Protein AF-B0BZ11-F1 (afdb_monomer_lite)

Radius of gyration: 37.61 Å; chains: 1; bounding box: 83×85×127 Å

pLDDT: mean 85.32, std 13.18, range [34.53, 97.88]

Structure (mmCIF, N/CA/C/O backbone):
data_AF-B0BZ11-F1
#
_entry.id   AF-B0BZ11-F1
#
loop_
_atom_site.group_PDB
_atom_site.id
_atom_site.type_symbol
_atom_site.label_atom_id
_atom_site.label_alt_id
_atom_site.label_comp_id
_atom_site.label_asym_id
_atom_site.label_entity_id
_atom_site.label_seq_id
_atom_site.pdbx_PDB_ins_code
_atom_site.Cartn_x
_atom_site.Cartn_y
_atom_site.Cartn_z
_atom_site.occupancy
_atom_site.B_iso_or_equiv
_atom_site.auth_seq_id
_atom_site.auth_comp_id
_atom_site.auth_asym_id
_atom_site.auth_atom_id
_atom_site.pdbx_PDB_model_num
ATOM 1 N N . MET A 1 1 ? -50.550 -70.419 84.911 1.00 39.34 1 MET A N 1
ATOM 2 C CA . MET A 1 1 ? -49.756 -69.781 83.832 1.00 39.34 1 MET A CA 1
ATOM 3 C C . MET A 1 1 ? -50.374 -68.417 83.554 1.00 39.34 1 MET A C 1
ATOM 5 O O . MET A 1 1 ? -51.580 -68.367 83.401 1.00 39.34 1 MET A O 1
ATOM 9 N N . LYS A 1 2 ? -49.653 -67.317 83.835 1.00 44.84 2 LYS A N 1
ATOM 10 C CA . LYS A 1 2 ? -49.141 -66.348 82.830 1.00 44.84 2 LYS A CA 1
ATOM 11 C C . LYS A 1 2 ? -50.263 -65.875 81.879 1.00 44.84 2 LYS A C 1
ATOM 13 O O . LYS A 1 2 ? -50.787 -66.690 81.147 1.00 44.84 2 LYS A O 1
ATOM 18 N N . THR A 1 3 ? -50.667 -64.606 81.853 1.00 41.59 3 THR A N 1
ATOM 19 C CA . THR A 1 3 ? -49.805 -63.453 81.543 1.00 41.59 3 THR A CA 1
ATOM 20 C C . THR A 1 3 ? -50.423 -62.118 81.978 1.00 41.59 3 THR A C 1
ATOM 22 O O . THR A 1 3 ? -51.575 -61.823 81.675 1.00 41.59 3 THR A O 1
ATOM 25 N N . LYS A 1 4 ? -49.595 -61.286 82.624 1.00 51.47 4 LYS A N 1
ATOM 26 C CA . LYS A 1 4 ? -49.761 -59.833 82.750 1.00 51.47 4 LYS A CA 1
ATOM 27 C C . LYS A 1 4 ? -49.714 -59.193 81.357 1.00 51.47 4 LYS A C 1
ATOM 29 O O . LYS A 1 4 ? -48.757 -59.448 80.631 1.00 51.47 4 LYS A O 1
ATOM 34 N N . PHE A 1 5 ? -50.653 -58.306 81.042 1.00 47.50 5 PHE A N 1
ATOM 35 C CA . PHE A 1 5 ? -50.475 -57.293 79.999 1.00 47.50 5 PHE A CA 1
ATOM 36 C C . PHE A 1 5 ? -50.541 -55.902 80.642 1.00 47.50 5 PHE A C 1
ATOM 38 O O . PHE A 1 5 ? -51.525 -55.598 81.316 1.00 47.50 5 PHE A O 1
ATOM 45 N N . PRO A 1 6 ? -49.497 -55.067 80.496 1.00 54.97 6 PRO A N 1
ATOM 46 C CA . PRO A 1 6 ? -49.501 -53.709 81.011 1.00 54.97 6 PRO A CA 1
ATOM 47 C C . PRO A 1 6 ? -50.268 -52.791 80.055 1.00 54.97 6 PRO A C 1
ATOM 49 O O . PRO A 1 6 ? -49.980 -52.728 78.859 1.00 54.97 6 PRO A O 1
ATOM 52 N N . ILE A 1 7 ? -51.222 -52.042 80.602 1.00 54.25 7 ILE A N 1
ATOM 53 C CA . ILE A 1 7 ? -51.851 -50.905 79.932 1.00 54.25 7 ILE A CA 1
ATOM 54 C C . ILE A 1 7 ? -50.771 -49.825 79.802 1.00 54.25 7 ILE A C 1
ATOM 56 O O . ILE A 1 7 ? -50.377 -49.208 80.791 1.00 54.25 7 ILE A O 1
ATOM 60 N N . LYS A 1 8 ? -50.253 -49.613 78.587 1.00 49.84 8 LYS A N 1
ATOM 61 C CA . LYS A 1 8 ? -49.446 -48.428 78.275 1.00 49.84 8 LYS A CA 1
ATOM 62 C C . LYS A 1 8 ? -50.356 -47.207 78.400 1.00 49.84 8 LYS A C 1
ATOM 64 O O . LYS A 1 8 ? -51.199 -46.973 77.539 1.00 49.84 8 LYS A O 1
ATOM 69 N N . GLN A 1 9 ? -50.189 -46.440 79.472 1.00 50.34 9 GLN A N 1
ATOM 70 C CA . GLN A 1 9 ? -50.707 -45.080 79.546 1.00 50.34 9 GLN A CA 1
ATOM 71 C C . GLN A 1 9 ? -50.026 -44.266 78.443 1.00 50.34 9 GLN A C 1
ATOM 73 O O . GLN A 1 9 ? -48.823 -44.011 78.491 1.00 50.34 9 GLN A O 1
ATOM 78 N N . ALA A 1 10 ? -50.791 -43.896 77.419 1.00 52.78 10 ALA A N 1
ATOM 79 C CA . ALA A 1 10 ? -50.387 -42.864 76.486 1.00 52.78 10 ALA A CA 1
ATOM 80 C C . ALA A 1 10 ? -50.311 -41.548 77.270 1.00 52.78 10 ALA A C 1
ATOM 82 O O . ALA A 1 10 ? -51.334 -40.975 77.643 1.00 52.78 10 ALA A O 1
ATOM 83 N N . ILE A 1 11 ? -49.092 -41.095 77.564 1.00 53.44 11 ILE A N 1
ATOM 84 C CA . ILE A 1 11 ? -48.845 -39.747 78.068 1.00 53.44 11 ILE A CA 1
ATOM 85 C C . ILE A 1 11 ? -49.206 -38.800 76.925 1.00 53.44 11 ILE A C 1
ATOM 87 O O . ILE A 1 11 ? -48.414 -38.557 76.016 1.00 53.44 11 ILE A O 1
ATOM 91 N N . TYR A 1 12 ? -50.436 -38.295 76.951 1.00 48.66 12 TYR A N 1
ATOM 92 C CA . TYR A 1 12 ? -50.857 -37.179 76.121 1.00 48.66 12 TYR A CA 1
ATOM 93 C C . TYR A 1 12 ? -50.131 -35.943 76.661 1.00 48.66 12 TYR A C 1
ATOM 95 O O . TYR A 1 12 ? -50.591 -35.289 77.597 1.00 48.66 12 TYR A O 1
ATOM 103 N N . GLN A 1 13 ? -48.939 -35.660 76.127 1.00 56.56 13 GLN A N 1
ATOM 104 C CA . GLN A 1 13 ? -48.276 -34.382 76.354 1.00 56.56 13 GLN A CA 1
ATOM 105 C C . GLN A 1 13 ? -49.201 -33.295 75.813 1.00 56.56 13 GLN A C 1
ATOM 107 O O . GLN A 1 13 ? -49.304 -33.076 74.605 1.00 56.56 13 GLN A O 1
ATOM 112 N N . LYS A 1 14 ? -49.910 -32.627 76.722 1.00 48.56 14 LYS A N 1
ATOM 113 C CA . LYS A 1 14 ? -50.668 -31.420 76.427 1.00 48.56 14 LYS A CA 1
ATOM 114 C C . LYS A 1 14 ? -49.639 -30.375 75.995 1.00 48.56 14 LYS A C 1
ATOM 116 O O . LYS A 1 14 ? -49.006 -29.747 76.837 1.00 48.56 14 LYS A O 1
ATOM 121 N N . ARG A 1 15 ? -49.416 -30.234 74.684 1.00 55.12 15 ARG A N 1
ATOM 122 C CA . ARG A 1 15 ? -48.699 -29.083 74.132 1.00 55.12 15 ARG A CA 1
ATOM 123 C C . ARG A 1 15 ? -49.507 -27.859 74.536 1.00 55.12 15 ARG A C 1
ATOM 125 O O . ARG A 1 15 ? -50.566 -27.596 73.975 1.00 55.12 15 ARG A O 1
ATOM 132 N N . THR A 1 16 ? -49.047 -27.154 75.557 1.00 56.94 16 THR A N 1
ATOM 133 C CA . THR A 1 16 ? -49.504 -25.803 75.843 1.00 56.94 16 THR A CA 1
ATOM 134 C C . THR A 1 16 ? -49.054 -24.948 74.672 1.00 56.94 16 THR A C 1
ATOM 136 O O . THR A 1 16 ? -47.894 -24.553 74.592 1.00 56.94 16 THR A O 1
ATOM 139 N N . SER A 1 17 ? -49.957 -24.718 73.724 1.00 59.03 17 SER A N 1
ATOM 140 C CA . SER A 1 17 ? -49.827 -23.644 72.751 1.00 59.03 17 SER A CA 1
ATOM 141 C C . SER A 1 17 ? -49.899 -22.331 73.528 1.00 59.03 17 SER A C 1
ATOM 143 O O . SER A 1 17 ? -50.984 -21.800 73.765 1.00 59.03 17 SER A O 1
ATOM 145 N N . GLN A 1 18 ? -48.752 -21.859 74.012 1.00 64.75 18 GLN A N 1
ATOM 146 C CA . GLN A 1 18 ? -48.618 -20.475 74.438 1.00 64.75 18 GLN A CA 1
ATOM 147 C C . GLN A 1 18 ? -48.784 -19.629 73.175 1.00 64.75 18 GLN A C 1
ATOM 149 O O . GLN A 1 18 ? -47.996 -19.741 72.240 1.00 64.75 18 GLN A O 1
ATOM 154 N N . GLY A 1 19 ? -49.889 -18.886 73.096 1.00 71.44 19 GLY A N 1
ATOM 155 C CA . GLY A 1 19 ? -50.072 -17.892 72.045 1.00 71.44 19 GLY A CA 1
ATOM 156 C C . GLY A 1 19 ? -49.005 -16.809 72.181 1.00 71.44 19 GLY A C 1
ATOM 157 O O . GLY A 1 19 ? -48.618 -16.470 73.298 1.00 71.44 19 GLY A O 1
ATOM 158 N N . PHE A 1 20 ? -48.528 -16.291 71.050 1.00 79.81 20 PHE A N 1
ATOM 159 C CA . PHE A 1 20 ? -47.558 -15.200 71.031 1.00 79.81 20 PHE A CA 1
ATOM 160 C C . PHE A 1 20 ? -48.136 -13.951 71.691 1.00 79.81 20 PHE A C 1
ATOM 162 O O . PHE A 1 20 ? -49.291 -13.582 71.460 1.00 79.81 20 PHE A O 1
ATOM 169 N N . THR A 1 21 ? -47.320 -13.283 72.495 1.00 85.75 21 THR A N 1
ATOM 170 C CA . THR A 1 21 ? -47.665 -11.980 73.053 1.00 85.75 21 THR A CA 1
ATOM 171 C C . THR A 1 21 ? -47.520 -10.898 71.977 1.00 85.75 21 THR A C 1
ATOM 173 O O . THR A 1 21 ? -46.720 -11.007 71.046 1.00 85.75 21 THR A O 1
ATOM 176 N N . LEU A 1 22 ? -48.312 -9.828 72.078 1.00 84.00 22 LEU A N 1
ATOM 177 C CA . LEU A 1 22 ? -48.309 -8.728 71.104 1.00 84.00 22 LEU A CA 1
ATOM 178 C C . LEU A 1 22 ? -46.909 -8.100 70.873 1.00 84.00 22 LEU A C 1
ATOM 180 O O . LEU A 1 22 ? -46.588 -7.809 69.720 1.00 84.00 22 LEU A O 1
ATOM 184 N N . PRO A 1 23 ? -46.034 -7.958 71.895 1.00 88.75 23 PRO A N 1
ATOM 185 C CA . PRO A 1 23 ? -44.653 -7.517 71.691 1.00 88.75 23 PRO A CA 1
ATOM 186 C C . PRO A 1 23 ? -43.795 -8.482 70.856 1.00 88.75 23 PRO A C 1
ATOM 188 O O . PRO A 1 23 ? -42.992 -8.025 70.048 1.00 88.75 23 PRO A O 1
ATOM 191 N N . GLU A 1 24 ? -43.969 -9.801 70.995 1.00 84.56 24 GLU A N 1
ATOM 192 C CA . GLU A 1 24 ? -43.206 -10.800 70.224 1.00 84.56 24 GLU A CA 1
ATOM 193 C C . GLU A 1 24 ? -43.570 -10.767 68.737 1.00 84.56 24 GLU A C 1
ATOM 195 O O . GLU A 1 24 ? -42.686 -10.848 67.885 1.00 84.56 24 GLU A O 1
ATOM 200 N N . LEU A 1 25 ? -44.855 -10.576 68.415 1.00 91.62 25 LEU A N 1
ATOM 201 C CA . LEU A 1 25 ? -45.311 -10.390 67.033 1.00 91.62 25 LEU A CA 1
ATOM 202 C C . LEU A 1 25 ? -44.749 -9.106 66.410 1.00 91.62 25 LEU A C 1
ATOM 204 O O . LEU A 1 25 ? -44.351 -9.116 65.246 1.00 91.62 25 LEU A O 1
ATOM 208 N N . LEU A 1 26 ? -44.666 -8.021 67.183 1.00 91.75 26 LEU A N 1
ATOM 209 C CA . LEU A 1 26 ? -44.064 -6.761 66.738 1.00 91.75 26 LEU A CA 1
ATOM 210 C C . LEU A 1 26 ? -42.569 -6.918 66.445 1.00 91.75 26 LEU A C 1
ATOM 212 O O . LEU A 1 26 ? -42.103 -6.496 65.388 1.00 91.75 26 LEU A O 1
ATOM 216 N N . VAL A 1 27 ? -41.824 -7.570 67.340 1.00 91.88 27 VAL A N 1
ATOM 217 C CA . VAL A 1 27 ? -40.390 -7.831 67.143 1.00 91.88 27 VAL A CA 1
ATOM 218 C C . VAL A 1 27 ? -40.164 -8.753 65.943 1.00 91.88 27 VAL A C 1
ATOM 220 O O . VAL A 1 27 ? -39.322 -8.456 65.096 1.00 91.88 27 VAL A O 1
ATOM 223 N N . ALA A 1 28 ? -40.946 -9.828 65.811 1.00 91.00 28 ALA A N 1
ATOM 224 C CA . ALA A 1 28 ? -40.856 -10.741 64.674 1.00 91.00 28 ALA A CA 1
ATOM 225 C C . ALA A 1 28 ? -41.154 -10.038 63.338 1.00 91.00 28 ALA A C 1
ATOM 227 O O . ALA A 1 28 ? -40.452 -10.274 62.351 1.00 91.00 28 ALA A O 1
ATOM 228 N N . ALA A 1 29 ? -42.147 -9.142 63.305 1.00 91.56 29 ALA A N 1
ATOM 229 C CA . ALA A 1 29 ? -42.465 -8.347 62.123 1.00 91.56 29 ALA A CA 1
ATOM 230 C C . ALA A 1 29 ? -41.313 -7.403 61.747 1.00 91.56 29 ALA A C 1
ATOM 232 O O . ALA A 1 29 ? -40.904 -7.384 60.588 1.00 91.56 29 ALA A O 1
ATOM 233 N N . VAL A 1 30 ? -40.743 -6.678 62.717 1.00 94.31 30 VAL A N 1
ATOM 234 C CA . VAL A 1 30 ? -39.615 -5.757 62.486 1.00 94.31 30 VAL A CA 1
ATOM 235 C C . VAL A 1 30 ? -38.377 -6.501 61.982 1.00 94.31 30 VAL A C 1
ATOM 237 O O . VAL A 1 30 ? -37.758 -6.061 61.014 1.00 94.31 30 VAL A O 1
ATOM 240 N N . ILE A 1 31 ? -38.038 -7.649 62.578 1.00 93.56 31 ILE A N 1
ATOM 241 C CA . ILE A 1 31 ? -36.902 -8.469 62.131 1.00 93.56 31 ILE A CA 1
ATOM 242 C C . ILE A 1 31 ? -37.145 -8.995 60.712 1.00 93.56 31 ILE A C 1
ATOM 244 O O . ILE A 1 31 ? -36.255 -8.907 59.870 1.00 93.56 31 ILE A O 1
ATOM 248 N N . SER A 1 32 ? -38.352 -9.489 60.417 1.00 92.81 32 SER A N 1
ATOM 249 C CA . SER A 1 32 ? -38.695 -10.004 59.084 1.00 92.81 32 SER A CA 1
ATOM 250 C C . SER A 1 32 ? -38.620 -8.911 58.015 1.00 92.81 32 SER A C 1
ATOM 252 O O . SER A 1 32 ? -38.029 -9.126 56.960 1.00 92.81 32 SER A O 1
ATOM 254 N N . LEU A 1 33 ? -39.147 -7.716 58.305 1.00 93.06 33 LEU A N 1
ATOM 255 C CA . LEU A 1 33 ? -39.019 -6.539 57.441 1.00 93.06 33 LEU A CA 1
ATOM 256 C C . LEU A 1 33 ? -37.554 -6.147 57.228 1.00 93.06 33 LEU A C 1
ATOM 258 O O . LEU A 1 33 ? -37.161 -5.875 56.097 1.00 93.06 33 LEU A O 1
ATOM 262 N N . GLY A 1 34 ? -36.737 -6.172 58.284 1.00 91.56 34 GLY A N 1
ATOM 263 C CA . GLY A 1 34 ? -35.302 -5.907 58.193 1.00 91.56 34 GLY A CA 1
ATOM 264 C C . GLY A 1 34 ? -34.577 -6.898 57.280 1.00 91.56 34 GLY A C 1
ATOM 265 O O . GLY A 1 34 ? -33.830 -6.485 56.396 1.00 91.56 34 GLY A O 1
ATOM 266 N N . VAL A 1 35 ? -34.840 -8.199 57.433 1.00 92.44 35 VAL A N 1
ATOM 267 C CA . VAL A 1 35 ? -34.234 -9.249 56.594 1.00 92.44 35 VAL A CA 1
ATOM 268 C C . VAL A 1 35 ? -34.667 -9.114 55.135 1.00 92.44 35 VAL A C 1
ATOM 270 O O . VAL A 1 35 ? -33.822 -9.196 54.245 1.00 92.44 35 VAL A O 1
ATOM 273 N N . VAL A 1 36 ? -35.953 -8.861 54.872 1.00 92.25 36 VAL A N 1
ATOM 274 C CA . VAL A 1 36 ? -36.459 -8.653 53.505 1.00 92.25 36 VAL A CA 1
ATOM 275 C C . VAL A 1 36 ? -35.854 -7.395 52.879 1.00 92.25 36 VAL A C 1
ATOM 277 O O . VAL A 1 36 ? -35.469 -7.431 51.714 1.00 92.25 36 VAL A O 1
ATOM 280 N N . ALA A 1 37 ? -35.706 -6.305 53.638 1.00 91.12 37 ALA A N 1
ATOM 281 C CA . ALA A 1 37 ? -35.085 -5.077 53.147 1.00 91.12 37 ALA A CA 1
ATOM 282 C C . ALA A 1 37 ? -33.599 -5.279 52.802 1.00 91.12 37 ALA A C 1
ATOM 284 O O . ALA A 1 37 ? -33.163 -4.898 51.714 1.00 91.12 37 ALA A O 1
ATOM 285 N N . ILE A 1 38 ? -32.833 -5.928 53.687 1.00 90.50 38 ILE A N 1
ATOM 286 C CA . ILE A 1 38 ? -31.410 -6.230 53.459 1.00 90.50 38 ILE A CA 1
ATOM 287 C C . ILE A 1 38 ? -31.248 -7.190 52.273 1.00 90.50 38 ILE A C 1
ATOM 289 O O . ILE A 1 38 ? -30.428 -6.945 51.388 1.00 90.50 38 ILE A O 1
ATOM 293 N N . GLY A 1 39 ? -32.056 -8.253 52.213 1.00 88.62 39 GLY A N 1
ATOM 294 C CA . GLY A 1 39 ? -32.036 -9.217 51.112 1.00 88.62 39 GLY A CA 1
ATOM 295 C C . GLY A 1 39 ? -32.426 -8.592 49.771 1.00 88.62 39 GLY A C 1
ATOM 296 O O . GLY A 1 39 ? -31.759 -8.828 48.765 1.00 88.62 39 GLY A O 1
ATOM 297 N N . GLY A 1 40 ? -33.455 -7.739 49.761 1.00 89.12 40 GLY A N 1
ATOM 298 C CA . GLY A 1 40 ? -33.889 -7.000 48.576 1.00 89.12 40 GLY A CA 1
ATOM 299 C C . GLY A 1 40 ? -32.809 -6.054 48.050 1.00 89.12 40 GLY A C 1
ATOM 300 O O . GLY A 1 40 ? -32.526 -6.052 46.853 1.00 89.12 40 GLY A O 1
ATOM 301 N N . PHE A 1 41 ? -32.145 -5.305 48.937 1.00 88.12 41 PHE A N 1
ATOM 302 C CA . PHE A 1 41 ? -31.024 -4.442 48.558 1.00 88.12 41 PHE A CA 1
ATOM 303 C C . PHE A 1 41 ? -29.837 -5.246 48.007 1.00 88.12 41 PHE A C 1
ATOM 305 O O . PHE A 1 41 ? -29.275 -4.881 46.973 1.00 88.12 41 PHE A O 1
ATOM 312 N N . GLY A 1 42 ? -29.490 -6.366 48.653 1.00 89.44 42 GLY A N 1
ATOM 313 C CA . GLY A 1 42 ? -28.410 -7.250 48.207 1.00 89.44 42 GLY A CA 1
ATOM 314 C C . GLY A 1 42 ? -28.644 -7.806 46.800 1.00 89.44 42 GLY A C 1
ATOM 315 O O . GLY A 1 42 ? -27.760 -7.727 45.950 1.00 89.44 42 GLY A O 1
ATOM 316 N N . LEU A 1 43 ? -29.855 -8.291 46.516 1.00 89.00 43 LEU A N 1
ATOM 317 C CA . LEU A 1 43 ? -30.227 -8.819 45.200 1.00 89.00 43 LEU A CA 1
ATOM 318 C C . LEU A 1 43 ? -30.150 -7.744 44.102 1.00 89.00 43 LEU A C 1
ATOM 320 O O . LEU A 1 43 ? -29.588 -7.981 43.034 1.00 89.00 43 LEU A O 1
ATOM 324 N N . VAL A 1 44 ? -30.662 -6.539 44.377 1.00 85.94 44 VAL A N 1
ATOM 325 C CA . VAL A 1 44 ? -30.593 -5.408 43.439 1.00 85.94 44 VAL A CA 1
ATOM 326 C C . VAL A 1 44 ? -29.144 -4.995 43.174 1.00 85.94 44 VAL A C 1
ATOM 328 O O . VAL A 1 44 ? -28.790 -4.707 42.032 1.00 85.94 44 VAL A O 1
ATOM 331 N N . SER A 1 45 ? -28.290 -4.993 44.199 1.00 85.75 45 SER A N 1
ATOM 332 C CA . SER A 1 45 ? -26.861 -4.703 44.043 1.00 85.75 45 SER A CA 1
ATOM 333 C C . SER A 1 45 ? -26.163 -5.734 43.149 1.00 85.75 45 SER A C 1
ATOM 335 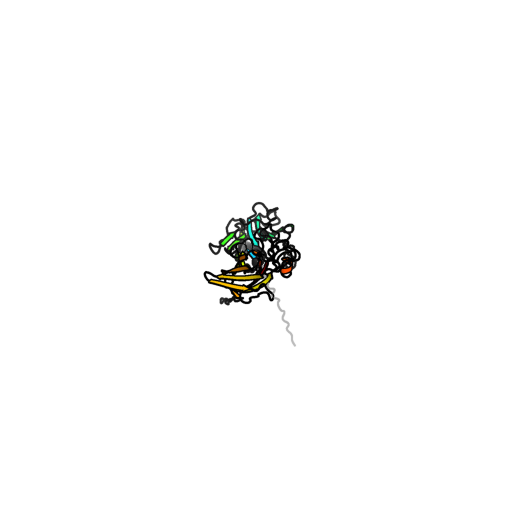O O . SER A 1 45 ? -25.426 -5.343 42.243 1.00 85.75 45 SER A O 1
ATOM 337 N N . ILE A 1 46 ? -26.457 -7.026 43.334 1.00 87.56 46 ILE A N 1
ATOM 338 C CA . ILE A 1 46 ? -25.909 -8.111 42.506 1.00 87.56 46 ILE A CA 1
ATOM 339 C C . ILE A 1 46 ? -26.370 -7.978 41.052 1.00 87.56 46 ILE A C 1
ATOM 341 O O . ILE A 1 46 ? -25.545 -8.063 40.145 1.00 87.56 46 ILE A O 1
ATOM 345 N N . PHE A 1 47 ? -27.657 -7.714 40.804 1.00 86.88 47 PHE A N 1
ATOM 346 C CA . PHE A 1 47 ? -28.152 -7.545 39.435 1.00 86.88 47 PHE A CA 1
ATOM 347 C C . PHE A 1 47 ? -27.542 -6.339 38.727 1.00 86.88 47 PHE A C 1
ATOM 349 O O . PHE A 1 47 ? -27.173 -6.450 37.562 1.00 86.88 47 PHE A O 1
ATOM 356 N N . ARG A 1 48 ? -27.370 -5.214 39.427 1.00 84.12 48 ARG A N 1
ATOM 357 C CA . ARG A 1 48 ? -26.695 -4.037 38.863 1.00 84.12 48 ARG A CA 1
ATOM 358 C C . ARG A 1 48 ? -25.244 -4.342 38.517 1.00 84.12 48 ARG A C 1
ATOM 360 O O . ARG A 1 48 ? -24.815 -4.053 37.408 1.00 84.12 48 ARG A O 1
ATOM 367 N N . SER A 1 49 ? -24.513 -4.969 39.437 1.00 86.94 49 SER A N 1
ATOM 368 C CA . SER A 1 49 ? -23.123 -5.364 39.197 1.00 86.94 49 SER A CA 1
ATOM 369 C C . SER A 1 49 ? -23.008 -6.334 38.019 1.00 86.94 49 SER A C 1
ATOM 371 O O . SER A 1 49 ? -22.133 -6.156 37.177 1.00 86.94 49 SER A O 1
ATOM 373 N N . SER A 1 50 ? -23.923 -7.301 37.910 1.00 88.25 50 SER A N 1
ATOM 374 C CA . SER A 1 50 ? -23.961 -8.231 36.781 1.00 88.25 50 SER A CA 1
ATOM 375 C C . SER A 1 50 ? -24.277 -7.533 35.458 1.00 88.25 50 SER A C 1
ATOM 377 O O . SER A 1 50 ? -23.677 -7.886 34.451 1.00 88.25 50 SER A O 1
ATOM 37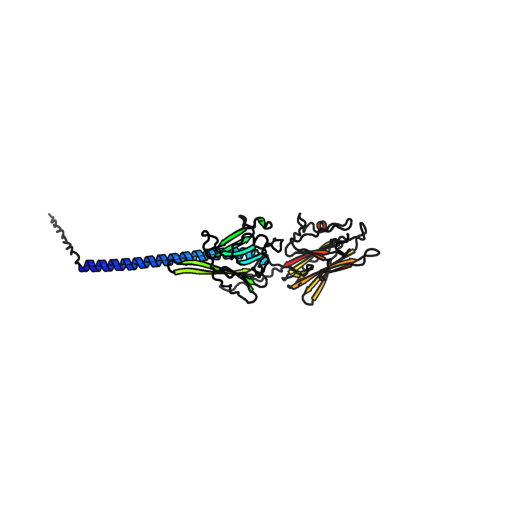9 N N . GLN A 1 51 ? -25.190 -6.557 35.436 1.00 88.56 51 GLN A N 1
ATOM 380 C CA . GLN A 1 51 ? -25.510 -5.801 34.221 1.00 88.56 51 GLN A CA 1
ATOM 381 C C . GLN A 1 51 ? -24.320 -4.965 33.742 1.00 88.56 51 GLN A C 1
ATOM 383 O O . GLN A 1 51 ? -23.982 -5.035 32.566 1.00 88.56 51 GLN A O 1
ATOM 388 N N . VAL A 1 52 ? -23.646 -4.249 34.650 1.00 89.19 52 VAL A N 1
ATOM 389 C CA . VAL A 1 52 ? -22.434 -3.475 34.322 1.00 89.19 52 VAL A CA 1
ATOM 390 C C . VAL A 1 52 ? -21.329 -4.391 33.800 1.00 89.19 52 VAL A C 1
ATOM 392 O O . VAL A 1 52 ? -20.755 -4.121 32.751 1.00 89.19 52 VAL A O 1
ATOM 395 N N . ALA A 1 53 ? -21.063 -5.502 34.493 1.00 88.62 53 ALA A N 1
ATOM 396 C CA . ALA A 1 53 ? -20.033 -6.450 34.079 1.00 88.62 53 ALA A CA 1
ATOM 397 C C . ALA A 1 53 ? -20.333 -7.073 32.705 1.00 88.62 53 ALA A C 1
ATOM 399 O O . ALA A 1 53 ? -19.422 -7.237 31.896 1.00 88.62 53 ALA A O 1
ATOM 400 N N . ASN A 1 54 ? -21.602 -7.386 32.422 1.00 90.88 54 ASN A N 1
ATOM 401 C CA . ASN A 1 54 ? -22.016 -7.915 31.124 1.00 90.88 54 ASN A CA 1
ATOM 402 C C . ASN A 1 54 ? -21.843 -6.876 30.009 1.00 90.88 54 ASN A C 1
ATOM 404 O O . ASN A 1 54 ? -21.225 -7.198 28.998 1.00 90.88 54 ASN A O 1
ATOM 408 N N . ALA A 1 55 ? -22.312 -5.639 30.213 1.00 90.19 55 ALA A N 1
ATOM 409 C CA . ALA A 1 55 ? -22.183 -4.557 29.234 1.00 90.19 55 ALA A CA 1
ATOM 410 C C . ALA A 1 55 ? -20.710 -4.222 28.940 1.00 90.19 55 ALA A C 1
ATOM 412 O O . ALA A 1 55 ? -20.313 -4.091 27.783 1.00 90.19 55 ALA A O 1
ATOM 413 N N . GLN A 1 56 ? -19.869 -4.169 29.976 1.00 92.94 56 GLN A N 1
ATOM 414 C CA . GLN A 1 56 ? -18.430 -3.964 29.821 1.00 92.94 56 GLN A CA 1
ATOM 415 C C . GLN A 1 56 ? -17.769 -5.121 29.057 1.00 92.94 56 GLN A C 1
ATOM 417 O O . GLN A 1 56 ? -16.910 -4.896 28.202 1.00 92.94 56 GLN A O 1
ATOM 422 N N . ASN A 1 57 ? -18.146 -6.368 29.357 1.00 93.88 57 ASN A N 1
ATOM 423 C CA . ASN A 1 57 ? -17.585 -7.539 28.689 1.00 93.88 57 ASN A CA 1
ATOM 424 C C . ASN A 1 57 ? -17.989 -7.606 27.210 1.00 93.88 57 ASN A C 1
ATOM 426 O O . ASN A 1 57 ? -17.139 -7.873 26.366 1.00 93.88 57 ASN A O 1
ATOM 430 N N . GLU A 1 58 ? -19.250 -7.319 26.890 1.00 93.25 58 GLU A N 1
ATOM 431 C CA . GLU A 1 58 ? -19.732 -7.204 25.510 1.00 93.25 58 GLU A CA 1
ATOM 432 C C . GLU A 1 58 ? -18.957 -6.116 24.756 1.00 93.25 58 GLU A C 1
ATOM 434 O O . GLU A 1 58 ? -18.349 -6.395 23.722 1.00 93.25 58 GLU A O 1
ATOM 439 N N . ARG A 1 59 ? -18.833 -4.917 25.344 1.00 94.00 59 ARG A N 1
ATOM 440 C CA . ARG A 1 59 ? -18.074 -3.806 24.751 1.00 94.00 59 ARG A CA 1
ATOM 441 C C . ARG A 1 59 ? -16.614 -4.167 24.495 1.00 94.00 59 ARG A C 1
ATOM 443 O O . ARG A 1 59 ? -16.065 -3.825 23.447 1.00 94.00 59 ARG A O 1
ATOM 450 N N . ARG A 1 60 ? -15.985 -4.883 25.430 1.00 94.94 60 ARG A N 1
ATOM 451 C CA . ARG A 1 60 ? -14.620 -5.395 25.284 1.00 94.94 60 ARG A CA 1
ATOM 452 C C . ARG A 1 60 ? -14.503 -6.377 24.121 1.00 94.94 60 ARG A C 1
ATOM 454 O O . ARG A 1 60 ? -13.538 -6.281 23.365 1.00 94.94 60 ARG A O 1
ATOM 461 N N . VAL A 1 61 ? -15.417 -7.336 23.998 1.00 96.38 61 VAL A N 1
ATOM 462 C CA . VAL A 1 61 ? -15.372 -8.347 22.929 1.00 96.38 61 VAL A CA 1
ATOM 463 C C . VAL A 1 61 ? -15.536 -7.686 21.562 1.00 96.38 61 VAL A C 1
ATOM 465 O O . VAL A 1 61 ? -14.704 -7.919 20.686 1.00 96.38 61 VAL A O 1
ATOM 468 N N . GLU A 1 62 ? -16.523 -6.803 21.408 1.00 95.38 62 GLU A N 1
ATOM 469 C CA . GLU A 1 62 ? -16.788 -6.123 20.136 1.00 95.38 62 GLU A CA 1
ATOM 470 C C . GLU A 1 62 ? -15.623 -5.218 19.707 1.00 95.38 62 GLU A C 1
ATOM 472 O O . GLU A 1 62 ? -15.156 -5.301 18.571 1.00 95.38 62 GLU A O 1
ATOM 477 N N . LEU A 1 63 ? -15.058 -4.415 20.623 1.00 95.62 63 LEU A N 1
ATOM 478 C CA . LEU A 1 63 ? -13.909 -3.555 20.296 1.00 95.62 63 LEU A CA 1
ATOM 479 C C . LEU A 1 63 ? -12.676 -4.365 19.889 1.00 95.62 63 LEU A C 1
ATOM 481 O O . LEU A 1 63 ? -11.997 -4.002 18.931 1.00 95.62 63 LEU A O 1
ATOM 485 N N . ASN A 1 64 ? -12.386 -5.471 20.581 1.00 95.69 64 ASN A N 1
ATOM 486 C CA . ASN A 1 64 ? -11.254 -6.322 20.213 1.00 95.69 64 ASN A CA 1
ATOM 487 C C . ASN A 1 64 ? -11.476 -7.023 18.868 1.00 95.69 64 ASN A C 1
ATOM 489 O O . ASN A 1 64 ? -10.530 -7.154 18.098 1.00 95.69 64 ASN A O 1
ATOM 493 N N . ARG A 1 65 ? -12.712 -7.432 18.556 1.00 96.25 65 ARG A N 1
ATOM 494 C CA . ARG A 1 65 ? -13.053 -8.025 17.258 1.00 96.25 65 ARG A CA 1
ATOM 495 C C . ARG A 1 65 ? -12.878 -7.026 16.113 1.00 96.25 65 ARG A C 1
ATOM 497 O O . ARG A 1 65 ? -12.300 -7.381 15.090 1.00 96.25 65 ARG A O 1
ATOM 504 N N . SER A 1 66 ? -13.322 -5.784 16.306 1.00 96.44 66 SER A N 1
ATOM 505 C CA . SER A 1 66 ? -13.097 -4.684 15.359 1.00 96.44 66 SER A CA 1
ATOM 506 C C . SER A 1 66 ? -11.601 -4.422 15.138 1.00 96.44 66 SER A C 1
ATOM 508 O O . SER A 1 66 ? -11.135 -4.362 14.000 1.00 96.44 66 SER A O 1
ATOM 510 N N . LEU A 1 67 ? -10.816 -4.353 16.222 1.00 96.62 67 LEU A N 1
ATOM 511 C CA . LEU A 1 67 ? -9.362 -4.184 16.140 1.00 96.62 67 LEU A CA 1
ATOM 512 C C . LEU A 1 67 ? -8.663 -5.345 15.430 1.00 96.62 67 LEU A C 1
ATOM 514 O O . LEU A 1 67 ? -7.724 -5.099 14.680 1.00 96.62 67 LEU A O 1
ATOM 518 N N . ASP A 1 68 ? -9.081 -6.591 15.652 1.00 96.19 68 ASP A N 1
ATOM 519 C CA . ASP A 1 68 ? -8.470 -7.750 14.993 1.00 96.19 68 ASP A CA 1
ATOM 520 C C . ASP A 1 68 ? -8.783 -7.796 13.492 1.00 96.19 68 ASP A C 1
ATOM 522 O O . ASP A 1 68 ? -7.906 -8.099 12.678 1.00 96.19 68 ASP A O 1
ATOM 526 N N . PHE A 1 69 ? -10.005 -7.412 13.117 1.00 95.25 69 PHE A N 1
ATOM 527 C CA . PHE A 1 69 ? -10.394 -7.248 11.721 1.00 95.25 69 PHE A CA 1
ATOM 528 C C . PHE A 1 69 ? -9.526 -6.188 11.023 1.00 95.25 69 PHE A C 1
ATOM 530 O O . PHE A 1 69 ? -8.850 -6.498 10.041 1.00 95.25 69 PHE A O 1
ATOM 537 N N . MET A 1 70 ? -9.432 -4.980 11.591 1.00 96.12 70 MET A N 1
ATOM 538 C CA . MET A 1 70 ? -8.571 -3.917 11.055 1.00 96.12 70 MET A CA 1
ATOM 539 C C . MET A 1 70 ? -7.095 -4.313 11.033 1.00 96.12 70 MET A C 1
ATOM 541 O O . MET A 1 70 ? -6.398 -4.080 10.050 1.00 96.12 70 MET A O 1
ATOM 545 N N . ALA A 1 71 ? -6.596 -4.949 12.096 1.00 95.69 71 ALA A N 1
ATOM 546 C CA . ALA A 1 71 ? -5.217 -5.417 12.149 1.00 95.69 71 ALA A CA 1
ATOM 547 C C . ALA A 1 71 ? -4.932 -6.467 11.067 1.00 95.69 71 ALA A C 1
ATOM 549 O O . ALA A 1 71 ? -3.819 -6.537 10.550 1.00 95.69 71 ALA A O 1
ATOM 550 N N . THR A 1 72 ? -5.914 -7.289 10.708 1.00 92.38 72 THR A N 1
ATOM 551 C CA . THR A 1 72 ? -5.778 -8.240 9.606 1.00 92.38 72 THR A CA 1
ATOM 552 C C . THR A 1 72 ? -5.663 -7.515 8.269 1.00 92.38 72 THR A C 1
ATOM 554 O O . THR A 1 72 ? -4.712 -7.785 7.539 1.00 92.38 72 THR A O 1
ATOM 557 N N . GLU A 1 73 ? -6.507 -6.522 7.984 1.00 92.88 73 GLU A N 1
ATOM 558 C CA . GLU A 1 73 ? -6.362 -5.709 6.766 1.00 92.88 73 GLU A CA 1
ATOM 559 C C . GLU A 1 73 ? -5.039 -4.932 6.730 1.00 92.88 73 GLU A C 1
ATOM 561 O O . GLU A 1 73 ? -4.361 -4.947 5.705 1.00 92.88 73 GLU A O 1
ATOM 566 N N . VAL A 1 74 ? -4.586 -4.357 7.853 1.00 94.88 74 VAL A N 1
ATOM 567 C CA . VAL A 1 74 ? -3.263 -3.710 7.938 1.00 94.88 74 VAL A CA 1
ATOM 568 C C . VAL A 1 74 ? -2.144 -4.696 7.607 1.00 94.88 74 VAL A C 1
ATOM 570 O O . VAL A 1 74 ? -1.225 -4.357 6.868 1.00 94.88 74 VAL A O 1
ATOM 573 N N . ARG A 1 75 ? -2.206 -5.934 8.114 1.00 90.69 75 ARG A N 1
ATOM 574 C CA . ARG A 1 75 ? -1.208 -6.968 7.788 1.00 90.69 75 ARG A CA 1
ATOM 575 C C . ARG A 1 75 ? -1.201 -7.299 6.297 1.00 90.69 75 ARG A C 1
ATOM 577 O O . ARG A 1 75 ? -0.136 -7.627 5.785 1.00 90.69 75 ARG A O 1
ATOM 584 N N . HIS A 1 76 ? -2.349 -7.225 5.630 1.00 86.62 76 HIS A N 1
ATOM 585 C CA . HIS A 1 76 ? -2.476 -7.463 4.193 1.00 86.62 76 HIS A CA 1
ATOM 586 C C . HIS A 1 76 ? -2.167 -6.236 3.330 1.00 86.62 76 HIS A C 1
ATOM 588 O O . HIS A 1 76 ? -2.007 -6.394 2.125 1.00 86.62 76 HIS A O 1
ATOM 594 N N . ALA A 1 77 ? -2.073 -5.042 3.912 1.00 88.62 77 ALA A N 1
ATOM 595 C CA . ALA A 1 77 ? -1.772 -3.819 3.186 1.00 88.62 77 ALA A CA 1
ATOM 596 C C . ALA A 1 77 ? -0.304 -3.757 2.726 1.00 88.62 77 ALA A C 1
ATOM 598 O O . ALA A 1 77 ? 0.609 -4.239 3.403 1.00 88.62 77 ALA A O 1
ATOM 599 N N . ASP A 1 78 ? -0.081 -3.080 1.600 1.00 81.06 78 ASP A N 1
ATOM 600 C CA . ASP A 1 78 ? 1.239 -2.700 1.091 1.00 81.06 78 ASP A CA 1
ATOM 601 C C . ASP A 1 78 ? 1.877 -1.640 1.973 1.00 81.06 78 ASP A C 1
ATOM 603 O O . ASP A 1 78 ? 3.066 -1.696 2.290 1.00 81.06 78 ASP A O 1
ATOM 607 N N . ARG A 1 79 ? 1.083 -0.635 2.341 1.00 85.94 79 ARG A N 1
ATOM 608 C CA . ARG A 1 79 ? 1.480 0.451 3.231 1.00 85.94 79 ARG A CA 1
ATOM 609 C C . ARG A 1 79 ? 0.259 1.095 3.867 1.00 85.94 79 ARG A C 1
ATOM 611 O O . ARG A 1 79 ? -0.839 1.083 3.308 1.00 85.94 79 ARG A O 1
ATOM 618 N N . ILE A 1 80 ? 0.507 1.724 4.997 1.00 92.31 80 ILE A N 1
ATOM 619 C CA . ILE A 1 80 ? -0.413 2.604 5.701 1.00 92.31 80 ILE A CA 1
ATOM 620 C C . ILE A 1 80 ? -0.065 4.032 5.276 1.00 92.31 80 ILE A C 1
ATOM 622 O O . ILE A 1 80 ? 1.113 4.396 5.280 1.00 92.31 80 ILE A O 1
ATOM 626 N N . LEU A 1 81 ? -1.052 4.825 4.860 1.00 90.25 81 LEU A N 1
ATOM 627 C CA . LEU A 1 81 ? -0.810 6.241 4.581 1.00 90.25 81 LEU A CA 1
ATOM 628 C C . LEU A 1 81 ? -0.673 7.001 5.905 1.00 90.25 81 LEU A C 1
ATOM 630 O O . LEU A 1 81 ? -1.342 6.672 6.885 1.00 90.25 81 LEU A O 1
ATOM 634 N N . LEU A 1 82 ? 0.242 7.968 5.945 1.00 88.38 82 LEU A N 1
ATOM 635 C CA . LEU A 1 82 ? 0.702 8.560 7.203 1.00 88.38 82 LEU A CA 1
ATOM 636 C C . LEU A 1 82 ? -0.343 9.482 7.832 1.00 88.38 82 LEU A C 1
ATOM 638 O O . LEU A 1 82 ? -0.558 9.419 9.041 1.00 88.38 82 LEU A O 1
ATOM 642 N N . ASP A 1 83 ? -0.960 10.331 7.015 1.00 88.31 83 ASP A N 1
ATOM 643 C CA . ASP A 1 83 ? -1.877 11.384 7.442 1.00 88.31 83 ASP A CA 1
ATOM 644 C C . ASP A 1 83 ? -3.207 11.234 6.699 1.00 88.31 83 ASP A C 1
ATOM 646 O O . ASP A 1 83 ? -3.353 11.660 5.556 1.00 88.31 83 ASP A O 1
ATOM 650 N N . ALA A 1 84 ? -4.166 10.569 7.334 1.00 86.88 84 ALA A N 1
ATOM 651 C CA . ALA A 1 84 ? -5.424 10.193 6.699 1.00 86.88 84 ALA A CA 1
ATOM 652 C C . ALA A 1 84 ? -6.300 11.404 6.317 1.00 86.88 84 ALA A C 1
ATOM 654 O O . ALA A 1 84 ? -7.159 11.272 5.446 1.00 86.88 84 ALA A O 1
ATOM 655 N N . ASP A 1 85 ? -6.084 12.566 6.940 1.00 82.56 85 ASP A N 1
ATOM 656 C CA . ASP A 1 85 ? -6.837 13.791 6.658 1.00 82.56 85 ASP A CA 1
ATOM 657 C C . ASP A 1 85 ? -6.222 14.609 5.513 1.00 82.56 85 ASP A C 1
ATOM 659 O O . ASP A 1 85 ? -6.943 15.294 4.782 1.00 82.56 85 ASP A O 1
ATOM 663 N N . ASN A 1 86 ? -4.898 14.545 5.340 1.00 84.69 86 ASN A N 1
ATOM 664 C CA . ASN A 1 86 ? -4.187 15.276 4.286 1.00 84.69 86 ASN A CA 1
ATOM 665 C C . ASN A 1 86 ? -3.959 14.460 3.005 1.00 84.69 86 ASN A C 1
ATOM 667 O O . ASN A 1 86 ? -3.611 15.027 1.964 1.00 84.69 86 ASN A O 1
ATOM 671 N N . GLU A 1 87 ? -4.144 13.144 3.055 1.00 83.69 87 GLU A N 1
ATOM 672 C CA . GLU A 1 87 ? -4.040 12.288 1.876 1.00 83.69 87 GLU A CA 1
ATOM 673 C C . GLU A 1 87 ? -5.235 12.493 0.928 1.00 83.69 87 GLU A C 1
ATOM 675 O O . GLU A 1 87 ? -6.373 12.688 1.369 1.00 83.69 87 GLU A O 1
ATOM 680 N N . PRO A 1 88 ? -5.024 12.450 -0.402 1.00 82.06 88 PRO A N 1
ATOM 681 C CA . PRO A 1 88 ? -6.115 12.566 -1.355 1.00 82.06 88 PRO A CA 1
ATOM 682 C C . PRO A 1 88 ? -7.168 11.478 -1.131 1.00 82.06 88 PRO A C 1
ATOM 684 O O . PRO A 1 88 ? -6.887 10.283 -1.227 1.00 82.06 88 PRO A O 1
ATOM 687 N N . ALA A 1 89 ? -8.403 11.910 -0.882 1.00 82.62 89 ALA A N 1
ATOM 688 C CA . ALA A 1 89 ? -9.541 11.014 -0.775 1.00 82.62 89 ALA A CA 1
ATOM 689 C C . ALA A 1 89 ? -9.696 10.167 -2.056 1.00 82.62 89 ALA A C 1
ATOM 691 O O . ALA A 1 89 ? -9.705 10.727 -3.160 1.00 82.62 89 ALA A O 1
ATOM 692 N N . PRO A 1 90 ? -9.885 8.846 -1.926 1.00 84.62 90 PRO A N 1
ATOM 693 C CA . PRO A 1 90 ? -10.181 7.984 -3.059 1.00 84.62 90 PRO A CA 1
ATOM 694 C C . PRO A 1 90 ? -11.430 8.411 -3.852 1.00 84.62 90 PRO A C 1
ATOM 696 O O . PRO A 1 90 ? -12.385 8.942 -3.265 1.00 84.62 90 PRO A O 1
ATOM 699 N N . PRO A 1 91 ? -11.501 8.146 -5.172 1.00 83.31 91 PRO A N 1
ATOM 700 C CA . PRO A 1 91 ? -12.683 8.457 -5.963 1.00 83.31 91 PRO A CA 1
ATOM 701 C C . PRO A 1 91 ? -13.906 7.714 -5.418 1.00 83.31 91 PRO A C 1
ATOM 703 O O . PRO A 1 91 ? -13.864 6.511 -5.182 1.00 83.31 91 PRO A O 1
ATOM 706 N N . GLY A 1 92 ? -15.004 8.438 -5.202 1.00 84.50 92 GLY A N 1
ATOM 707 C CA . GLY A 1 92 ? -16.234 7.880 -4.632 1.00 84.50 92 GLY A CA 1
ATOM 708 C C . GLY A 1 92 ? -16.266 7.810 -3.099 1.00 84.50 92 GLY A C 1
ATOM 709 O O . GLY A 1 92 ? -17.356 7.727 -2.538 1.00 84.50 92 GLY A O 1
ATOM 710 N N . PHE A 1 93 ? -15.140 7.962 -2.392 1.00 88.88 93 PHE A N 1
ATOM 711 C CA . PHE A 1 93 ? -15.160 8.040 -0.923 1.00 88.88 93 PHE A CA 1
ATOM 712 C C . PHE A 1 93 ? -16.021 9.215 -0.450 1.00 88.88 93 PHE A C 1
ATOM 714 O O . PHE A 1 93 ? -16.960 9.046 0.322 1.00 88.88 93 PHE A O 1
ATOM 721 N N . ASN A 1 94 ? -15.788 10.398 -1.022 1.00 87.38 94 ASN A N 1
ATOM 722 C CA . ASN A 1 94 ? -16.515 11.611 -0.648 1.00 87.38 94 ASN A CA 1
ATOM 723 C C . ASN A 1 94 ? -17.982 11.636 -1.102 1.00 87.38 94 ASN A C 1
ATOM 725 O O . ASN A 1 94 ? -18.733 12.534 -0.712 1.00 87.38 94 ASN A O 1
ATOM 729 N N . THR A 1 95 ? -18.424 10.671 -1.916 1.00 82.81 95 THR A N 1
ATOM 730 C CA . THR A 1 95 ? -19.842 10.577 -2.266 1.00 82.81 95 THR A CA 1
ATOM 731 C C . THR A 1 95 ? -20.624 9.994 -1.091 1.00 82.81 95 THR A C 1
ATOM 733 O O . THR A 1 95 ? -20.397 8.861 -0.680 1.00 82.81 95 THR A O 1
ATOM 736 N N . ALA A 1 96 ? -21.551 10.793 -0.556 1.00 78.06 96 ALA A N 1
ATOM 737 C CA . ALA A 1 96 ? -22.437 10.441 0.557 1.00 78.06 96 ALA A CA 1
ATOM 738 C C . ALA A 1 96 ? -21.775 10.262 1.943 1.00 78.06 96 ALA A C 1
ATOM 740 O O . ALA A 1 96 ? -22.358 9.608 2.808 1.00 78.06 96 ALA A O 1
ATOM 741 N N . LEU A 1 97 ? -20.618 10.889 2.197 1.00 86.56 97 LEU A N 1
ATOM 742 C CA . LEU A 1 97 ? -20.071 10.971 3.557 1.00 86.56 97 LEU A CA 1
ATOM 743 C C . LEU A 1 97 ? -21.009 11.765 4.487 1.00 86.56 97 LEU A C 1
ATOM 745 O O . LEU A 1 97 ? -21.437 12.868 4.126 1.00 86.56 97 LEU A O 1
ATOM 749 N N . PRO A 1 98 ? -21.322 11.251 5.692 1.00 83.75 98 PRO A N 1
ATOM 750 C CA . PRO A 1 98 ? -22.046 12.016 6.698 1.00 83.75 98 PRO A CA 1
ATOM 751 C C . PRO A 1 98 ? -21.277 13.275 7.121 1.00 83.75 98 PRO A C 1
ATOM 753 O O . PRO A 1 98 ? -20.047 13.299 7.154 1.00 83.75 98 PRO A O 1
ATOM 756 N N . SER A 1 99 ? -22.008 14.328 7.495 1.00 86.50 99 SER A N 1
ATOM 757 C CA . SER A 1 99 ? -21.388 15.518 8.086 1.00 86.50 99 SER A CA 1
ATOM 758 C C . SER A 1 99 ? -20.713 15.155 9.411 1.00 86.50 99 SER A C 1
ATOM 760 O O . SER A 1 99 ? -21.317 14.481 10.245 1.00 86.50 99 SER A O 1
ATOM 762 N N . GLY A 1 100 ? -19.472 15.611 9.597 1.00 87.81 100 GLY A N 1
ATOM 763 C CA . GLY A 1 100 ? -18.664 15.282 10.773 1.00 87.81 100 GLY A CA 1
ATOM 764 C C . GLY A 1 100 ? -17.889 13.970 10.656 1.00 87.81 100 GLY A C 1
ATOM 765 O O . GLY A 1 100 ? -17.433 13.473 11.680 1.00 87.81 100 GLY A O 1
ATOM 766 N N . ALA A 1 101 ? -17.759 13.407 9.450 1.00 91.69 101 ALA A N 1
ATOM 767 C CA . ALA A 1 101 ? -16.870 12.278 9.219 1.00 91.69 101 ALA A CA 1
ATOM 768 C C . ALA A 1 101 ? -15.385 12.687 9.314 1.00 91.69 101 ALA A C 1
ATOM 770 O O . ALA A 1 101 ? -15.009 13.727 8.772 1.00 91.69 101 ALA A O 1
ATOM 771 N N . GLU A 1 102 ? -14.561 11.868 9.970 1.00 92.44 102 GLU A N 1
ATOM 772 C CA . GLU A 1 102 ? -13.110 12.065 10.142 1.00 92.44 102 GLU A CA 1
ATOM 773 C C . GLU A 1 102 ? -12.369 10.800 9.688 1.00 92.44 102 GLU A C 1
ATOM 775 O O . GLU A 1 102 ? -12.654 9.700 10.173 1.00 92.44 102 GLU A O 1
ATOM 780 N N . SER A 1 103 ? -11.430 10.941 8.749 1.00 94.25 103 SER A N 1
ATOM 781 C CA . SER A 1 103 ? -10.605 9.831 8.266 1.00 94.25 103 SER A CA 1
ATOM 782 C C . SER A 1 103 ? -9.549 9.485 9.312 1.00 94.25 103 SER A C 1
ATOM 784 O O . SER A 1 103 ? -8.854 10.352 9.824 1.00 94.25 103 SER A O 1
ATOM 786 N N . VAL A 1 104 ? -9.398 8.202 9.639 1.00 95.56 104 VAL A N 1
ATOM 787 C CA . VAL A 1 104 ? -8.496 7.776 10.726 1.00 95.56 104 VAL A CA 1
ATOM 788 C C . VAL A 1 104 ? -7.398 6.842 10.234 1.00 95.56 104 VAL A C 1
ATOM 790 O O . VAL A 1 104 ? -6.264 6.921 10.697 1.00 95.56 104 VAL A O 1
ATOM 793 N N . LEU A 1 105 ? -7.709 5.936 9.308 1.00 96.00 105 LEU A N 1
ATOM 794 C CA . LEU A 1 105 ? -6.746 4.962 8.801 1.00 96.00 105 LEU A CA 1
ATOM 795 C C . LEU A 1 105 ? -6.967 4.747 7.309 1.00 96.00 105 LEU A C 1
ATOM 797 O O . LEU A 1 105 ? -8.063 4.382 6.897 1.00 96.00 105 LEU A O 1
ATOM 801 N N . MET A 1 106 ? -5.917 4.915 6.508 1.00 94.75 106 MET A N 1
ATOM 802 C CA . MET A 1 106 ? -5.957 4.652 5.070 1.00 94.75 106 MET A CA 1
ATOM 803 C C . MET A 1 106 ? -4.928 3.590 4.698 1.00 94.75 106 MET A C 1
ATOM 805 O O . MET A 1 106 ? -3.744 3.711 5.024 1.00 94.75 106 MET A O 1
ATOM 809 N N . LEU A 1 107 ? -5.381 2.543 4.014 1.00 92.44 107 LEU A N 1
ATOM 810 C CA . LEU A 1 107 ? -4.571 1.390 3.640 1.00 92.44 107 LEU A CA 1
ATOM 811 C C . LEU A 1 107 ? -4.479 1.275 2.126 1.00 92.44 107 LEU A C 1
ATOM 813 O O . LEU A 1 107 ? -5.494 1.158 1.436 1.00 92.44 107 LEU A O 1
ATOM 817 N N . LYS A 1 108 ? -3.252 1.226 1.612 1.00 87.25 108 LYS A N 1
ATOM 818 C CA . LYS A 1 108 ? -3.010 0.819 0.231 1.00 87.25 108 LYS A CA 1
ATOM 819 C C . LYS A 1 108 ? -2.868 -0.698 0.196 1.00 87.25 108 LYS A C 1
ATOM 821 O O . LYS A 1 108 ? -1.966 -1.230 0.837 1.00 87.25 108 LYS A O 1
ATOM 826 N N . MET A 1 109 ? -3.749 -1.380 -0.529 1.00 85.12 109 MET A N 1
ATOM 827 C CA . MET A 1 109 ? -3.744 -2.842 -0.641 1.00 85.12 109 MET A CA 1
ATOM 828 C C . MET A 1 109 ? -2.957 -3.306 -1.879 1.00 85.12 109 MET A C 1
ATOM 830 O O . MET A 1 109 ? -2.917 -2.573 -2.872 1.00 85.12 109 MET A O 1
ATOM 834 N N . PRO A 1 110 ? -2.388 -4.524 -1.856 1.00 73.12 110 PRO A N 1
ATOM 835 C CA . PRO A 1 110 ? -1.714 -5.108 -3.010 1.00 73.12 110 PRO A CA 1
ATOM 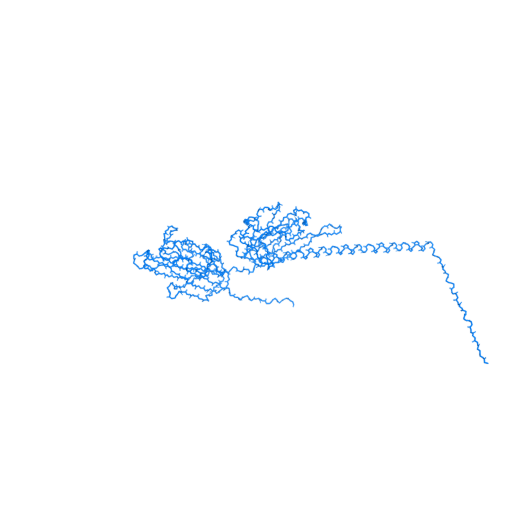836 C C . PRO A 1 110 ? -2.674 -5.265 -4.190 1.00 73.12 110 PRO A C 1
ATOM 838 O O . PRO A 1 110 ? -3.830 -5.659 -4.024 1.00 73.12 110 PRO A O 1
ATOM 841 N N . GLY A 1 111 ? -2.184 -4.971 -5.396 1.00 66.06 111 GLY A N 1
ATOM 842 C CA . GLY A 1 111 ? -2.962 -5.062 -6.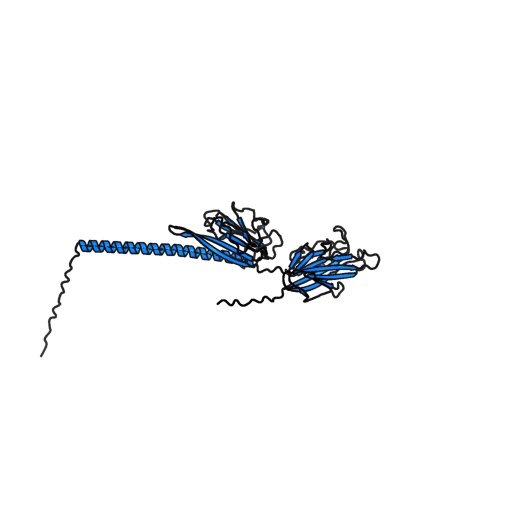636 1.00 66.06 111 GLY A CA 1
ATOM 843 C C . GLY A 1 111 ? -3.883 -3.868 -6.913 1.00 66.06 111 GLY A C 1
ATOM 844 O O . GLY A 1 111 ? -4.575 -3.864 -7.929 1.00 66.06 111 GLY A O 1
ATOM 845 N N . PHE A 1 112 ? -3.891 -2.843 -6.054 1.00 71.19 112 PHE A N 1
ATOM 846 C CA . PHE A 1 112 ? -4.600 -1.589 -6.316 1.00 71.19 112 PHE A CA 1
ATOM 847 C C . PHE A 1 112 ? -3.718 -0.716 -7.220 1.00 71.19 112 PHE A C 1
ATOM 849 O O . PHE A 1 112 ? -2.719 -0.139 -6.782 1.00 71.19 112 PHE A O 1
ATOM 856 N N . THR A 1 113 ? -4.047 -0.694 -8.514 1.00 56.53 113 THR A N 1
ATOM 857 C CA . THR A 1 113 ? -3.207 -0.101 -9.569 1.00 56.53 113 THR A CA 1
ATOM 858 C C . THR A 1 113 ? -3.293 1.421 -9.637 1.00 56.53 113 THR A C 1
ATOM 860 O O . THR A 1 113 ? -2.411 2.049 -10.214 1.00 56.53 113 THR A O 1
ATOM 863 N N . ASP A 1 114 ? -4.342 2.025 -9.074 1.00 60.66 114 ASP A N 1
ATOM 864 C CA . ASP A 1 114 ? -4.462 3.482 -8.994 1.00 60.66 114 ASP A CA 1
ATOM 865 C C . ASP A 1 114 ? -3.863 3.994 -7.673 1.00 60.66 114 ASP A C 1
ATOM 867 O O . ASP A 1 114 ? -4.099 3.440 -6.596 1.00 60.66 114 ASP A O 1
ATOM 871 N N . VAL A 1 115 ? -3.099 5.086 -7.738 1.00 52.62 115 VAL A N 1
ATOM 872 C CA . VAL A 1 115 ? -2.583 5.801 -6.560 1.00 52.62 115 VAL A CA 1
ATOM 873 C C . VAL A 1 115 ? -3.694 6.304 -5.638 1.00 52.62 115 VAL A C 1
ATOM 875 O O . VAL A 1 115 ? -3.413 6.550 -4.468 1.00 52.62 115 VAL A O 1
ATOM 878 N N . GLN A 1 116 ? -4.931 6.407 -6.130 1.00 62.16 116 GLN A N 1
ATOM 879 C CA . GLN A 1 116 ? -6.087 6.843 -5.349 1.00 62.16 116 GLN A CA 1
ATOM 880 C C . GLN A 1 116 ? -6.994 5.697 -4.866 1.00 62.16 116 GLN A C 1
ATOM 882 O O . GLN A 1 116 ? -8.035 5.955 -4.274 1.00 62.16 116 GLN A O 1
ATOM 887 N N . GLN A 1 117 ? -6.636 4.429 -5.085 1.00 76.56 117 GLN A N 1
ATOM 888 C CA . GLN A 1 117 ? -7.358 3.292 -4.504 1.00 76.56 117 GLN A CA 1
ATOM 889 C C . GLN A 1 117 ? -6.785 2.987 -3.115 1.00 76.56 117 GLN A C 1
ATOM 891 O O . GLN A 1 117 ? -5.645 2.545 -2.975 1.00 76.56 117 GLN A O 1
ATOM 896 N N . SER A 1 118 ? -7.552 3.249 -2.057 1.00 88.38 118 SER A N 1
ATOM 897 C CA . SER A 1 118 ? -7.153 2.943 -0.675 1.00 88.38 118 SER A CA 1
ATOM 898 C C . SER A 1 118 ? -8.371 2.609 0.173 1.00 88.38 118 SER A C 1
ATOM 900 O O . SER A 1 118 ? -9.378 3.299 0.088 1.00 88.38 118 SER A O 1
ATOM 902 N N . VAL A 1 119 ? -8.290 1.565 0.996 1.00 93.00 119 VAL A N 1
ATOM 903 C CA . VAL A 1 119 ? -9.335 1.269 1.987 1.00 93.00 119 VAL A CA 1
ATOM 904 C C . VAL A 1 119 ? -9.265 2.338 3.072 1.00 93.00 119 VAL A C 1
ATOM 906 O O . VAL A 1 119 ? -8.181 2.604 3.591 1.00 93.00 119 VAL A O 1
ATOM 909 N N . VAL A 1 120 ? -10.397 2.952 3.410 1.00 95.06 120 VAL A N 1
ATOM 910 C CA . VAL A 1 120 ? -10.463 4.044 4.391 1.00 95.06 120 VAL A CA 1
ATOM 911 C C . VAL A 1 120 ? -11.309 3.613 5.576 1.00 95.06 120 VAL A C 1
ATOM 913 O O . VAL A 1 120 ? -12.467 3.241 5.407 1.00 95.06 120 VAL A O 1
ATOM 916 N N . TYR A 1 121 ? -10.762 3.710 6.782 1.00 96.88 121 TYR A N 1
ATOM 917 C CA . TYR A 1 121 ? -11.546 3.678 8.008 1.00 96.88 121 TYR A CA 1
ATOM 918 C C . TYR A 1 121 ? -11.704 5.085 8.543 1.00 96.88 121 TYR A C 1
ATOM 920 O O . TYR A 1 121 ? -10.733 5.838 8.658 1.00 96.88 121 TYR A O 1
ATOM 928 N N . TYR A 1 122 ? -12.935 5.416 8.891 1.00 95.81 122 TYR A N 1
ATOM 929 C CA . TYR A 1 122 ? -13.309 6.749 9.323 1.00 95.81 122 TYR A CA 1
ATOM 930 C C . TYR A 1 122 ? -14.376 6.662 10.414 1.00 95.81 122 TYR A C 1
ATOM 932 O O . TYR A 1 122 ? -15.110 5.674 10.513 1.00 95.81 122 TYR A O 1
ATOM 940 N N . THR A 1 123 ? -14.457 7.682 11.256 1.00 95.31 123 THR A N 1
ATOM 941 C CA . THR A 1 123 ? -15.562 7.856 12.204 1.00 95.31 123 THR A CA 1
ATOM 942 C C . THR A 1 123 ? -16.621 8.740 11.578 1.00 95.31 123 THR A C 1
ATOM 944 O O . THR A 1 123 ? -16.304 9.627 10.792 1.00 95.31 123 THR A O 1
ATOM 947 N N . ALA A 1 124 ? -17.886 8.516 11.913 1.00 94.44 124 ALA A N 1
ATOM 948 C CA . ALA A 1 124 ? -18.944 9.478 11.642 1.00 94.44 124 ALA A CA 1
ATOM 949 C C . ALA A 1 124 ? -20.040 9.400 12.715 1.00 94.44 124 ALA A C 1
ATOM 951 O O . ALA A 1 124 ? -20.262 8.320 13.285 1.00 94.44 124 ALA A O 1
ATOM 952 N N . PRO A 1 125 ? -20.764 10.510 12.969 1.00 93.38 125 PRO A N 1
ATOM 953 C CA . PRO A 1 125 ? -21.860 10.517 13.927 1.00 93.38 125 PRO A CA 1
ATOM 954 C C . PRO A 1 125 ? -22.897 9.448 13.586 1.00 93.38 125 PRO A C 1
ATOM 956 O O . PRO A 1 125 ? -23.176 9.204 12.407 1.00 93.38 125 PRO A O 1
ATOM 959 N N . SER A 1 126 ? -23.494 8.828 14.608 1.00 88.38 126 SER A N 1
ATOM 960 C CA . SER A 1 126 ? -24.542 7.831 14.373 1.00 88.38 126 SER A CA 1
ATOM 961 C C . SER A 1 126 ? -25.687 8.441 13.538 1.00 88.38 126 SER A C 1
ATOM 963 O O . SER A 1 126 ? -26.291 9.434 13.957 1.00 88.38 126 SER A O 1
ATOM 965 N N . PRO A 1 127 ? -25.993 7.893 12.344 1.00 78.81 127 PRO A N 1
ATOM 966 C CA . PRO A 1 127 ? -26.894 8.535 11.387 1.00 78.81 127 PRO A CA 1
ATOM 967 C C . PRO A 1 127 ? -28.374 8.401 11.773 1.00 78.81 127 PRO A C 1
ATOM 969 O O . PRO A 1 127 ? -29.223 9.108 11.230 1.00 78.81 127 PRO A O 1
ATOM 972 N N . ASN A 1 128 ? -28.710 7.461 12.659 1.00 77.88 128 ASN A N 1
ATOM 973 C CA . ASN A 1 128 ? -30.071 7.157 13.092 1.00 77.88 128 ASN A CA 1
ATOM 974 C C . ASN A 1 128 ? -30.050 6.349 14.406 1.00 77.88 128 ASN A C 1
ATOM 976 O O . ASN A 1 128 ? -29.011 6.123 15.008 1.00 77.88 128 ASN A O 1
ATOM 980 N N . ASN A 1 129 ? -31.215 5.887 14.849 1.00 76.56 129 ASN A N 1
ATOM 981 C CA . ASN A 1 129 ? -31.380 5.045 16.035 1.00 76.56 129 ASN A CA 1
ATOM 982 C C . ASN A 1 129 ? -31.077 3.548 15.807 1.00 76.56 129 ASN A C 1
ATOM 984 O O . ASN A 1 129 ? -31.317 2.757 16.717 1.00 76.56 129 ASN A O 1
ATOM 988 N N . LEU A 1 130 ? -30.614 3.147 14.615 1.00 85.75 130 LEU A N 1
ATOM 989 C CA . LEU A 1 130 ? -30.200 1.766 14.342 1.00 85.75 130 LEU A CA 1
ATOM 990 C C . LEU A 1 130 ? -28.826 1.472 14.952 1.00 85.75 130 LEU A C 1
ATOM 992 O O . LEU A 1 130 ? -28.619 0.377 15.462 1.00 85.75 130 LEU A O 1
ATOM 996 N N . TRP A 1 131 ? -27.918 2.450 14.899 1.00 87.88 131 TRP A N 1
ATOM 997 C CA . TRP A 1 131 ? -26.561 2.346 15.428 1.00 87.88 131 TRP A CA 1
ATOM 998 C C . TRP A 1 131 ? -26.456 3.062 16.767 1.00 87.88 131 TRP A C 1
ATOM 1000 O O . TRP A 1 131 ? -26.927 4.196 16.916 1.00 87.88 131 TRP A O 1
ATOM 1010 N N . LEU A 1 132 ? -25.821 2.421 17.745 1.00 86.81 132 LEU A N 1
ATOM 1011 C CA . LEU A 1 132 ? -25.615 3.025 19.054 1.00 86.81 132 LEU A CA 1
ATOM 1012 C C . LEU A 1 132 ? -24.660 4.220 18.916 1.00 86.81 132 LEU A C 1
ATOM 1014 O O . LEU A 1 132 ? -23.559 4.104 18.382 1.00 86.81 132 LEU A O 1
ATOM 1018 N N . GLY A 1 133 ? -25.112 5.396 19.350 1.00 85.94 133 GLY A N 1
ATOM 1019 C CA . GLY A 1 133 ? -24.291 6.605 19.369 1.00 85.94 133 GLY A CA 1
ATOM 1020 C C . GLY A 1 133 ? -23.277 6.609 20.522 1.00 85.94 133 GLY A C 1
ATOM 1021 O O . GLY A 1 133 ? -23.360 5.764 21.413 1.00 85.94 133 GLY A O 1
ATOM 1022 N N . PRO A 1 134 ? -22.352 7.583 20.552 1.00 90.50 134 PRO A N 1
ATOM 1023 C CA . PRO A 1 134 ? -22.379 8.798 19.730 1.00 90.50 134 PRO A CA 1
ATOM 1024 C C . PRO A 1 134 ? -21.719 8.680 18.340 1.00 90.50 134 PRO A C 1
ATOM 1026 O O . PRO A 1 134 ? -22.238 9.269 17.390 1.00 90.50 134 PRO A O 1
ATOM 1029 N N . GLN A 1 135 ? -20.652 7.893 18.181 1.00 94.44 135 GLN A N 1
ATOM 1030 C CA . GLN A 1 135 ? -19.943 7.699 16.905 1.00 94.44 135 GLN A CA 1
ATOM 1031 C C . GLN A 1 135 ? -20.022 6.248 16.420 1.00 94.44 135 GLN A C 1
ATOM 1033 O O . GLN A 1 135 ? -20.184 5.310 17.206 1.00 94.44 135 GLN A O 1
ATOM 1038 N N . VAL A 1 136 ? -19.856 6.069 15.110 1.00 95.50 136 VAL A N 1
ATOM 1039 C CA . VAL A 1 136 ? -19.740 4.769 14.440 1.00 95.50 136 VAL A CA 1
ATOM 1040 C C . VAL A 1 136 ? -18.459 4.776 13.613 1.00 95.50 136 VAL A C 1
ATOM 1042 O O . VAL A 1 136 ? -18.167 5.759 12.931 1.00 95.50 136 VAL A O 1
ATOM 1045 N N . VAL A 1 137 ? -17.691 3.689 13.672 1.00 96.12 137 VAL A N 1
ATOM 1046 C CA . VAL A 1 137 ? -16.565 3.470 12.759 1.00 96.12 137 VAL A CA 1
ATOM 1047 C C . VAL A 1 137 ? -17.071 2.764 11.521 1.00 96.12 137 VAL A C 1
ATOM 1049 O O . VAL A 1 137 ? -17.727 1.723 11.599 1.00 96.12 137 VAL A O 1
ATOM 1052 N N . TYR A 1 138 ? -16.725 3.334 10.380 1.00 95.75 138 TYR A N 1
ATOM 1053 C CA . TYR A 1 138 ? -17.036 2.819 9.065 1.00 95.75 138 TYR A CA 1
ATOM 1054 C C . TYR A 1 138 ? -15.763 2.394 8.353 1.00 95.75 138 TYR A C 1
ATOM 1056 O O . TYR A 1 138 ? -14.675 2.915 8.604 1.00 95.75 138 TYR A O 1
ATOM 1064 N N . ARG A 1 139 ? -15.938 1.470 7.419 1.00 95.12 139 ARG A N 1
ATOM 1065 C CA . ARG A 1 139 ? -14.953 1.076 6.427 1.00 95.12 139 ARG A CA 1
ATOM 1066 C C . ARG A 1 139 ? -15.497 1.417 5.047 1.00 95.12 139 ARG A C 1
ATOM 1068 O O . ARG A 1 139 ? -16.582 0.971 4.688 1.00 95.12 139 ARG A O 1
ATOM 1075 N N . TRP A 1 140 ? -14.732 2.156 4.260 1.00 93.88 140 TRP A N 1
ATOM 1076 C CA . TRP A 1 140 ? -14.946 2.328 2.831 1.00 93.88 140 TRP A CA 1
ATOM 1077 C C . TRP A 1 140 ? -13.943 1.467 2.068 1.00 93.88 140 TRP A C 1
ATOM 1079 O O . TRP A 1 140 ? -12.731 1.591 2.254 1.00 93.88 140 TRP A O 1
ATOM 1089 N N . GLY A 1 141 ? -14.445 0.559 1.240 1.00 92.69 141 GLY A N 1
ATOM 1090 C CA . GLY A 1 141 ? -13.620 -0.425 0.552 1.00 92.69 141 GLY A CA 1
ATOM 1091 C C . GLY A 1 141 ? -14.443 -1.380 -0.311 1.00 92.69 141 GLY A C 1
ATOM 1092 O O . GLY A 1 141 ? -15.678 -1.310 -0.304 1.00 92.69 141 GLY A O 1
ATOM 1093 N N . PRO A 1 142 ? -13.778 -2.310 -1.014 1.00 89.88 142 PRO A N 1
ATOM 1094 C CA . PRO A 1 142 ? -14.459 -3.402 -1.692 1.00 89.88 142 PRO A CA 1
ATOM 1095 C C . PRO A 1 142 ? -15.086 -4.348 -0.667 1.00 89.88 142 PRO A C 1
ATOM 1097 O O . PRO A 1 142 ? -14.606 -4.481 0.468 1.00 89.88 142 PRO A O 1
ATOM 1100 N N . LYS A 1 143 ? -16.154 -5.030 -1.079 1.00 89.12 143 LYS A N 1
ATOM 1101 C CA . LYS A 1 143 ? -16.815 -6.046 -0.256 1.00 89.12 143 LYS A CA 1
ATOM 1102 C C . LYS A 1 143 ? -15.940 -7.281 -0.116 1.00 89.12 143 LYS A C 1
ATOM 1104 O O . LYS A 1 143 ? -15.069 -7.534 -0.943 1.00 89.12 143 LYS A O 1
ATOM 1109 N N . HIS A 1 144 ? -16.216 -8.078 0.907 1.00 86.62 144 HIS A N 1
ATOM 1110 C CA . HIS A 1 144 ? -15.582 -9.379 1.076 1.00 86.62 144 HIS A CA 1
ATOM 1111 C C . HIS A 1 144 ? -16.472 -10.486 0.504 1.00 86.62 144 HIS A C 1
ATOM 1113 O O . HIS A 1 144 ? -17.677 -10.529 0.760 1.00 86.62 144 HIS A O 1
ATOM 1119 N N . ASN A 1 145 ? -15.869 -11.401 -0.246 1.00 83.19 145 ASN A N 1
ATOM 1120 C CA . ASN A 1 145 ? -16.469 -12.668 -0.635 1.00 83.19 145 ASN A CA 1
ATOM 1121 C C . ASN A 1 145 ? -16.579 -13.604 0.582 1.00 83.19 145 ASN A C 1
ATOM 1123 O O . ASN A 1 145 ? -15.945 -13.397 1.617 1.00 83.19 145 ASN A O 1
ATOM 1127 N N . GLY A 1 146 ? -17.356 -14.684 0.455 1.00 77.88 146 GLY A N 1
ATOM 1128 C CA . GLY A 1 146 ? -17.514 -15.683 1.525 1.00 77.88 146 GLY A CA 1
ATOM 1129 C C . GLY A 1 146 ? -16.222 -16.423 1.908 1.00 77.88 146 GLY A C 1
ATOM 1130 O O . GLY A 1 146 ? -16.183 -17.078 2.946 1.00 77.88 146 GLY A O 1
ATOM 1131 N N . ASP A 1 147 ? -15.176 -16.312 1.090 1.00 77.81 147 ASP A N 1
ATOM 1132 C CA . ASP A 1 147 ? -13.829 -16.829 1.345 1.00 77.81 147 ASP A CA 1
ATOM 1133 C C . ASP A 1 147 ? -12.873 -15.781 1.952 1.00 77.81 147 ASP A C 1
ATOM 1135 O O . ASP A 1 147 ? -11.714 -16.092 2.220 1.00 77.81 147 ASP A O 1
ATOM 1139 N N . GLY A 1 148 ? -13.348 -14.552 2.191 1.00 73.00 148 GLY A N 1
ATOM 1140 C CA . GLY A 1 148 ? -12.565 -13.452 2.755 1.00 73.00 148 GLY A CA 1
ATOM 1141 C C . GLY A 1 148 ? -11.735 -12.659 1.741 1.00 73.00 148 GLY A C 1
ATOM 1142 O O . GLY A 1 148 ? -11.027 -11.740 2.144 1.00 73.00 148 GLY A O 1
ATOM 1143 N N . THR A 1 149 ? -11.814 -12.968 0.443 1.00 79.25 149 THR A N 1
ATOM 1144 C CA . THR A 1 149 ? -11.164 -12.171 -0.614 1.00 79.25 149 THR A CA 1
ATOM 1145 C C . THR A 1 149 ? -11.971 -10.919 -0.957 1.00 79.25 149 THR A C 1
ATOM 1147 O O . THR A 1 149 ? -13.170 -10.859 -0.687 1.00 79.25 149 THR A O 1
ATOM 1150 N N . TYR A 1 150 ? -11.345 -9.910 -1.571 1.00 84.75 150 TYR A N 1
ATOM 1151 C CA . TYR A 1 150 ? -12.082 -8.748 -2.070 1.00 84.75 150 TYR A CA 1
ATOM 1152 C C . TYR A 1 150 ? -12.884 -9.088 -3.327 1.00 84.75 150 TYR A C 1
ATOM 1154 O O . TYR A 1 150 ? -12.355 -9.646 -4.288 1.00 84.75 150 TYR A O 1
ATOM 1162 N N . ALA A 1 151 ? -14.154 -8.702 -3.325 1.00 82.31 151 ALA A N 1
ATOM 1163 C CA . ALA A 1 151 ? -15.013 -8.708 -4.495 1.00 82.31 151 ALA A CA 1
ATOM 1164 C C . ALA A 1 151 ? -14.723 -7.459 -5.337 1.00 82.31 151 ALA A C 1
ATOM 1166 O O . ALA A 1 151 ? -14.837 -6.342 -4.832 1.00 82.31 151 ALA A O 1
ATOM 1167 N N . ASP A 1 152 ? -14.339 -7.662 -6.598 1.00 75.25 152 ASP A N 1
ATOM 1168 C CA . ASP A 1 152 ? -14.136 -6.615 -7.609 1.00 75.25 152 ASP A CA 1
ATOM 1169 C C . ASP A 1 152 ? -13.321 -5.394 -7.120 1.00 75.25 152 ASP A C 1
ATOM 1171 O O . ASP A 1 152 ? -13.775 -4.253 -7.224 1.00 75.25 152 ASP A O 1
ATOM 1175 N N . PRO A 1 153 ? -12.095 -5.591 -6.587 1.00 75.88 153 PRO A N 1
ATOM 1176 C CA . PRO A 1 153 ? -11.310 -4.511 -5.984 1.00 75.88 153 PRO A CA 1
ATOM 1177 C C . PRO A 1 153 ? -10.957 -3.374 -6.954 1.00 75.88 153 PRO A C 1
ATOM 1179 O O . PRO A 1 153 ? -10.702 -2.259 -6.512 1.00 75.88 153 PRO A O 1
ATOM 1182 N N . SER A 1 154 ? -10.953 -3.625 -8.264 1.00 74.62 154 SER A N 1
ATOM 1183 C CA . SER A 1 154 ? -10.671 -2.619 -9.291 1.00 74.62 154 SER A CA 1
ATOM 1184 C C . SER A 1 154 ? -11.878 -1.749 -9.667 1.00 74.62 154 SER A C 1
ATOM 1186 O O . SER A 1 154 ? -11.681 -0.694 -10.271 1.00 74.62 154 SER A O 1
ATOM 1188 N N . ASP A 1 155 ? -13.105 -2.148 -9.313 1.00 80.19 155 ASP A N 1
ATOM 1189 C CA . ASP A 1 155 ? -14.329 -1.406 -9.631 1.00 80.19 155 ASP A CA 1
ATOM 1190 C C . ASP A 1 155 ? -14.802 -0.576 -8.430 1.00 80.19 155 ASP A C 1
ATOM 1192 O O . ASP A 1 155 ? -15.561 -1.035 -7.571 1.00 80.19 155 ASP A O 1
ATOM 1196 N N . LEU A 1 156 ? -14.368 0.686 -8.393 1.00 79.62 156 LEU A N 1
ATOM 1197 C CA . LEU A 1 156 ? -14.728 1.650 -7.348 1.00 79.62 156 LEU A CA 1
ATOM 1198 C C . LEU A 1 156 ? -16.243 1.896 -7.239 1.00 79.62 156 LEU A C 1
ATOM 1200 O O . LEU A 1 156 ? -16.704 2.336 -6.187 1.00 79.62 156 LEU A O 1
ATOM 1204 N N . ALA A 1 157 ? -17.034 1.608 -8.280 1.00 81.75 157 ALA A N 1
ATOM 1205 C CA . ALA A 1 157 ? -18.487 1.778 -8.225 1.00 81.75 157 ALA A CA 1
ATOM 1206 C C . ALA A 1 157 ? -19.169 0.773 -7.279 1.00 81.75 157 ALA A C 1
ATOM 1208 O O . ALA A 1 157 ? -20.269 1.041 -6.794 1.00 81.75 157 ALA A O 1
ATOM 1209 N N . ASN A 1 158 ? -18.516 -0.359 -6.991 1.00 83.56 158 ASN A N 1
ATOM 1210 C CA . ASN A 1 158 ? -19.029 -1.390 -6.084 1.00 83.56 158 ASN A CA 1
ATOM 1211 C C . ASN A 1 158 ? -18.565 -1.207 -4.634 1.00 83.56 158 ASN A C 1
ATOM 1213 O O . ASN A 1 158 ? -18.986 -1.966 -3.754 1.00 83.56 158 ASN A O 1
ATOM 1217 N N . TRP A 1 159 ? -17.705 -0.221 -4.375 1.00 89.81 159 TRP A N 1
ATOM 1218 C CA . TRP A 1 159 ? -17.227 0.077 -3.033 1.00 89.81 159 TRP A CA 1
ATOM 1219 C C . TRP A 1 159 ? -18.325 0.771 -2.234 1.00 89.81 159 TRP A C 1
ATOM 1221 O O . TRP A 1 159 ? -19.119 1.554 -2.760 1.00 89.81 159 TRP A O 1
ATOM 1231 N N . SER A 1 160 ? -18.385 0.477 -0.941 1.00 91.38 160 SER A N 1
ATOM 1232 C CA . SER A 1 160 ? -19.440 0.997 -0.076 1.00 91.38 160 SER A CA 1
ATOM 1233 C C . SER A 1 160 ? -18.926 1.377 1.299 1.00 91.38 160 SER A C 1
ATOM 1235 O O . SER A 1 160 ? -17.949 0.821 1.790 1.00 91.38 160 SER A O 1
ATOM 1237 N N . HIS A 1 161 ? -19.635 2.320 1.917 1.00 92.19 161 HIS A N 1
ATOM 1238 C CA . HIS A 1 161 ? -19.484 2.686 3.320 1.00 92.19 161 HIS A CA 1
ATOM 1239 C C . HIS A 1 161 ? -20.169 1.632 4.195 1.00 92.19 161 HIS A C 1
ATOM 1241 O O . HIS A 1 161 ? -21.399 1.565 4.243 1.00 92.19 161 HIS A O 1
ATOM 1247 N N . GLU A 1 162 ? -19.387 0.793 4.865 1.00 92.12 162 GLU A N 1
ATOM 1248 C CA . GLU A 1 162 ? -19.878 -0.287 5.721 1.00 92.12 162 GLU A CA 1
ATOM 1249 C C . GLU A 1 162 ? -19.626 0.040 7.200 1.00 92.12 162 GLU A C 1
ATOM 1251 O O . GLU A 1 162 ? -18.479 0.277 7.584 1.00 92.12 162 GLU A O 1
ATOM 1256 N N . PRO A 1 163 ? -20.664 0.073 8.053 1.00 93.44 163 PRO A N 1
ATOM 1257 C CA . PRO A 1 163 ? -20.480 0.243 9.489 1.00 93.44 163 PRO A CA 1
ATOM 1258 C C . PRO A 1 163 ? -19.792 -0.998 10.064 1.00 93.44 163 PRO A C 1
ATOM 1260 O O . PRO A 1 163 ? -20.276 -2.118 9.901 1.00 93.44 163 PRO A O 1
ATOM 1263 N N . LEU A 1 164 ? -18.662 -0.792 10.737 1.00 94.56 164 LEU A N 1
ATOM 1264 C CA . LEU A 1 164 ? -17.866 -1.852 11.350 1.00 94.56 164 LEU A CA 1
ATOM 1265 C C . LEU A 1 164 ? -18.239 -2.045 12.820 1.00 94.56 164 LEU A C 1
ATOM 1267 O O . LEU A 1 164 ? -18.405 -3.173 13.279 1.00 94.56 164 LEU A O 1
ATOM 1271 N N . ILE A 1 165 ? -18.343 -0.941 13.562 1.00 95.38 165 ILE A N 1
ATOM 1272 C CA . ILE A 1 165 ? -18.622 -0.962 14.996 1.00 95.38 165 ILE A CA 1
ATOM 1273 C C . ILE A 1 165 ? -19.229 0.362 15.461 1.00 95.38 165 ILE A C 1
ATOM 1275 O O . ILE A 1 165 ? -18.850 1.433 14.989 1.00 95.38 165 ILE A O 1
ATOM 1279 N N . ASP A 1 166 ? -20.156 0.290 16.410 1.00 95.00 166 ASP A N 1
ATOM 1280 C CA . ASP A 1 166 ? -20.886 1.430 16.961 1.00 95.00 166 ASP A CA 1
ATOM 1281 C C . ASP A 1 166 ? -20.554 1.675 18.445 1.00 95.00 166 ASP A C 1
ATOM 1283 O O . ASP A 1 166 ? -19.648 1.048 19.018 1.00 95.00 166 ASP A O 1
ATOM 1287 N N . SER A 1 167 ? -21.290 2.604 19.063 1.00 94.25 167 SER A N 1
ATOM 1288 C CA . SER A 1 167 ? -21.117 3.070 20.442 1.00 94.25 167 SER A CA 1
ATOM 1289 C C . SER A 1 167 ? -19.689 3.538 20.708 1.00 94.25 167 SER A C 1
ATOM 1291 O O . SER A 1 167 ? -19.080 3.196 21.721 1.00 94.25 167 SER A O 1
ATOM 1293 N N . ILE A 1 168 ? -19.106 4.269 19.760 1.00 95.19 168 ILE A N 1
ATOM 1294 C CA . ILE A 1 168 ? -17.761 4.836 19.875 1.00 95.19 168 ILE A CA 1
ATOM 1295 C C . ILE A 1 168 ? -17.868 6.217 20.512 1.00 95.19 168 ILE A C 1
ATOM 1297 O O . ILE A 1 168 ? -18.789 6.968 20.204 1.00 95.19 168 ILE A O 1
ATOM 1301 N N . GLN A 1 169 ? -16.961 6.536 21.433 1.00 94.12 169 GLN A N 1
ATOM 1302 C CA . GLN A 1 169 ? -16.962 7.817 22.147 1.00 94.12 169 GLN A CA 1
ATOM 1303 C C . GLN A 1 169 ? -16.719 9.012 21.193 1.00 94.12 169 GLN A C 1
ATOM 1305 O O . GLN A 1 169 ? -16.036 8.867 20.187 1.00 94.12 169 GLN A O 1
ATOM 1310 N N . ASP A 1 170 ? -17.245 10.197 21.511 1.00 91.25 170 ASP A N 1
ATOM 1311 C CA . ASP A 1 170 ? -17.152 11.428 20.695 1.00 91.25 170 ASP A CA 1
ATOM 1312 C C . ASP A 1 170 ? -16.293 12.538 21.328 1.00 91.25 170 ASP A C 1
ATOM 1314 O O . ASP A 1 170 ? -16.201 13.657 20.825 1.00 91.25 170 ASP A O 1
ATOM 1318 N N . ASN A 1 171 ? -15.645 12.243 22.447 1.00 86.25 171 ASN A N 1
ATOM 1319 C CA . ASN A 1 171 ? -14.656 13.104 23.077 1.00 86.25 171 ASN A CA 1
ATOM 1320 C C . ASN A 1 171 ? -13.392 13.189 22.209 1.00 86.25 171 ASN A C 1
ATOM 1322 O O . ASN A 1 171 ? -12.617 12.240 22.141 1.00 86.25 171 ASN A O 1
ATOM 1326 N N . SER A 1 172 ? -13.158 14.377 21.646 1.00 79.12 172 SER A N 1
ATOM 1327 C CA . SER A 1 172 ? -11.973 14.760 20.866 1.00 79.12 172 SER A CA 1
ATOM 1328 C C . SER A 1 172 ? -10.669 14.625 21.670 1.00 79.12 172 SER A C 1
ATOM 1330 O O . SER A 1 172 ? -10.128 15.604 22.192 1.00 79.12 172 SER A O 1
ATOM 1332 N N . THR A 1 173 ? -10.149 13.404 21.770 1.00 82.62 173 THR A N 1
ATOM 1333 C CA . THR A 1 173 ? -8.876 13.068 22.412 1.00 82.62 173 THR A CA 1
ATOM 1334 C C . THR A 1 173 ? -7.991 12.385 21.383 1.00 82.62 173 THR A C 1
ATOM 1336 O O . THR A 1 173 ? -8.192 11.217 21.057 1.00 82.62 173 THR A O 1
ATOM 1339 N N . SER A 1 174 ? -7.002 13.120 20.878 1.00 84.25 174 SER A N 1
ATOM 1340 C CA . SER A 1 174 ? -6.020 12.574 19.939 1.00 84.25 174 SER A CA 1
ATOM 1341 C C . SER A 1 174 ? -5.245 11.408 20.580 1.00 84.25 174 SER A C 1
ATOM 1343 O O . SER A 1 174 ? -4.928 11.473 21.779 1.00 84.25 174 SER A O 1
ATOM 1345 N N . PRO A 1 175 ? -4.949 10.326 19.834 1.00 89.69 175 PRO A N 1
ATOM 1346 C CA . PRO A 1 175 ? -4.219 9.188 20.365 1.00 89.69 175 PRO A CA 1
ATOM 1347 C C . PRO A 1 175 ? -2.801 9.587 20.785 1.00 89.69 175 PRO A C 1
ATOM 1349 O O . PRO A 1 175 ? -2.096 10.321 20.098 1.00 89.69 175 PRO A O 1
ATOM 1352 N N . SER A 1 176 ? -2.358 9.060 21.927 1.00 92.12 176 SER A N 1
ATOM 1353 C CA . SER A 1 176 ? -0.982 9.241 22.392 1.00 92.12 176 SER A CA 1
ATOM 1354 C C . SER A 1 176 ? -0.060 8.248 21.687 1.00 92.12 176 SER A C 1
ATOM 1356 O O . SER A 1 176 ? -0.118 7.036 21.942 1.00 92.12 176 SER A O 1
ATOM 1358 N N . CYS A 1 177 ? 0.769 8.759 20.777 1.00 93.56 177 CYS A N 1
ATOM 1359 C CA . CYS A 1 177 ? 1.655 7.930 19.972 1.00 93.56 177 CYS A CA 1
ATOM 1360 C C . CYS A 1 177 ? 2.908 7.473 20.736 1.00 93.56 177 CYS A C 1
ATOM 1362 O O . CYS A 1 177 ? 3.373 8.176 21.633 1.00 93.56 177 CYS A O 1
ATOM 1364 N N . PRO A 1 178 ? 3.463 6.288 20.404 1.00 89.31 178 PRO A N 1
ATOM 1365 C CA . PRO A 1 178 ? 4.631 5.746 21.103 1.00 89.31 178 PRO A CA 1
ATOM 1366 C C . PRO A 1 178 ? 5.902 6.599 20.987 1.00 89.31 178 PRO A C 1
ATOM 1368 O O . PRO A 1 178 ? 6.732 6.563 21.891 1.00 89.31 178 PRO A O 1
ATOM 1371 N N . ASP A 1 179 ? 6.064 7.326 19.880 1.00 89.00 179 ASP A N 1
ATOM 1372 C CA . ASP A 1 179 ? 7.255 8.112 19.549 1.00 89.00 179 ASP A CA 1
ATOM 1373 C C . ASP A 1 179 ? 6.847 9.381 18.773 1.00 89.00 179 ASP A C 1
ATOM 1375 O O . ASP A 1 179 ? 5.781 9.428 18.158 1.00 89.00 179 ASP A O 1
ATOM 1379 N N . THR A 1 180 ? 7.697 10.409 18.780 1.00 85.69 180 THR A N 1
ATOM 1380 C CA . THR A 1 180 ? 7.494 11.688 18.081 1.00 85.69 180 THR A CA 1
ATOM 1381 C C . THR A 1 180 ? 7.531 11.563 16.561 1.00 85.69 180 THR A C 1
ATOM 1383 O O . THR A 1 180 ? 7.060 12.455 15.868 1.00 85.69 180 THR A O 1
ATOM 1386 N N . ASN A 1 181 ? 8.095 10.471 16.039 1.00 85.31 181 ASN A N 1
ATOM 1387 C CA . ASN A 1 181 ? 8.153 10.186 14.602 1.00 85.31 181 ASN A CA 1
ATOM 1388 C C . ASN A 1 181 ? 6.883 9.506 14.063 1.00 85.31 181 ASN A C 1
ATOM 1390 O O . ASN A 1 181 ? 6.882 9.031 12.930 1.00 85.31 181 ASN A O 1
ATOM 1394 N N . TRP A 1 182 ? 5.839 9.382 14.884 1.00 93.38 182 TRP A N 1
ATOM 1395 C CA . TRP A 1 182 ? 4.572 8.771 14.497 1.00 93.38 182 TRP A CA 1
ATOM 1396 C C . TRP A 1 182 ? 3.513 9.854 14.302 1.00 93.38 182 TRP A C 1
ATOM 1398 O O . TRP A 1 182 ? 3.407 10.779 15.108 1.00 93.38 182 TRP A O 1
ATOM 1408 N N . THR A 1 183 ? 2.703 9.707 13.261 1.00 94.00 183 THR A N 1
ATOM 1409 C CA . THR A 1 183 ? 1.593 10.610 12.951 1.00 94.00 183 THR A CA 1
ATOM 1410 C C . THR A 1 183 ? 0.323 10.115 13.634 1.00 94.00 183 THR A C 1
ATOM 1412 O O . THR A 1 183 ? -0.070 8.961 13.455 1.00 94.00 183 THR A O 1
ATOM 1415 N N . ALA A 1 184 ? -0.306 10.977 14.434 1.00 95.38 184 ALA A N 1
ATOM 1416 C CA . ALA A 1 184 ? -1.592 10.718 15.076 1.00 95.38 184 ALA A CA 1
ATOM 1417 C C . ALA A 1 184 ? -2.742 11.081 14.126 1.00 95.38 184 ALA A C 1
ATOM 1419 O O . ALA A 1 184 ? -2.808 12.213 13.660 1.00 95.38 184 ALA A O 1
ATOM 1420 N N . ASN A 1 185 ? -3.663 10.147 13.908 1.00 95.38 185 ASN A N 1
ATOM 1421 C CA . ASN A 1 185 ? -4.873 10.312 13.109 1.00 95.38 185 ASN A CA 1
ATOM 1422 C C . ASN A 1 185 ? -6.105 9.979 13.959 1.00 95.38 185 ASN A C 1
ATOM 1424 O O . ASN A 1 185 ? -6.063 9.038 14.764 1.00 95.38 185 ASN A O 1
ATOM 1428 N N . GLY A 1 186 ? -7.201 10.707 13.746 1.00 92.94 186 GLY A N 1
ATOM 1429 C CA . GLY A 1 186 ? -8.454 10.535 14.479 1.00 92.94 186 GLY A CA 1
ATOM 1430 C C . GLY A 1 186 ? -8.428 11.114 15.893 1.00 92.94 186 GLY A C 1
ATOM 1431 O O . GLY A 1 186 ? -7.423 11.036 16.605 1.00 92.94 186 GLY A O 1
ATOM 1432 N N . ASN A 1 187 ? -9.549 11.673 16.344 1.00 91.62 187 ASN A N 1
ATOM 1433 C CA . ASN A 1 187 ? -9.689 12.126 17.731 1.00 91.62 187 ASN A CA 1
ATOM 1434 C C . ASN A 1 187 ? -11.012 11.713 18.399 1.00 91.62 187 ASN A C 1
ATOM 1436 O O . ASN A 1 187 ? -11.151 11.874 19.610 1.00 91.62 187 ASN A O 1
ATOM 1440 N N . LEU A 1 188 ? -11.952 11.120 17.661 1.00 91.88 188 LEU A N 1
ATOM 1441 C CA . LEU A 1 188 ? -13.292 10.765 18.140 1.00 91.88 188 LEU A CA 1
ATOM 1442 C C . LEU A 1 188 ? -13.409 9.282 18.526 1.00 91.88 188 LEU A C 1
ATOM 1444 O O . LEU A 1 188 ? -14.118 8.507 17.888 1.00 91.88 188 LEU A O 1
ATOM 1448 N N . GLY A 1 189 ? -12.657 8.850 19.542 1.00 91.62 189 GLY A N 1
ATOM 1449 C CA . GLY A 1 189 ? -12.779 7.494 20.103 1.00 91.62 189 GLY A CA 1
ATOM 1450 C C . GLY A 1 189 ? -12.237 6.341 19.263 1.00 91.62 189 GLY A C 1
ATOM 1451 O O . GLY A 1 189 ? -11.985 5.260 19.794 1.00 91.62 189 GLY A O 1
ATOM 1452 N N . PHE A 1 190 ? -11.996 6.571 17.982 1.00 95.88 190 PHE A N 1
ATOM 1453 C CA . PHE A 1 190 ? -11.167 5.741 17.130 1.00 95.88 190 PHE A CA 1
ATOM 1454 C C . PHE A 1 190 ? -9.987 6.583 16.659 1.00 95.88 190 PHE A C 1
ATOM 1456 O O . PHE A 1 190 ? -10.156 7.725 16.238 1.00 95.88 190 PHE A O 1
ATOM 1463 N N . GLY A 1 191 ? -8.789 6.027 16.791 1.00 96.00 191 GLY A N 1
ATOM 1464 C CA . GLY A 1 191 ? -7.556 6.716 16.447 1.00 96.00 191 GLY A CA 1
ATOM 1465 C C . GLY A 1 191 ? -6.492 5.741 15.975 1.00 96.00 191 GLY A C 1
ATOM 1466 O O . GLY A 1 191 ? -6.503 4.562 16.338 1.00 96.00 191 GLY A O 1
ATOM 1467 N N . ALA A 1 192 ? -5.541 6.239 15.201 1.00 96.88 192 ALA A N 1
ATOM 1468 C CA . ALA A 1 192 ? -4.384 5.484 14.758 1.00 96.88 192 ALA A CA 1
ATOM 1469 C C . ALA A 1 192 ? -3.123 6.334 14.901 1.00 96.88 192 ALA A C 1
ATOM 1471 O O . ALA A 1 192 ? -3.096 7.495 14.516 1.00 96.88 192 ALA A O 1
ATOM 1472 N N . CYS A 1 193 ? -2.060 5.744 15.429 1.00 97.06 193 CYS A N 1
ATOM 1473 C CA . CYS A 1 193 ? -0.719 6.295 15.304 1.00 97.06 193 CYS A CA 1
ATOM 1474 C C . CYS A 1 193 ? 0.014 5.495 14.239 1.00 97.06 193 CYS A C 1
ATOM 1476 O O . CYS A 1 193 ? 0.164 4.288 14.417 1.00 97.06 193 CYS A O 1
ATOM 1478 N N . VAL A 1 194 ? 0.468 6.143 13.172 1.00 95.25 194 VAL A N 1
ATOM 1479 C CA . VAL A 1 194 ? 1.179 5.506 12.056 1.00 95.25 194 VAL A CA 1
ATOM 1480 C C . VAL A 1 194 ? 2.649 5.896 12.126 1.00 95.25 194 VAL A C 1
ATOM 1482 O O . VAL A 1 194 ? 2.967 7.066 12.320 1.00 95.25 194 VAL A O 1
ATOM 1485 N N . ASP A 1 195 ? 3.554 4.928 12.021 1.00 91.50 195 ASP A N 1
ATOM 1486 C CA . ASP A 1 195 ? 4.989 5.209 12.026 1.00 91.50 195 ASP A CA 1
ATOM 1487 C C . ASP A 1 195 ? 5.426 5.928 10.740 1.00 91.50 195 ASP A C 1
ATOM 1489 O O . ASP A 1 195 ? 4.792 5.786 9.698 1.00 91.50 195 ASP A O 1
ATOM 1493 N N . SER A 1 196 ? 6.541 6.660 10.775 1.00 83.12 196 SER A N 1
ATOM 1494 C CA . SER A 1 196 ? 7.030 7.430 9.619 1.00 83.12 196 SER A CA 1
ATOM 1495 C C . SER A 1 196 ? 7.302 6.602 8.357 1.00 83.12 196 SER A C 1
ATOM 1497 O O . SER A 1 196 ? 7.387 7.168 7.267 1.00 83.12 196 SER A O 1
ATOM 1499 N N . THR A 1 197 ? 7.441 5.277 8.474 1.00 79.31 197 THR A N 1
ATOM 1500 C CA . THR A 1 197 ? 7.636 4.386 7.322 1.00 79.31 197 THR A CA 1
ATOM 1501 C C . THR A 1 197 ? 6.322 3.913 6.688 1.00 79.31 197 THR A C 1
ATOM 1503 O O . THR A 1 197 ? 6.341 3.394 5.570 1.00 79.31 197 THR A O 1
ATOM 1506 N N . GLY A 1 198 ? 5.182 4.088 7.368 1.00 86.81 198 GLY A N 1
ATOM 1507 C CA . GLY A 1 198 ? 3.884 3.577 6.927 1.00 86.81 198 GLY A CA 1
ATOM 1508 C C . GLY A 1 198 ? 3.799 2.048 6.966 1.00 86.81 198 GLY A C 1
ATOM 1509 O O . GLY A 1 198 ? 3.066 1.447 6.177 1.00 86.81 198 GLY A O 1
ATOM 1510 N N . LYS A 1 199 ? 4.581 1.400 7.837 1.00 85.00 199 LYS A N 1
ATOM 1511 C CA . LYS A 1 199 ? 4.661 -0.064 7.981 1.00 85.00 199 LYS A CA 1
ATOM 1512 C C . LYS A 1 199 ? 4.150 -0.557 9.321 1.00 85.00 199 LYS A C 1
ATOM 1514 O O . LYS A 1 199 ? 3.874 -1.746 9.455 1.00 85.00 199 LYS A O 1
ATOM 1519 N N . MET A 1 200 ? 3.996 0.321 10.300 1.00 90.69 200 MET A N 1
ATOM 1520 C CA . MET A 1 200 ? 3.443 0.018 11.608 1.00 90.69 200 MET A CA 1
ATOM 1521 C C . MET A 1 200 ? 2.349 1.015 11.959 1.00 90.69 200 MET A C 1
ATOM 1523 O O . MET A 1 200 ? 2.461 2.212 11.711 1.00 90.69 200 MET A O 1
ATOM 1527 N N . ALA A 1 201 ? 1.300 0.513 12.597 1.00 95.69 201 ALA A N 1
ATOM 1528 C CA . ALA A 1 201 ? 0.296 1.348 13.221 1.00 95.69 201 ALA A CA 1
ATOM 1529 C C . ALA A 1 201 ? -0.063 0.826 14.606 1.00 95.69 201 ALA A C 1
ATOM 1531 O O . ALA A 1 201 ? -0.109 -0.379 14.860 1.00 95.69 201 ALA A O 1
ATOM 1532 N N . LYS A 1 202 ? -0.359 1.756 15.506 1.00 96.62 202 LYS A N 1
ATOM 1533 C CA . LYS A 1 202 ? -1.012 1.484 16.777 1.00 96.62 202 LYS A CA 1
ATOM 1534 C C . LYS A 1 202 ? -2.436 1.999 16.679 1.00 96.62 202 LYS A C 1
ATOM 1536 O O . LYS A 1 202 ? -2.645 3.199 16.543 1.00 96.62 202 LYS A O 1
ATOM 1541 N N . LEU A 1 203 ? -3.392 1.085 16.723 1.00 96.75 203 LEU A N 1
ATOM 1542 C CA . LEU A 1 203 ? -4.815 1.378 16.627 1.00 96.75 203 LEU A CA 1
ATOM 1543 C C . LEU A 1 203 ? -5.396 1.537 18.029 1.00 96.75 203 LEU A C 1
ATOM 1545 O O . LEU A 1 203 ? -5.043 0.785 18.940 1.00 96.75 203 LEU A O 1
ATOM 1549 N N . PHE A 1 204 ? -6.296 2.497 18.187 1.00 95.38 204 PHE A N 1
ATOM 1550 C CA . PHE A 1 204 ? -6.952 2.848 19.438 1.00 95.38 204 PHE A CA 1
ATOM 1551 C C . PHE A 1 204 ? -8.455 2.847 19.239 1.00 95.38 204 PHE A C 1
ATOM 1553 O O . PHE A 1 204 ? -8.964 3.387 18.263 1.00 95.38 204 PHE A O 1
ATOM 1560 N N . HIS A 1 205 ? -9.158 2.271 20.200 1.00 94.38 205 HIS A N 1
ATOM 1561 C CA . HIS A 1 205 ? -10.601 2.175 20.189 1.00 94.38 205 HIS A CA 1
ATOM 1562 C C . HIS A 1 205 ? -11.135 2.450 21.586 1.00 94.38 205 HIS A C 1
ATOM 1564 O O . HIS A 1 205 ? -10.634 1.911 22.571 1.00 94.38 205 HIS A O 1
ATOM 1570 N N . ALA A 1 206 ? -12.169 3.267 21.676 1.00 95.12 206 ALA A N 1
ATOM 1571 C CA . ALA A 1 206 ? -12.811 3.619 22.920 1.00 95.12 206 ALA A CA 1
ATOM 1572 C C . ALA A 1 206 ? -14.323 3.620 22.709 1.00 95.12 206 ALA A C 1
ATOM 1574 O O . ALA A 1 206 ? -14.862 4.373 21.898 1.00 95.12 206 ALA A O 1
ATOM 1575 N N . GLY A 1 207 ? -14.992 2.700 23.395 1.00 94.25 207 GLY A N 1
ATOM 1576 C CA . GLY A 1 207 ? -16.424 2.479 23.264 1.00 94.25 207 GLY A CA 1
ATOM 1577 C C . GLY A 1 207 ? -17.163 2.825 24.543 1.00 94.25 207 GLY A C 1
ATOM 1578 O O . GLY A 1 207 ? -16.678 2.559 25.642 1.00 94.25 207 GLY A O 1
ATOM 1579 N N . VAL A 1 208 ? -18.352 3.381 24.374 1.00 93.81 208 VAL A N 1
ATOM 1580 C CA . VAL A 1 208 ? -19.292 3.728 25.430 1.00 93.81 208 VAL A CA 1
ATOM 1581 C C . VAL A 1 208 ? -20.157 2.509 25.748 1.00 93.81 208 VAL A C 1
ATOM 1583 O O . VAL A 1 208 ? -20.586 1.789 24.842 1.00 93.81 208 VAL A O 1
ATOM 1586 N N . TYR A 1 209 ? -20.409 2.259 27.028 1.00 91.69 209 TYR A N 1
ATOM 1587 C CA . TYR A 1 209 ? -21.366 1.255 27.485 1.00 91.69 209 TYR A CA 1
ATOM 1588 C C . TYR A 1 209 ? -22.210 1.797 28.641 1.00 91.69 209 TYR A C 1
ATOM 1590 O O . TYR A 1 209 ? -21.743 2.595 29.456 1.00 91.69 209 TYR A O 1
ATOM 1598 N N . ASP A 1 210 ? -23.468 1.365 28.709 1.00 86.00 210 ASP A N 1
ATOM 1599 C CA . ASP A 1 210 ? -24.415 1.861 29.705 1.00 86.00 210 ASP A CA 1
ATOM 1600 C C . ASP A 1 210 ? -24.243 1.173 31.061 1.00 86.00 210 ASP A C 1
ATOM 1602 O O . ASP A 1 210 ? -24.089 -0.046 31.179 1.00 86.00 210 ASP A O 1
ATOM 1606 N N . THR A 1 211 ? -24.356 1.973 32.116 1.00 83.88 211 THR A N 1
ATOM 1607 C CA . THR A 1 211 ? -24.348 1.530 33.506 1.00 83.88 211 THR A CA 1
ATOM 1608 C C . THR A 1 211 ? -25.688 1.885 34.161 1.00 83.88 211 THR A C 1
ATOM 1610 O O . THR A 1 211 ? -26.101 3.051 34.169 1.00 83.88 211 THR A O 1
ATOM 1613 N N . PRO A 1 212 ? -26.409 0.918 34.760 1.00 71.50 212 PRO A N 1
ATOM 1614 C CA . PRO A 1 212 ? -27.657 1.207 35.449 1.00 71.50 212 PRO A CA 1
ATOM 1615 C C . PRO A 1 212 ? -27.383 2.168 36.618 1.00 71.50 212 PRO A C 1
ATOM 1617 O O . PRO A 1 212 ? -26.856 1.747 37.648 1.00 71.50 212 PRO A O 1
ATOM 1620 N N . LEU A 1 213 ? -27.784 3.439 36.463 1.00 66.94 213 LEU A N 1
ATOM 1621 C CA . LEU A 1 213 ? -27.730 4.565 37.422 1.00 66.94 213 LEU A CA 1
ATOM 1622 C C . LEU A 1 213 ? -26.499 5.486 37.400 1.00 66.94 213 LEU A C 1
ATOM 1624 O O . LEU A 1 213 ? -26.606 6.574 37.963 1.00 66.94 213 LEU A O 1
ATOM 1628 N N . GLN A 1 214 ? -25.372 5.105 36.792 1.00 68.12 214 GLN A N 1
ATOM 1629 C CA . GLN A 1 214 ? -24.203 6.000 36.666 1.00 68.12 214 GLN A CA 1
ATOM 1630 C C . GLN A 1 214 ? -24.116 6.674 35.288 1.00 68.12 214 GLN A C 1
ATOM 1632 O O . GLN A 1 214 ? -23.283 7.554 35.092 1.00 68.12 214 GLN A O 1
ATOM 1637 N N . GLY A 1 215 ? -25.037 6.340 34.378 1.00 82.94 215 GLY A N 1
ATOM 1638 C CA . GLY A 1 215 ? -25.056 6.864 33.017 1.00 82.94 215 GLY A CA 1
ATOM 1639 C C . GLY A 1 215 ? -24.245 5.949 32.115 1.00 82.94 215 GLY A C 1
ATOM 1640 O O . GLY A 1 215 ? -24.495 4.747 32.089 1.00 82.94 215 GLY A O 1
ATOM 1641 N N . SER A 1 216 ? -23.265 6.496 31.415 1.00 86.12 216 SER A N 1
ATOM 1642 C CA . SER A 1 216 ? -22.387 5.749 30.523 1.00 86.12 216 SER A CA 1
ATOM 1643 C C . SER A 1 216 ? -20.942 5.765 31.020 1.00 86.12 216 SER A C 1
ATOM 1645 O O . SER A 1 216 ? -20.508 6.713 31.673 1.00 86.12 216 SER A O 1
ATOM 1647 N N . ASP A 1 217 ? -20.207 4.701 30.717 1.00 90.81 217 ASP A N 1
ATOM 1648 C CA . ASP A 1 217 ? -18.780 4.553 31.013 1.00 90.81 217 ASP A CA 1
ATOM 1649 C C . ASP A 1 217 ? -18.023 4.107 29.749 1.00 90.81 217 ASP A C 1
ATOM 1651 O O . ASP A 1 217 ? -18.634 3.743 28.741 1.00 90.81 217 ASP A O 1
ATOM 1655 N N . ILE A 1 218 ? -16.691 4.182 29.770 1.00 92.31 218 ILE A N 1
ATOM 1656 C CA . ILE A 1 218 ? -15.836 4.005 28.592 1.00 92.31 218 ILE A CA 1
ATOM 1657 C C . ILE A 1 218 ? -14.913 2.804 28.784 1.00 92.31 218 ILE A C 1
ATOM 1659 O O . ILE A 1 218 ? -14.159 2.711 29.751 1.00 92.31 218 ILE A O 1
ATOM 1663 N N . TYR A 1 219 ? -14.910 1.900 27.807 1.00 93.69 219 TYR A N 1
ATOM 1664 C CA . TYR A 1 219 ? -13.892 0.863 27.684 1.00 93.69 219 TYR A CA 1
ATOM 1665 C C . TYR A 1 219 ? -12.922 1.218 26.561 1.00 93.69 219 TYR A C 1
ATOM 1667 O O . TYR A 1 219 ? -13.347 1.479 25.436 1.00 93.69 219 TYR A O 1
ATOM 1675 N N . THR A 1 220 ? -11.620 1.182 26.846 1.00 93.88 220 THR A N 1
ATOM 1676 C CA . THR A 1 220 ? -10.571 1.434 25.852 1.00 93.88 220 THR A CA 1
ATOM 1677 C C . THR A 1 220 ? -9.806 0.158 25.509 1.00 93.88 220 THR A C 1
ATOM 1679 O O . THR A 1 220 ? -9.523 -0.680 26.365 1.00 93.88 220 THR A O 1
ATOM 1682 N N . ALA A 1 221 ? -9.464 0.014 24.234 1.00 94.44 221 ALA A N 1
ATOM 1683 C CA . ALA A 1 221 ? -8.663 -1.062 23.677 1.00 94.44 221 ALA A CA 1
ATOM 1684 C C . ALA A 1 221 ? -7.637 -0.474 22.705 1.00 94.44 221 ALA A C 1
ATOM 1686 O O . ALA A 1 221 ? -7.876 0.550 22.066 1.00 94.44 221 ALA A O 1
ATOM 1687 N N . ASN A 1 222 ? -6.478 -1.113 22.591 1.00 95.06 222 ASN A N 1
ATOM 1688 C CA . ASN A 1 222 ? -5.490 -0.761 21.583 1.00 95.06 222 ASN A CA 1
ATOM 1689 C C . ASN A 1 222 ? -4.722 -1.999 21.125 1.00 95.06 222 ASN A C 1
ATOM 1691 O O . ASN A 1 222 ? -4.658 -3.001 21.836 1.00 95.06 222 ASN A O 1
ATOM 1695 N N . THR A 1 223 ? -4.152 -1.922 19.928 1.00 95.31 223 THR A N 1
ATOM 1696 C CA . THR A 1 223 ? -3.289 -2.965 19.368 1.00 95.31 223 THR A CA 1
ATOM 1697 C C . THR A 1 223 ? -2.210 -2.332 18.503 1.00 95.31 223 THR A C 1
ATOM 1699 O O . THR A 1 223 ? -2.449 -1.302 17.875 1.00 95.31 223 THR A O 1
ATOM 1702 N N . THR A 1 224 ? -1.029 -2.942 18.465 1.00 95.12 224 THR A N 1
ATOM 1703 C CA . THR A 1 224 ? 0.047 -2.555 17.548 1.00 95.12 224 THR A CA 1
ATOM 1704 C C . THR A 1 224 ? 0.158 -3.612 16.461 1.00 95.12 224 THR A C 1
ATOM 1706 O O . THR A 1 224 ? 0.202 -4.810 16.743 1.00 95.12 224 THR A O 1
ATOM 1709 N N . VAL A 1 225 ? 0.205 -3.170 15.212 1.00 94.44 225 VAL A N 1
ATOM 1710 C CA . VAL A 1 225 ? 0.209 -4.024 14.031 1.00 94.44 225 VAL A CA 1
ATOM 1711 C C . VAL A 1 225 ? 1.224 -3.510 13.015 1.00 94.44 225 VAL A C 1
ATOM 1713 O O . VAL A 1 225 ? 1.473 -2.312 12.930 1.00 94.44 225 VAL A O 1
ATOM 1716 N N . ALA A 1 226 ? 1.814 -4.428 12.251 1.00 90.06 226 ALA A N 1
ATOM 1717 C CA . ALA A 1 226 ? 2.696 -4.117 11.138 1.00 90.06 226 ALA A CA 1
ATOM 1718 C C . ALA A 1 226 ? 2.144 -4.702 9.832 1.00 90.06 226 ALA A C 1
ATOM 1720 O O . ALA A 1 226 ? 1.560 -5.794 9.837 1.00 90.06 226 ALA A O 1
ATOM 1721 N N . THR A 1 227 ? 2.356 -3.996 8.724 1.00 87.06 227 THR A N 1
ATOM 1722 C CA . THR A 1 227 ? 2.112 -4.507 7.372 1.00 87.06 227 THR A CA 1
ATOM 1723 C C . THR A 1 227 ? 3.027 -5.698 7.119 1.00 87.06 227 THR A C 1
ATOM 1725 O O . THR A 1 227 ? 4.214 -5.632 7.444 1.00 87.06 227 THR A O 1
ATOM 1728 N N . ARG A 1 228 ? 2.512 -6.783 6.534 1.00 72.88 228 ARG A N 1
ATOM 1729 C CA . ARG A 1 228 ? 3.330 -7.962 6.200 1.00 72.88 228 ARG A CA 1
ATOM 1730 C C . ARG A 1 228 ? 3.841 -7.947 4.767 1.00 72.88 228 ARG A C 1
ATOM 1732 O O . ARG A 1 228 ? 4.664 -8.796 4.440 1.00 72.88 228 ARG A O 1
ATOM 1739 N N . ASN A 1 229 ? 3.395 -7.001 3.938 1.00 63.75 229 ASN A N 1
ATOM 1740 C CA . ASN A 1 229 ? 3.967 -6.835 2.613 1.00 63.75 229 ASN A CA 1
ATOM 1741 C C . ASN A 1 229 ? 5.254 -5.989 2.699 1.00 63.75 229 ASN A C 1
ATOM 1743 O O . ASN A 1 229 ? 5.216 -4.773 2.945 1.00 63.75 229 ASN A O 1
ATOM 1747 N N . SER A 1 230 ? 6.417 -6.635 2.568 1.00 56.28 230 SER A N 1
ATOM 1748 C CA . SER A 1 230 ? 7.701 -5.938 2.499 1.00 56.28 230 SER A CA 1
ATOM 1749 C C . SER A 1 230 ? 7.918 -5.437 1.076 1.00 56.28 230 SER A C 1
ATOM 1751 O O . SER A 1 230 ? 7.963 -6.195 0.111 1.00 56.28 230 SER A O 1
ATOM 1753 N N . ARG A 1 231 ? 8.052 -4.116 0.930 1.00 63.62 231 ARG A N 1
ATOM 1754 C CA . ARG A 1 231 ? 8.472 -3.537 -0.343 1.00 63.62 231 ARG A CA 1
ATOM 1755 C C . ARG A 1 231 ? 9.983 -3.730 -0.413 1.00 63.62 231 ARG A C 1
ATOM 1757 O O . ARG A 1 231 ? 10.708 -3.088 0.335 1.00 63.62 231 ARG A O 1
ATOM 1764 N N . ILE A 1 232 ? 10.441 -4.646 -1.259 1.00 69.00 232 ILE A N 1
ATOM 1765 C CA . ILE A 1 232 ? 11.863 -5.029 -1.336 1.00 69.00 232 ILE A CA 1
ATOM 1766 C C . ILE A 1 232 ? 12.667 -3.989 -2.131 1.00 69.00 232 ILE A C 1
ATOM 1768 O O . ILE A 1 232 ? 13.860 -3.795 -1.888 1.00 69.00 232 ILE A O 1
ATOM 1772 N N . VAL A 1 233 ? 11.997 -3.278 -3.045 1.00 80.56 233 VAL A N 1
ATOM 1773 C CA . VAL A 1 233 ? 12.591 -2.261 -3.916 1.00 80.56 233 VAL A CA 1
ATOM 1774 C C . VAL A 1 233 ? 11.715 -1.014 -4.057 1.00 80.56 233 VAL A C 1
ATOM 1776 O O . VAL A 1 233 ? 10.486 -1.093 -4.113 1.00 80.56 233 VAL A O 1
ATOM 1779 N N . THR A 1 234 ? 12.341 0.153 -4.176 1.00 83.69 234 THR A N 1
ATOM 1780 C CA . THR A 1 234 ? 11.681 1.417 -4.544 1.00 83.69 234 THR A CA 1
ATOM 1781 C C . THR A 1 234 ? 12.314 2.001 -5.793 1.00 83.69 234 THR A C 1
ATOM 1783 O O . THR A 1 234 ? 13.534 2.042 -5.889 1.00 83.69 234 THR A O 1
ATOM 1786 N N . VAL A 1 235 ? 11.499 2.493 -6.726 1.00 83.00 235 VAL A N 1
ATOM 1787 C CA . VAL A 1 235 ? 11.986 3.210 -7.911 1.00 83.00 235 VAL A CA 1
ATOM 1788 C C . VAL A 1 235 ? 11.986 4.711 -7.617 1.00 83.00 235 VAL A C 1
ATOM 1790 O O . VAL A 1 235 ? 10.938 5.279 -7.305 1.00 83.00 235 VAL A O 1
ATOM 1793 N N . THR A 1 236 ? 13.149 5.350 -7.705 1.00 76.50 236 THR A N 1
ATOM 1794 C CA . THR A 1 236 ? 13.343 6.790 -7.488 1.00 76.50 236 THR A CA 1
ATOM 1795 C C . THR A 1 236 ? 13.550 7.482 -8.832 1.00 76.50 236 THR A C 1
ATOM 1797 O O . THR A 1 236 ? 14.294 6.993 -9.682 1.00 76.50 236 THR A O 1
ATOM 1800 N N . GLY A 1 237 ? 12.868 8.611 -9.057 1.00 63.50 237 GLY A N 1
ATOM 1801 C CA . GLY A 1 237 ? 12.994 9.369 -10.312 1.00 63.50 237 GLY A CA 1
ATOM 1802 C C . GLY A 1 237 ? 12.572 8.584 -11.562 1.00 63.50 237 GLY A C 1
ATOM 1803 O O . GLY A 1 237 ? 13.048 8.871 -12.652 1.00 63.50 237 GLY A O 1
ATOM 1804 N N . GLY A 1 238 ? 11.733 7.554 -11.401 1.00 65.12 238 GLY A N 1
ATOM 1805 C CA . GLY A 1 238 ? 11.240 6.710 -12.496 1.00 65.12 238 GLY A CA 1
ATOM 1806 C C . GLY A 1 238 ? 12.266 5.757 -13.119 1.00 65.12 238 GLY A C 1
ATOM 1807 O O . GLY A 1 238 ? 11.900 5.043 -14.046 1.00 65.12 238 GLY A O 1
ATOM 1808 N N . SER A 1 239 ? 13.513 5.730 -12.627 1.00 76.88 239 SER A N 1
ATOM 1809 C CA . SER A 1 239 ? 14.620 5.114 -13.376 1.00 76.88 239 SER A CA 1
ATOM 1810 C C . SER A 1 239 ? 15.633 4.345 -12.504 1.00 76.88 239 SER A C 1
ATOM 1812 O O . SER A 1 239 ? 16.070 3.266 -12.901 1.00 76.88 239 SER A O 1
ATOM 1814 N N . THR A 1 240 ? 15.945 4.805 -11.285 1.00 85.44 240 THR A N 1
ATOM 1815 C CA . THR A 1 240 ? 16.888 4.120 -10.369 1.00 85.44 240 THR A CA 1
ATOM 1816 C C . THR A 1 240 ? 16.153 3.255 -9.352 1.00 85.44 240 THR A C 1
ATOM 1818 O O . THR A 1 240 ? 15.145 3.685 -8.791 1.00 85.44 240 THR A O 1
ATOM 1821 N N . VAL A 1 241 ? 16.665 2.057 -9.057 1.00 91.50 241 VAL A N 1
ATOM 1822 C CA . VAL A 1 241 ? 16.028 1.108 -8.130 1.00 91.50 241 VAL A CA 1
ATOM 1823 C C . VAL A 1 241 ? 16.813 1.019 -6.825 1.00 91.50 241 VAL A C 1
ATOM 1825 O O . VAL A 1 241 ? 17.923 0.508 -6.800 1.00 91.50 241 VAL A O 1
ATOM 1828 N N . THR A 1 242 ? 16.241 1.462 -5.709 1.00 91.62 242 THR A N 1
ATOM 1829 C CA . THR A 1 242 ? 16.840 1.302 -4.376 1.00 91.62 242 THR A CA 1
ATOM 1830 C C . THR A 1 242 ? 16.365 0.001 -3.736 1.00 91.62 242 THR A C 1
ATOM 1832 O O . THR A 1 242 ? 15.165 -0.239 -3.607 1.00 91.62 242 THR A O 1
ATOM 1835 N N . ILE A 1 243 ? 17.307 -0.831 -3.302 1.00 91.06 243 ILE A N 1
ATOM 1836 C CA . ILE A 1 243 ? 17.062 -2.101 -2.615 1.00 91.06 243 ILE A CA 1
ATOM 1837 C C . ILE A 1 243 ? 16.972 -1.834 -1.113 1.00 91.06 243 ILE A C 1
ATOM 1839 O O . ILE A 1 243 ? 17.929 -1.360 -0.506 1.00 91.06 243 ILE A O 1
ATOM 1843 N N . LEU A 1 244 ? 15.824 -2.123 -0.501 1.00 85.00 244 LEU A N 1
ATOM 1844 C CA . LEU A 1 244 ? 15.533 -1.723 0.882 1.00 85.00 244 LEU A CA 1
ATOM 1845 C C . LEU A 1 244 ? 15.997 -2.738 1.930 1.00 85.00 244 LEU A C 1
ATOM 1847 O O . LEU A 1 244 ? 16.216 -2.382 3.086 1.00 85.00 244 LEU A O 1
ATOM 1851 N N . GLU A 1 245 ? 16.184 -3.992 1.529 1.00 83.00 245 GLU A N 1
ATOM 1852 C CA . GLU A 1 245 ? 16.543 -5.092 2.420 1.00 83.00 245 GLU A CA 1
ATOM 1853 C C . GLU A 1 245 ? 17.724 -5.886 1.866 1.00 83.00 245 GLU A C 1
ATOM 1855 O O . GLU A 1 245 ? 17.975 -5.930 0.659 1.00 83.00 245 GLU A O 1
ATOM 1860 N N . LYS A 1 246 ? 18.458 -6.556 2.757 1.00 85.94 246 LYS A N 1
ATOM 1861 C CA . LYS A 1 246 ? 19.583 -7.403 2.367 1.00 85.94 246 LYS A CA 1
ATOM 1862 C C . LYS A 1 246 ? 19.057 -8.529 1.484 1.00 85.94 246 LYS A C 1
ATOM 1864 O O . LYS A 1 246 ? 18.192 -9.283 1.920 1.00 85.94 246 LYS A O 1
ATOM 1869 N N . SER A 1 247 ? 19.585 -8.647 0.270 1.00 92.31 247 SER A N 1
ATOM 1870 C CA . SER A 1 247 ? 18.990 -9.505 -0.756 1.00 92.31 247 SER A CA 1
ATOM 1871 C C . SER A 1 247 ? 20.036 -10.206 -1.629 1.00 92.31 247 SER A C 1
ATOM 1873 O O . SER A 1 247 ? 21.225 -9.869 -1.635 1.00 92.31 247 SER A O 1
ATOM 1875 N N . LYS A 1 248 ? 19.568 -11.183 -2.406 1.00 94.44 248 LYS A N 1
ATOM 1876 C CA . LYS A 1 248 ? 20.217 -11.725 -3.599 1.00 94.44 248 LYS A CA 1
ATOM 1877 C C . LYS A 1 248 ? 19.528 -11.180 -4.835 1.00 94.44 248 LYS A C 1
ATOM 1879 O O . LYS A 1 248 ? 18.310 -11.247 -4.932 1.00 94.44 248 LYS A O 1
ATOM 1884 N N . MET A 1 249 ? 20.299 -10.672 -5.780 1.00 95.81 249 MET A N 1
ATOM 1885 C CA . MET A 1 249 ? 19.793 -10.179 -7.049 1.00 95.81 249 MET A CA 1
ATOM 1886 C C . MET A 1 249 ? 20.184 -11.122 -8.186 1.00 95.81 249 MET A C 1
ATOM 1888 O O . MET A 1 249 ? 21.348 -11.511 -8.314 1.00 95.81 249 MET A O 1
ATOM 1892 N N . ASP A 1 250 ? 19.206 -11.427 -9.028 1.00 97.19 250 ASP A N 1
ATOM 1893 C CA . ASP A 1 250 ? 19.396 -12.001 -10.352 1.00 97.19 250 ASP A CA 1
ATOM 1894 C C . ASP A 1 250 ? 19.036 -10.936 -11.389 1.00 97.19 250 ASP A C 1
ATOM 1896 O O . ASP A 1 250 ? 18.015 -10.263 -11.257 1.00 97.19 250 ASP A O 1
ATOM 1900 N N . ILE A 1 251 ? 19.840 -10.785 -12.434 1.00 97.81 251 ILE A N 1
ATOM 1901 C CA . ILE A 1 251 ? 19.595 -9.820 -13.508 1.00 97.81 251 ILE A CA 1
ATOM 1902 C C . ILE A 1 251 ? 19.876 -10.459 -14.863 1.00 97.81 251 ILE A C 1
AT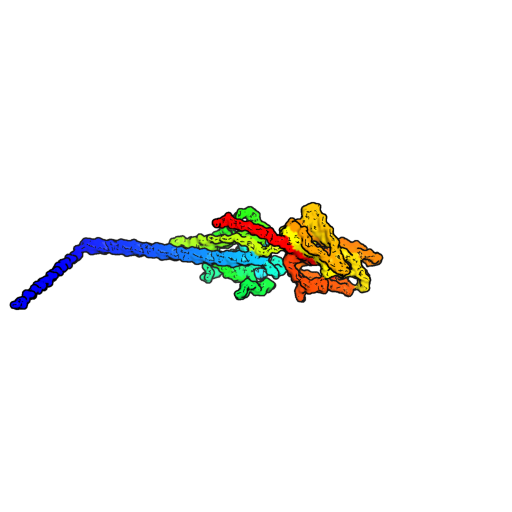OM 1904 O O . ILE A 1 251 ? 20.840 -11.212 -15.023 1.00 97.81 251 ILE A O 1
ATOM 1908 N N . ARG A 1 252 ? 19.002 -10.210 -15.839 1.00 97.19 252 ARG A N 1
ATOM 1909 C CA . ARG A 1 252 ? 19.083 -10.821 -17.168 1.00 97.19 252 ARG A CA 1
ATOM 1910 C C . ARG A 1 252 ? 18.607 -9.890 -18.270 1.00 97.19 252 ARG A C 1
ATOM 1912 O O . ARG A 1 252 ? 17.665 -9.132 -18.067 1.00 97.19 252 ARG A O 1
ATOM 1919 N N . VAL A 1 253 ? 19.196 -10.027 -19.452 1.00 97.88 253 VAL A N 1
ATOM 1920 C CA . VAL A 1 253 ? 18.671 -9.423 -20.683 1.00 97.88 253 VAL A CA 1
ATOM 1921 C C . VAL A 1 253 ? 17.559 -10.321 -21.228 1.00 97.88 253 VAL A C 1
ATOM 1923 O O . VAL A 1 253 ? 17.756 -11.527 -21.380 1.00 97.88 253 VAL A O 1
ATOM 1926 N N . LEU A 1 254 ? 16.385 -9.744 -21.490 1.00 96.62 254 LEU A N 1
ATOM 1927 C CA . LEU A 1 254 ? 15.242 -10.430 -22.102 1.00 96.62 254 LEU A CA 1
ATOM 1928 C C . LEU A 1 254 ? 15.294 -10.381 -23.631 1.00 96.62 254 LEU A C 1
ATOM 1930 O O . LEU A 1 254 ? 14.889 -11.335 -24.289 1.00 96.62 254 LEU A O 1
ATOM 1934 N N . GLY A 1 255 ? 15.826 -9.293 -24.185 1.00 95.62 255 GLY A N 1
ATOM 1935 C CA . GLY A 1 255 ? 15.973 -9.101 -25.622 1.00 95.62 255 GLY A CA 1
ATOM 1936 C C . GLY A 1 255 ? 16.590 -7.748 -25.959 1.00 95.62 255 GLY A C 1
ATOM 1937 O O . GLY A 1 255 ? 16.843 -6.928 -25.074 1.00 95.62 255 GLY A O 1
ATOM 1938 N N . SER A 1 256 ? 16.861 -7.548 -27.244 1.00 93.62 256 SER A N 1
ATOM 1939 C CA . SER A 1 256 ? 17.382 -6.311 -27.817 1.00 93.62 256 SER A CA 1
ATOM 1940 C C . SER A 1 256 ? 17.015 -6.291 -29.295 1.00 93.62 256 SER A C 1
ATOM 1942 O O . SER A 1 256 ? 17.305 -7.260 -29.996 1.00 93.62 256 SER A O 1
ATOM 1944 N N . GLU A 1 257 ? 16.376 -5.221 -29.756 1.00 92.25 257 GLU A N 1
ATOM 1945 C CA . GLU A 1 257 ? 15.980 -5.057 -31.154 1.00 92.25 257 GLU A CA 1
ATOM 1946 C C . GLU A 1 257 ? 16.288 -3.643 -31.620 1.00 92.25 257 GLU A C 1
ATOM 1948 O O . GLU A 1 257 ? 15.600 -2.711 -31.243 1.00 92.25 257 GLU A O 1
ATOM 1953 N N . ILE A 1 258 ? 17.327 -3.496 -32.443 1.00 90.75 258 ILE A N 1
ATOM 1954 C CA . ILE A 1 258 ? 17.709 -2.219 -33.046 1.00 90.75 258 ILE A CA 1
ATOM 1955 C C . ILE A 1 258 ? 18.349 -2.462 -34.416 1.00 90.75 258 ILE A C 1
ATOM 1957 O O . ILE A 1 258 ? 19.181 -3.359 -34.589 1.00 90.75 258 ILE A O 1
ATOM 1961 N N . THR A 1 259 ? 17.994 -1.657 -35.417 1.00 90.50 259 THR A N 1
ATOM 1962 C CA . THR A 1 259 ? 18.485 -1.802 -36.797 1.00 90.50 259 THR A CA 1
ATOM 1963 C C . THR A 1 259 ? 18.958 -0.482 -37.390 1.00 90.50 259 THR A C 1
ATOM 1965 O O . THR A 1 259 ? 18.477 0.599 -37.061 1.00 90.50 259 THR A O 1
ATOM 1968 N N . CYS A 1 260 ? 19.893 -0.563 -38.335 1.00 88.69 260 CYS A N 1
ATOM 1969 C CA . CYS A 1 260 ? 20.360 0.592 -39.093 1.00 88.69 260 CYS A CA 1
ATOM 1970 C C . CYS A 1 260 ? 19.364 0.984 -40.193 1.00 88.69 260 CYS A C 1
ATOM 1972 O O . CYS A 1 260 ? 19.525 0.618 -41.358 1.00 88.69 260 CYS A O 1
ATOM 1974 N N . GLY A 1 261 ? 18.323 1.728 -39.821 1.00 86.06 261 GLY A N 1
ATOM 1975 C CA . GLY A 1 261 ? 17.227 2.070 -40.726 1.00 86.06 261 GLY A CA 1
ATOM 1976 C C . GLY A 1 261 ? 16.220 0.925 -40.899 1.00 86.06 261 GLY A C 1
ATOM 1977 O O . GLY A 1 261 ? 16.426 -0.197 -40.423 1.00 86.06 261 GLY A O 1
ATOM 1978 N N . VAL A 1 262 ? 15.108 1.218 -41.577 1.00 86.19 262 VAL A N 1
ATOM 1979 C CA . VAL A 1 262 ? 14.029 0.249 -41.829 1.00 86.19 262 VAL A CA 1
ATOM 1980 C C . VAL A 1 262 ? 14.556 -0.928 -42.655 1.00 86.19 262 VAL A C 1
ATOM 1982 O O . VAL A 1 262 ? 14.978 -0.756 -43.798 1.00 86.19 262 VAL A O 1
ATOM 1985 N N . GLY A 1 263 ? 14.529 -2.133 -42.077 1.00 84.25 263 GLY A N 1
ATOM 1986 C CA . GLY A 1 263 ? 15.007 -3.361 -42.726 1.00 84.25 263 GLY A CA 1
ATOM 1987 C C . GLY A 1 263 ? 16.528 -3.443 -42.907 1.00 84.25 263 GLY A C 1
ATOM 1988 O O . GLY A 1 263 ? 17.007 -4.306 -43.644 1.00 84.25 263 GLY A O 1
ATOM 1989 N N . GLY A 1 264 ? 17.284 -2.542 -42.276 1.00 87.25 264 GLY A N 1
ATOM 1990 C CA . GLY A 1 264 ? 18.741 -2.564 -42.294 1.00 87.25 264 GLY A CA 1
ATOM 1991 C C . GLY A 1 264 ? 19.346 -3.646 -41.394 1.00 87.25 264 GLY A C 1
ATOM 1992 O O . GLY A 1 264 ? 18.626 -4.370 -40.704 1.00 87.25 264 GLY A O 1
ATOM 1993 N N . PRO A 1 265 ? 20.685 -3.776 -41.385 1.00 88.75 265 PRO A N 1
ATOM 1994 C CA . PRO A 1 265 ? 21.363 -4.723 -40.508 1.00 88.75 265 PRO A CA 1
ATOM 1995 C C . PRO A 1 265 ? 21.137 -4.373 -39.023 1.00 88.75 265 PRO A C 1
ATOM 1997 O O . PRO A 1 265 ? 21.030 -3.183 -38.699 1.00 88.75 265 PRO A O 1
ATOM 2000 N N . PRO A 1 266 ? 21.113 -5.373 -38.121 1.00 88.88 266 PRO A N 1
ATOM 2001 C CA . PRO A 1 266 ? 21.074 -5.137 -36.680 1.00 88.88 266 PRO A CA 1
ATOM 2002 C C . PRO A 1 266 ? 22.252 -4.282 -36.201 1.00 88.88 266 PRO A C 1
ATOM 2004 O O . PRO A 1 266 ? 23.370 -4.416 -36.711 1.00 88.88 266 PRO A O 1
ATOM 2007 N N . ILE A 1 267 ? 22.008 -3.415 -35.219 1.00 89.38 267 ILE A N 1
ATOM 2008 C CA . ILE A 1 267 ? 23.054 -2.643 -34.540 1.00 89.38 267 ILE A CA 1
ATOM 2009 C C . ILE A 1 267 ? 23.523 -3.428 -33.313 1.00 89.38 267 ILE A C 1
ATOM 2011 O O . ILE A 1 267 ? 22.722 -3.991 -32.573 1.00 89.38 267 ILE A O 1
ATOM 2015 N N . ASN A 1 268 ? 24.837 -3.467 -33.086 1.00 90.75 268 ASN A N 1
ATOM 2016 C CA . ASN A 1 268 ? 25.387 -4.133 -31.912 1.00 90.75 268 ASN A CA 1
ATOM 2017 C C . ASN A 1 268 ? 25.063 -3.326 -30.657 1.00 90.75 268 ASN A C 1
ATOM 2019 O O . ASN A 1 268 ? 25.513 -2.185 -30.519 1.00 90.75 268 ASN A O 1
ATOM 2023 N N . THR A 1 269 ? 24.349 -3.941 -29.725 1.00 93.38 269 THR A N 1
ATOM 2024 C CA . THR A 1 269 ? 24.079 -3.371 -28.408 1.00 93.38 269 THR A CA 1
ATOM 2025 C C . THR A 1 269 ? 24.999 -3.958 -27.345 1.00 93.38 269 THR A C 1
ATOM 2027 O O . THR A 1 269 ? 25.628 -5.000 -27.534 1.00 93.38 269 THR A O 1
ATOM 2030 N N . SER A 1 270 ? 25.089 -3.278 -26.210 1.00 94.44 270 SER A N 1
ATOM 2031 C CA . SER A 1 270 ? 25.695 -3.796 -24.988 1.00 94.44 270 SER A CA 1
ATOM 2032 C C . SER A 1 270 ? 24.915 -3.297 -23.784 1.00 94.44 270 SER A C 1
ATOM 2034 O O . SER A 1 270 ? 24.488 -2.144 -23.777 1.00 94.44 270 SER A O 1
ATOM 2036 N N . ALA A 1 271 ? 24.777 -4.143 -22.768 1.00 96.69 271 ALA A N 1
ATOM 2037 C CA . ALA A 1 271 ? 24.132 -3.794 -21.514 1.00 96.69 271 ALA A CA 1
ATOM 2038 C C . ALA A 1 271 ? 25.103 -3.961 -20.342 1.00 96.69 271 ALA A C 1
ATOM 2040 O O . ALA A 1 271 ? 26.026 -4.778 -20.391 1.00 96.69 271 ALA A O 1
ATOM 2041 N N . ALA A 1 272 ? 24.878 -3.218 -19.269 1.00 96.69 272 ALA A N 1
ATOM 2042 C CA . ALA A 1 272 ? 25.529 -3.427 -17.986 1.00 96.69 272 ALA A CA 1
ATOM 2043 C C . ALA A 1 272 ? 24.562 -3.105 -16.846 1.00 96.69 272 ALA A C 1
ATOM 2045 O O . ALA A 1 272 ? 23.511 -2.499 -17.050 1.00 96.69 272 ALA A O 1
ATOM 2046 N N . TYR A 1 273 ? 24.919 -3.530 -15.643 1.00 96.50 273 TYR A N 1
ATOM 2047 C CA . TYR A 1 273 ? 24.297 -3.033 -14.426 1.00 96.50 273 TYR A CA 1
ATOM 2048 C C . TYR A 1 273 ? 25.354 -2.441 -13.511 1.00 96.50 273 TYR A C 1
ATOM 2050 O O . TYR A 1 273 ? 26.493 -2.918 -13.472 1.00 96.50 273 TYR A O 1
ATOM 2058 N N . GLU A 1 274 ? 24.943 -1.432 -12.761 1.00 96.06 274 GLU A N 1
ATOM 2059 C CA . GLU A 1 274 ? 25.731 -0.752 -11.755 1.00 96.06 274 GLU A CA 1
ATOM 2060 C C . GLU A 1 274 ? 25.039 -0.884 -10.396 1.00 96.06 274 GLU A C 1
ATOM 2062 O O . GLU A 1 274 ? 23.826 -0.721 -10.270 1.00 96.06 274 GLU A O 1
ATOM 2067 N N . LEU A 1 275 ? 25.824 -1.223 -9.376 1.00 96.56 275 LEU A N 1
ATOM 2068 C CA . LEU A 1 275 ? 25.405 -1.244 -7.982 1.00 96.56 275 LEU A CA 1
ATOM 2069 C C . LEU A 1 275 ? 26.190 -0.195 -7.205 1.00 96.56 275 LEU A C 1
ATOM 2071 O O . LEU A 1 275 ? 27.415 -0.306 -7.084 1.00 96.56 275 LEU A O 1
ATOM 2075 N N . THR A 1 276 ? 25.471 0.757 -6.621 1.00 95.50 276 THR A N 1
ATOM 2076 C CA . THR A 1 276 ? 26.035 1.857 -5.841 1.00 95.50 276 THR A CA 1
ATOM 2077 C C . THR A 1 276 ? 25.602 1.740 -4.382 1.00 95.50 276 THR A C 1
ATOM 2079 O O . THR A 1 276 ? 24.418 1.732 -4.060 1.00 95.50 276 THR A O 1
ATOM 2082 N N . HIS A 1 277 ? 26.565 1.619 -3.466 1.00 93.88 277 HIS A N 1
ATOM 2083 C CA . HIS A 1 277 ? 26.317 1.561 -2.022 1.00 93.88 277 HIS A CA 1
ATOM 2084 C C . HIS A 1 277 ? 27.304 2.469 -1.278 1.00 93.88 277 HIS A C 1
ATOM 2086 O O . HIS A 1 277 ? 28.497 2.172 -1.133 1.00 93.88 277 HIS A O 1
ATOM 2092 N N . GLY A 1 278 ? 26.806 3.615 -0.810 1.00 90.31 278 GLY A N 1
ATOM 2093 C CA . GLY A 1 278 ? 27.629 4.664 -0.213 1.00 90.31 278 GLY A CA 1
ATOM 2094 C C . GLY A 1 278 ? 28.575 5.291 -1.241 1.00 90.31 278 GLY A C 1
ATOM 2095 O O . GLY A 1 278 ? 28.150 6.067 -2.081 1.00 90.31 278 GLY A O 1
ATOM 2096 N N . GLN A 1 279 ? 29.870 4.983 -1.146 1.00 90.25 279 GLN A N 1
ATOM 2097 C CA . GLN A 1 279 ? 30.903 5.441 -2.096 1.00 90.25 279 GLN A CA 1
ATOM 2098 C C . GLN A 1 279 ? 31.433 4.300 -2.980 1.00 90.25 279 GLN A C 1
ATOM 2100 O O . GLN A 1 279 ? 32.375 4.494 -3.743 1.00 90.25 279 GLN A O 1
ATOM 2105 N N . GLN A 1 280 ? 30.904 3.084 -2.816 1.00 92.00 280 GLN A N 1
ATOM 2106 C CA . GLN A 1 280 ? 31.324 1.915 -3.582 1.00 92.00 280 GLN A CA 1
ATOM 2107 C C . GLN A 1 280 ? 30.426 1.762 -4.803 1.00 92.00 280 GLN A C 1
ATOM 2109 O O . GLN A 1 280 ? 29.208 1.727 -4.651 1.00 92.00 280 GLN A O 1
ATOM 2114 N N . ILE A 1 281 ? 31.044 1.631 -5.974 1.00 93.50 281 ILE A N 1
ATOM 2115 C CA . ILE A 1 281 ? 30.373 1.420 -7.257 1.00 93.50 281 ILE A CA 1
ATOM 2116 C C . ILE A 1 281 ? 30.906 0.116 -7.850 1.00 93.50 281 ILE A C 1
ATOM 2118 O O . ILE A 1 281 ? 32.118 -0.102 -7.896 1.00 93.50 281 ILE A O 1
ATOM 2122 N N . SER A 1 282 ? 30.007 -0.775 -8.260 1.00 94.19 282 SER A N 1
ATOM 2123 C CA . SER A 1 282 ? 30.338 -2.041 -8.918 1.00 94.19 282 SER A CA 1
ATOM 2124 C C . SER A 1 282 ? 29.551 -2.166 -10.212 1.00 94.19 282 SER A C 1
ATOM 2126 O O . SER A 1 282 ? 28.330 -2.261 -10.167 1.00 94.19 282 SER A O 1
ATOM 2128 N N . GLN A 1 283 ? 30.246 -2.220 -11.346 1.00 95.31 283 GLN A N 1
ATOM 2129 C CA . GLN A 1 283 ? 29.625 -2.368 -12.661 1.00 95.31 283 GLN A CA 1
ATOM 2130 C C . GLN A 1 283 ? 29.944 -3.739 -13.262 1.00 95.31 283 GLN A C 1
ATOM 2132 O O . GLN A 1 283 ? 31.033 -4.287 -13.064 1.00 95.31 283 GLN A O 1
ATOM 2137 N N . SER A 1 284 ? 29.002 -4.329 -13.991 1.00 96.50 284 SER A N 1
ATOM 2138 C CA . SER A 1 284 ? 29.205 -5.610 -14.672 1.00 96.50 284 SER A CA 1
ATOM 2139 C C . SER A 1 284 ? 28.411 -5.696 -15.968 1.00 96.50 284 SER A C 1
ATOM 2141 O O . SER A 1 284 ? 27.237 -5.340 -16.023 1.00 96.50 284 SER A O 1
ATOM 2143 N N . ALA A 1 285 ? 29.069 -6.190 -17.017 1.00 95.75 285 ALA A N 1
ATOM 2144 C CA . ALA A 1 285 ? 28.490 -6.302 -18.349 1.00 95.75 285 ALA A CA 1
ATOM 2145 C C . ALA A 1 285 ? 27.507 -7.480 -18.469 1.00 95.75 285 ALA A C 1
ATOM 2147 O O . ALA A 1 285 ? 27.693 -8.546 -17.872 1.00 95.75 285 ALA A O 1
ATOM 2148 N N . LEU A 1 286 ? 26.497 -7.294 -19.316 1.00 94.88 286 LEU A N 1
ATOM 2149 C CA . LEU A 1 286 ? 25.494 -8.272 -19.716 1.00 94.88 286 LEU A CA 1
ATOM 2150 C C . LEU A 1 286 ? 25.498 -8.399 -21.247 1.00 94.88 286 LEU A C 1
ATOM 2152 O O . LEU A 1 286 ? 25.440 -7.406 -21.971 1.00 94.88 286 LEU A O 1
ATOM 2156 N N . SER A 1 287 ? 25.560 -9.634 -21.753 1.00 91.81 287 SER A N 1
ATOM 2157 C CA . SER A 1 287 ? 25.467 -9.891 -23.196 1.00 91.81 287 SER A CA 1
ATOM 2158 C C . SER A 1 287 ? 24.059 -9.586 -23.712 1.00 91.81 287 SER A C 1
ATOM 2160 O O . SER A 1 287 ? 23.083 -10.101 -23.173 1.00 91.81 287 SER A O 1
ATOM 2162 N N . THR A 1 288 ? 23.944 -8.815 -24.788 1.00 90.56 288 THR A N 1
ATOM 2163 C CA . THR A 1 288 ? 22.687 -8.633 -25.539 1.00 90.56 288 THR A CA 1
ATOM 2164 C C . THR A 1 288 ? 22.617 -9.525 -26.781 1.00 90.56 288 THR A C 1
ATOM 2166 O O . THR A 1 288 ? 21.591 -9.588 -27.449 1.00 90.56 288 THR A O 1
ATOM 2169 N N . VAL A 1 289 ? 23.692 -10.263 -27.075 1.00 87.56 289 VAL A N 1
ATOM 2170 C CA . VAL A 1 289 ? 23.769 -11.233 -28.172 1.00 87.56 289 VAL A CA 1
ATOM 2171 C C . VAL A 1 289 ? 23.589 -12.637 -27.609 1.00 87.56 289 VAL A C 1
ATOM 2173 O O . VAL A 1 289 ? 24.138 -12.955 -26.555 1.00 87.56 289 VAL A O 1
ATOM 2176 N N . ALA A 1 290 ? 22.838 -13.487 -28.311 1.00 85.12 290 ALA A N 1
ATOM 2177 C CA . ALA A 1 290 ? 22.570 -14.854 -27.879 1.00 85.12 290 ALA A CA 1
ATOM 2178 C C . ALA A 1 290 ? 23.873 -15.668 -27.653 1.00 85.12 290 ALA A C 1
ATOM 2180 O O . ALA A 1 290 ? 24.731 -15.695 -28.540 1.00 85.12 290 ALA A O 1
ATOM 2181 N N . PRO A 1 291 ? 24.014 -16.388 -26.519 1.00 87.94 291 PRO A N 1
ATOM 2182 C CA . PRO A 1 291 ? 23.064 -16.467 -25.408 1.00 87.94 291 PRO A CA 1
ATOM 2183 C C . PRO A 1 291 ? 23.006 -15.160 -24.604 1.00 87.94 291 PRO A C 1
ATOM 2185 O O . PRO A 1 291 ? 24.037 -14.604 -24.227 1.00 87.94 291 PRO A O 1
ATOM 2188 N N . LEU A 1 292 ? 21.783 -14.695 -24.331 1.00 94.06 292 LEU A N 1
ATOM 2189 C CA . LEU A 1 292 ? 21.557 -13.458 -23.587 1.00 94.06 292 LEU A CA 1
ATOM 2190 C C . LEU A 1 292 ? 22.174 -13.538 -22.186 1.00 94.06 292 LEU A C 1
ATOM 2192 O O . LEU A 1 292 ? 22.197 -14.593 -21.548 1.00 94.06 292 LEU A O 1
ATOM 2196 N N . GLY A 1 293 ? 22.701 -12.406 -21.728 1.00 91.69 293 GLY A N 1
ATOM 2197 C CA . GLY A 1 293 ? 23.434 -12.276 -20.482 1.00 91.69 293 GLY A CA 1
ATOM 2198 C C . GLY A 1 293 ? 22.536 -12.488 -19.274 1.00 91.69 293 GLY A C 1
ATOM 2199 O O . GLY A 1 293 ? 21.465 -11.892 -19.172 1.00 91.69 293 GLY A O 1
ATOM 2200 N N . VAL A 1 294 ? 23.011 -13.309 -18.341 1.00 95.75 294 VAL A N 1
ATOM 2201 C CA . VAL A 1 294 ? 22.369 -13.570 -17.053 1.00 95.75 294 VAL A CA 1
ATOM 2202 C C . VAL A 1 294 ? 23.442 -13.543 -15.973 1.00 95.75 294 VAL A C 1
ATOM 2204 O O . VAL A 1 294 ? 24.489 -14.170 -16.122 1.00 95.75 294 VAL A O 1
ATOM 2207 N N . GLN A 1 295 ? 23.170 -12.840 -14.881 1.00 96.81 295 GLN A N 1
ATOM 2208 C CA . GLN A 1 295 ? 23.957 -12.874 -13.655 1.00 96.81 295 GLN A CA 1
ATOM 2209 C C . GLN A 1 295 ? 23.030 -13.251 -12.505 1.00 96.81 295 GLN A C 1
ATOM 2211 O O . GLN A 1 295 ? 21.900 -12.774 -12.431 1.00 96.81 295 GLN A O 1
ATOM 2216 N N . THR A 1 296 ? 23.492 -14.137 -11.626 1.00 96.19 296 THR A N 1
ATOM 2217 C CA . THR A 1 296 ? 22.659 -14.700 -10.553 1.00 96.19 296 THR A CA 1
ATOM 2218 C C . THR A 1 296 ? 23.356 -14.639 -9.207 1.00 96.19 296 THR A C 1
ATOM 2220 O O . THR A 1 296 ? 24.584 -14.711 -9.152 1.00 96.19 296 THR A O 1
ATOM 2223 N N . ASN A 1 297 ? 22.579 -14.632 -8.126 1.00 91.81 297 ASN A N 1
ATOM 2224 C CA . ASN A 1 297 ? 23.057 -14.680 -6.744 1.00 91.81 297 ASN A CA 1
ATOM 2225 C C . ASN A 1 297 ? 23.986 -13.514 -6.358 1.00 91.81 297 ASN A C 1
ATOM 2227 O O . ASN A 1 297 ? 24.860 -13.661 -5.493 1.00 91.81 297 ASN A O 1
ATOM 2231 N N . ILE A 1 298 ? 23.787 -12.339 -6.960 1.00 95.69 298 ILE A N 1
ATOM 2232 C CA . ILE A 1 298 ? 24.542 -11.128 -6.632 1.00 95.69 298 ILE A CA 1
ATOM 2233 C C . ILE A 1 298 ? 24.120 -10.674 -5.235 1.00 95.69 298 ILE A C 1
ATOM 2235 O O . ILE A 1 298 ? 22.945 -10.436 -4.979 1.00 95.69 298 ILE A O 1
ATOM 2239 N N . SER A 1 299 ? 25.061 -10.580 -4.299 1.00 94.19 299 SER A N 1
ATOM 2240 C CA . SER A 1 299 ? 24.732 -10.156 -2.932 1.00 94.19 299 SER A CA 1
ATOM 2241 C C . SER A 1 299 ? 24.619 -8.641 -2.869 1.00 94.19 299 SER A C 1
ATOM 2243 O O . SER A 1 299 ? 25.575 -7.952 -3.214 1.00 94.19 299 SER A O 1
ATOM 2245 N N . VAL A 1 300 ? 23.480 -8.140 -2.398 1.00 93.94 300 VAL A N 1
ATOM 2246 C CA . VAL A 1 300 ? 23.182 -6.707 -2.320 1.00 93.94 300 VAL A CA 1
ATOM 2247 C C . VAL A 1 300 ? 22.811 -6.322 -0.889 1.00 93.94 300 VAL A C 1
ATOM 2249 O O . VAL A 1 300 ? 22.057 -7.019 -0.204 1.00 93.94 300 VAL A O 1
ATOM 2252 N N . ALA A 1 301 ? 23.402 -5.232 -0.402 1.00 90.19 301 ALA A N 1
ATOM 2253 C CA . ALA A 1 301 ? 23.132 -4.709 0.932 1.00 90.19 301 ALA A CA 1
ATOM 2254 C C . ALA A 1 301 ? 21.874 -3.815 0.919 1.00 90.19 301 ALA A C 1
ATOM 2256 O O . ALA A 1 301 ? 21.560 -3.240 -0.128 1.00 90.19 301 ALA A O 1
ATOM 2257 N N . PRO A 1 302 ? 21.175 -3.649 2.059 1.00 86.69 302 PRO A N 1
ATOM 2258 C CA . PRO A 1 302 ? 20.147 -2.618 2.194 1.00 86.69 302 PRO A CA 1
ATOM 2259 C C . PRO A 1 302 ? 20.701 -1.236 1.823 1.00 86.69 302 PRO A C 1
ATOM 2261 O O . PRO A 1 302 ? 21.834 -0.915 2.175 1.00 86.69 302 PRO A O 1
ATOM 2264 N N . GLY A 1 303 ? 19.906 -0.416 1.142 1.00 84.69 303 GLY A N 1
ATOM 2265 C CA . GLY A 1 303 ? 20.300 0.911 0.669 1.00 84.69 303 GLY A CA 1
ATOM 2266 C C . GLY A 1 303 ? 21.179 0.910 -0.586 1.00 84.69 303 GLY A C 1
ATOM 2267 O O . GLY A 1 303 ? 21.685 1.965 -0.952 1.00 84.69 303 GLY A O 1
ATOM 2268 N N . THR A 1 304 ? 21.389 -0.241 -1.239 1.00 93.88 304 THR A N 1
ATOM 2269 C CA . THR A 1 304 ? 22.087 -0.293 -2.536 1.00 93.88 304 THR A CA 1
ATOM 2270 C C . THR A 1 304 ? 21.176 0.251 -3.635 1.00 93.88 304 THR A C 1
ATOM 2272 O O . THR A 1 304 ? 20.021 -0.159 -3.738 1.00 93.88 304 THR A O 1
ATOM 2275 N N . GLU A 1 305 ? 21.701 1.132 -4.477 1.00 94.81 305 GLU A N 1
ATOM 2276 C CA . GLU A 1 305 ? 21.057 1.599 -5.702 1.00 94.81 305 GLU A CA 1
ATOM 2277 C C . GLU A 1 305 ? 21.493 0.724 -6.878 1.00 94.81 305 GLU A C 1
ATOM 2279 O O . GLU A 1 305 ? 22.680 0.479 -7.079 1.00 94.81 305 GLU A O 1
ATOM 2284 N N . LEU A 1 306 ? 20.519 0.228 -7.631 1.00 95.88 306 LEU A N 1
ATOM 2285 C CA . LEU A 1 306 ? 20.684 -0.484 -8.885 1.00 95.88 306 LEU A CA 1
ATOM 2286 C C . LEU A 1 306 ? 20.356 0.470 -10.032 1.00 95.88 306 LEU A C 1
ATOM 2288 O O . LEU A 1 306 ? 19.237 0.989 -10.122 1.00 95.88 306 LEU A O 1
ATOM 2292 N N . ALA A 1 307 ? 21.322 0.617 -10.929 1.00 95.25 307 ALA A N 1
ATOM 2293 C CA . ALA A 1 307 ? 21.151 1.231 -12.230 1.00 95.25 307 ALA A CA 1
ATOM 2294 C C . ALA A 1 307 ? 21.520 0.243 -13.340 1.00 95.25 307 ALA A C 1
ATOM 2296 O O . ALA A 1 307 ? 22.222 -0.749 -13.122 1.00 95.25 307 ALA A O 1
ATOM 2297 N N . THR A 1 308 ? 21.023 0.505 -14.539 1.00 95.25 308 THR A N 1
ATOM 2298 C CA . THR A 1 308 ? 21.349 -0.270 -15.734 1.00 95.25 308 THR A CA 1
ATOM 2299 C C . THR A 1 308 ? 21.790 0.654 -16.849 1.00 95.25 308 THR A C 1
ATOM 2301 O O . THR A 1 308 ? 21.185 1.705 -17.060 1.00 95.25 308 THR A O 1
ATOM 2304 N N . ASP A 1 309 ? 22.805 0.221 -17.586 1.00 94.69 309 ASP A N 1
ATOM 2305 C CA . ASP A 1 309 ? 23.367 0.941 -18.718 1.00 94.69 309 ASP A CA 1
ATOM 2306 C C . ASP A 1 309 ? 23.062 0.198 -20.014 1.00 94.69 309 ASP A C 1
ATOM 2308 O O . ASP A 1 309 ? 23.157 -1.031 -20.085 1.00 94.69 309 ASP A O 1
ATOM 2312 N N . GLY A 1 310 ? 22.751 0.958 -21.057 1.00 94.25 310 GLY A N 1
ATOM 2313 C CA . GLY A 1 310 ? 22.544 0.475 -22.411 1.00 94.25 310 GLY A CA 1
ATOM 2314 C C . GLY A 1 310 ? 23.377 1.290 -23.386 1.00 94.25 310 GLY A C 1
ATOM 2315 O O . GLY A 1 310 ? 23.448 2.516 -23.291 1.00 94.25 310 GLY A O 1
ATOM 2316 N N . ALA A 1 311 ? 24.022 0.623 -24.336 1.00 93.38 311 ALA A N 1
ATOM 2317 C CA . ALA A 1 311 ? 24.745 1.303 -25.396 1.00 93.38 311 ALA A CA 1
ATOM 2318 C C . ALA A 1 311 ? 24.544 0.630 -26.749 1.00 93.38 311 ALA A C 1
ATOM 2320 O O . ALA A 1 311 ? 24.456 -0.594 -26.838 1.00 93.38 311 ALA A O 1
ATOM 2321 N N . SER A 1 312 ? 24.511 1.443 -27.801 1.00 91.06 312 SER A N 1
ATOM 2322 C CA . SER A 1 312 ? 24.547 1.007 -29.191 1.00 91.06 312 SER A CA 1
ATOM 2323 C C . SER A 1 312 ? 25.892 1.398 -29.800 1.00 91.06 312 SER A C 1
ATOM 2325 O O . SER A 1 312 ? 26.372 2.526 -29.659 1.00 91.06 312 SER A O 1
ATOM 2327 N N . THR A 1 313 ? 26.539 0.437 -30.457 1.00 84.44 313 THR A N 1
ATOM 2328 C CA . THR A 1 313 ? 27.796 0.649 -31.179 1.00 84.44 313 THR A CA 1
ATOM 2329 C C . THR A 1 313 ? 27.548 0.462 -32.663 1.00 84.44 313 THR A C 1
ATOM 2331 O O . THR A 1 313 ? 27.252 -0.635 -33.143 1.00 84.44 313 THR A O 1
ATOM 2334 N N . THR A 1 314 ? 27.651 1.552 -33.411 1.00 70.31 314 THR A N 1
ATOM 2335 C CA . THR A 1 314 ? 27.468 1.546 -34.856 1.00 70.31 314 THR A CA 1
ATOM 2336 C C . THR A 1 314 ? 28.827 1.531 -35.545 1.00 70.31 314 THR A C 1
ATOM 2338 O O . THR A 1 314 ? 29.708 2.355 -35.307 1.00 70.31 314 THR A O 1
ATOM 2341 N N . GLY A 1 315 ? 29.024 0.561 -36.434 1.00 59.81 315 GLY A N 1
ATOM 2342 C CA . GLY A 1 315 ? 30.072 0.651 -37.444 1.00 59.81 315 GLY A CA 1
ATOM 2343 C C . GLY A 1 315 ? 29.518 1.358 -38.683 1.00 59.81 315 GLY A C 1
ATOM 2344 O O . GLY A 1 315 ? 28.550 0.878 -39.264 1.00 59.81 315 GLY A O 1
ATOM 2345 N N . GLY A 1 316 ? 30.130 2.459 -39.132 1.00 66.69 316 GLY A N 1
ATOM 2346 C CA . GLY A 1 316 ? 29.823 3.072 -40.437 1.00 66.69 316 GLY A CA 1
ATOM 2347 C C . GLY A 1 316 ? 28.807 4.226 -40.415 1.00 66.69 316 GLY A C 1
ATOM 2348 O O . GLY A 1 316 ? 28.941 5.142 -39.615 1.00 66.69 316 GLY A O 1
ATOM 2349 N N . SER A 1 317 ? 27.856 4.236 -41.364 1.00 67.00 317 SER A N 1
ATOM 2350 C CA . SER A 1 317 ? 26.913 5.346 -41.639 1.00 67.00 317 SER A CA 1
ATOM 2351 C C . SER A 1 317 ? 25.615 5.320 -40.823 1.00 67.00 317 SER A C 1
ATOM 2353 O O . SER A 1 317 ? 24.741 6.159 -41.032 1.00 67.00 317 SER A O 1
ATOM 2355 N N . CYS A 1 318 ? 25.459 4.332 -39.949 1.00 70.38 318 CYS A N 1
ATOM 2356 C CA . CYS A 1 318 ? 24.364 4.254 -38.987 1.00 70.38 318 CYS A CA 1
ATOM 2357 C C . CYS A 1 318 ? 24.636 5.274 -37.866 1.00 70.38 318 CYS A C 1
ATOM 2359 O O . CYS A 1 318 ? 25.803 5.563 -37.613 1.00 70.38 318 CYS A O 1
ATOM 2361 N N . SER A 1 319 ? 23.594 5.847 -37.252 1.00 65.50 319 SER A N 1
ATOM 2362 C CA . SER A 1 319 ? 23.626 6.883 -36.194 1.00 65.50 319 SER A CA 1
ATOM 2363 C C . SER A 1 319 ? 24.806 6.793 -35.208 1.00 65.50 319 SER A C 1
ATOM 2365 O O . SER A 1 319 ? 25.323 5.704 -34.999 1.00 65.50 319 SER A O 1
ATOM 2367 N N . PRO A 1 320 ? 25.251 7.893 -34.567 1.00 78.75 320 PRO A N 1
ATOM 2368 C CA . PRO A 1 320 ? 26.405 7.862 -33.658 1.00 78.75 320 PRO A CA 1
ATOM 2369 C C . PRO A 1 320 ? 26.239 6.833 -32.531 1.00 78.75 320 PRO A C 1
ATOM 2371 O O . PRO A 1 320 ? 25.117 6.517 -32.155 1.00 78.75 320 PRO A O 1
ATOM 2374 N N . ASN A 1 321 ? 27.353 6.362 -31.960 1.00 87.75 321 ASN A N 1
ATOM 2375 C CA . ASN A 1 321 ? 27.322 5.535 -30.752 1.00 87.75 321 ASN A CA 1
ATOM 2376 C C . ASN A 1 321 ? 26.525 6.246 -29.650 1.00 87.75 321 ASN A C 1
ATOM 2378 O O . ASN A 1 321 ? 26.825 7.399 -29.324 1.00 87.75 321 ASN A O 1
ATOM 2382 N N . ILE A 1 322 ? 25.548 5.552 -29.071 1.00 89.38 322 ILE A N 1
ATOM 2383 C CA . ILE A 1 322 ? 24.707 6.076 -27.994 1.00 89.38 322 ILE A CA 1
ATOM 2384 C C . ILE A 1 322 ? 24.996 5.286 -26.724 1.00 89.38 322 ILE A C 1
ATOM 2386 O O . ILE A 1 322 ? 25.156 4.069 -26.761 1.00 89.38 322 ILE A O 1
ATOM 2390 N N . SER A 1 323 ? 25.061 5.984 -25.593 1.00 91.31 323 SER A N 1
ATOM 2391 C CA . SER A 1 323 ? 25.144 5.381 -24.265 1.00 91.31 323 SER A CA 1
ATOM 2392 C C . SER A 1 323 ? 24.163 6.081 -23.337 1.00 91.31 323 SER A C 1
ATOM 2394 O O . SER A 1 323 ? 24.128 7.310 -23.272 1.00 91.31 323 SER A O 1
ATOM 2396 N N . VAL A 1 324 ? 23.356 5.283 -22.651 1.00 91.69 324 VAL A N 1
ATOM 2397 C CA . VAL A 1 324 ? 22.263 5.711 -21.783 1.00 91.69 324 VAL A CA 1
ATOM 2398 C C . VAL A 1 324 ? 22.367 4.936 -20.478 1.00 91.69 324 VAL A C 1
ATOM 2400 O O . VAL A 1 324 ? 22.699 3.753 -20.491 1.00 91.69 324 VAL A O 1
ATOM 2403 N N . SER A 1 325 ? 22.063 5.598 -19.366 1.00 92.56 325 SER A N 1
ATOM 2404 C CA . SER A 1 325 ? 21.957 4.962 -18.057 1.00 92.56 325 SER A CA 1
ATOM 2405 C C . SER A 1 325 ? 20.603 5.269 -17.436 1.00 92.56 325 SER A C 1
ATOM 2407 O O . SER A 1 325 ? 19.977 6.285 -17.755 1.00 92.56 325 SER A O 1
ATOM 2409 N N . SER A 1 326 ? 20.146 4.385 -16.558 1.00 92.06 326 SER A N 1
ATOM 2410 C CA . SER A 1 326 ? 18.929 4.590 -15.782 1.00 92.06 326 SER A CA 1
ATOM 2411 C C . SER A 1 326 ? 19.143 5.529 -14.586 1.00 92.06 326 SER A C 1
ATOM 2413 O O . SER A 1 326 ? 18.169 5.988 -14.004 1.00 92.06 326 SER A O 1
ATOM 2415 N N . ASP A 1 327 ? 20.381 5.849 -14.201 1.00 87.38 327 ASP A N 1
ATOM 2416 C CA . ASP A 1 327 ? 20.669 6.713 -13.043 1.00 87.38 327 ASP A CA 1
ATOM 2417 C C . ASP A 1 327 ? 20.628 8.221 -13.348 1.00 87.38 327 ASP A C 1
ATOM 2419 O O . ASP A 1 327 ? 20.470 9.052 -12.453 1.00 87.38 327 ASP A O 1
ATOM 2423 N N . ASN A 1 328 ? 20.732 8.589 -14.624 1.00 81.06 328 ASN A N 1
ATOM 2424 C CA . ASN A 1 328 ? 20.889 9.971 -15.067 1.00 81.06 328 ASN A CA 1
ATOM 2425 C C . ASN A 1 328 ? 19.563 10.647 -15.453 1.00 81.06 328 ASN A C 1
ATOM 2427 O O . ASN A 1 328 ? 19.574 11.729 -16.047 1.00 81.06 328 ASN A O 1
ATOM 2431 N N . ASN A 1 329 ? 18.432 10.021 -15.101 1.00 63.34 329 ASN A N 1
ATOM 2432 C CA . ASN A 1 329 ? 17.078 10.493 -15.397 1.00 63.34 329 ASN A CA 1
ATOM 2433 C C . ASN A 1 329 ? 16.886 10.830 -16.888 1.00 63.34 329 ASN A C 1
ATOM 2435 O O . ASN A 1 329 ? 16.281 11.845 -17.248 1.00 63.34 329 ASN A O 1
ATOM 2439 N N . SER A 1 330 ? 17.466 10.012 -17.772 1.00 69.25 330 SER A N 1
ATOM 2440 C CA . SER A 1 330 ? 17.240 10.162 -19.202 1.00 69.25 330 SER A CA 1
ATOM 2441 C C . SER A 1 330 ? 15.802 9.786 -19.544 1.00 69.25 330 SER A C 1
ATOM 2443 O O . SER A 1 330 ? 15.270 8.777 -19.093 1.00 69.25 330 SER A O 1
ATOM 2445 N N . ASN A 1 331 ? 15.190 10.541 -20.451 1.00 85.00 331 ASN A N 1
ATOM 2446 C CA . ASN A 1 331 ? 13.926 10.178 -21.095 1.00 85.00 331 ASN A CA 1
ATOM 2447 C C . ASN A 1 331 ? 14.070 8.969 -22.045 1.00 85.00 331 ASN A C 1
ATOM 2449 O O . ASN A 1 331 ? 13.302 8.838 -22.990 1.00 85.00 331 ASN A O 1
ATOM 2453 N N . ARG A 1 332 ? 15.098 8.142 -21.861 1.00 90.06 332 ARG A N 1
ATOM 2454 C CA . ARG A 1 332 ? 15.501 7.033 -22.730 1.00 90.06 332 ARG A CA 1
ATOM 2455 C C . ARG A 1 332 ? 15.592 5.711 -21.973 1.00 90.06 332 ARG A C 1
ATOM 2457 O O . ARG A 1 332 ? 15.954 4.701 -22.570 1.00 90.06 332 ARG A O 1
ATOM 2464 N N . VAL A 1 333 ? 15.251 5.711 -20.684 1.00 92.12 333 VAL A N 1
ATOM 2465 C CA . VAL A 1 333 ? 15.033 4.491 -19.909 1.00 92.12 333 VAL A CA 1
ATOM 2466 C C . VAL A 1 333 ? 13.681 4.576 -19.221 1.00 92.12 333 VAL A C 1
ATOM 2468 O O . VAL A 1 333 ? 13.343 5.602 -18.637 1.00 92.12 333 VAL A O 1
ATOM 2471 N N . LEU A 1 334 ? 12.912 3.495 -19.291 1.00 91.81 334 LEU A N 1
ATOM 2472 C CA . LEU A 1 334 ? 11.703 3.321 -18.493 1.00 91.81 334 LEU A CA 1
ATOM 2473 C C . LEU A 1 334 ? 11.897 2.138 -17.557 1.00 91.81 334 LEU A C 1
ATOM 2475 O O . LEU A 1 334 ? 12.260 1.050 -18.005 1.00 91.81 334 LEU A O 1
ATOM 2479 N N . THR A 1 335 ? 11.618 2.347 -16.273 1.00 93.81 335 THR A N 1
ATOM 2480 C CA . THR A 1 335 ? 11.624 1.283 -15.268 1.00 93.81 335 THR A CA 1
ATOM 2481 C C . THR A 1 335 ? 10.190 0.923 -14.912 1.00 93.81 335 THR A C 1
ATOM 2483 O O . THR A 1 335 ? 9.463 1.741 -14.354 1.00 93.81 335 THR A O 1
ATOM 2486 N N . LEU A 1 336 ? 9.790 -0.305 -15.231 1.00 92.25 336 LEU A N 1
ATOM 2487 C CA . LEU A 1 336 ? 8.444 -0.820 -15.019 1.00 92.25 336 LEU A CA 1
ATOM 2488 C C . LEU A 1 336 ? 8.391 -1.758 -13.809 1.00 92.25 336 LEU A C 1
ATOM 2490 O O . LEU A 1 336 ? 9.239 -2.642 -13.638 1.00 92.25 336 LEU A O 1
ATOM 2494 N N . GLN A 1 337 ? 7.359 -1.576 -12.993 1.00 90.12 337 GLN A N 1
ATOM 2495 C CA . GLN A 1 337 ? 6.979 -2.425 -11.871 1.00 90.12 337 GLN A CA 1
ATOM 2496 C C . GLN A 1 337 ? 5.704 -3.220 -12.194 1.00 90.12 337 GLN A C 1
ATOM 2498 O O . GLN A 1 337 ? 5.033 -3.000 -13.202 1.00 90.12 337 GLN A O 1
ATOM 2503 N N . ASN A 1 338 ? 5.360 -4.167 -11.322 1.00 85.62 338 ASN A N 1
ATOM 2504 C CA . ASN A 1 338 ? 4.113 -4.918 -11.419 1.00 85.62 338 ASN A CA 1
ATOM 2505 C C . ASN A 1 338 ? 2.891 -3.980 -11.501 1.00 85.62 338 ASN A C 1
ATOM 2507 O O . ASN A 1 338 ? 2.746 -3.066 -10.690 1.00 85.62 338 ASN A O 1
ATOM 2511 N N . GLY A 1 339 ? 2.008 -4.222 -12.469 1.00 80.94 339 GLY A N 1
ATOM 2512 C CA . GLY A 1 339 ? 0.809 -3.426 -12.728 1.00 80.94 339 GLY A CA 1
ATOM 2513 C C . GLY A 1 339 ? 0.998 -2.233 -13.671 1.00 80.94 339 GLY A C 1
ATOM 2514 O O . GLY A 1 339 ? -0.014 -1.715 -14.161 1.00 80.94 339 GLY A O 1
ATOM 2515 N N . ASP A 1 340 ? 2.233 -1.821 -13.975 1.00 84.19 340 ASP A N 1
ATOM 2516 C CA . ASP A 1 340 ? 2.497 -0.733 -14.924 1.00 84.19 340 ASP A CA 1
ATOM 2517 C C . ASP A 1 340 ? 2.025 -1.103 -16.334 1.00 84.19 340 ASP A C 1
ATOM 2519 O O . ASP A 1 340 ? 1.985 -2.271 -16.718 1.00 84.19 340 ASP A O 1
ATOM 2523 N N . SER A 1 341 ? 1.632 -0.103 -17.122 1.00 85.62 341 SER A N 1
ATOM 2524 C CA . SER A 1 341 ? 1.271 -0.326 -18.528 1.00 85.62 341 SER A CA 1
ATOM 2525 C C . SER A 1 341 ? 2.532 -0.359 -19.384 1.00 85.62 341 SER A C 1
ATOM 2527 O O . SER A 1 341 ? 3.391 0.511 -19.241 1.00 85.62 341 SER A O 1
ATOM 2529 N N . ILE A 1 342 ? 2.633 -1.336 -20.286 1.00 87.69 342 ILE A N 1
ATOM 2530 C CA . ILE A 1 342 ? 3.662 -1.314 -21.326 1.00 87.69 342 ILE A CA 1
ATOM 2531 C C . ILE A 1 342 ? 3.396 -0.104 -22.230 1.00 87.69 342 ILE A C 1
ATOM 2533 O O . ILE A 1 342 ? 2.257 0.079 -22.669 1.00 87.69 342 ILE A O 1
ATOM 2537 N N . PRO A 1 343 ? 4.409 0.728 -22.515 1.00 87.50 343 PRO A N 1
ATOM 2538 C CA . PRO A 1 343 ? 4.260 1.816 -23.467 1.00 87.50 343 PRO A CA 1
ATOM 2539 C C . PRO A 1 343 ? 3.872 1.299 -24.858 1.00 87.50 343 PRO A C 1
ATOM 2541 O O . PRO A 1 343 ? 4.508 0.390 -25.388 1.00 87.50 343 PRO A O 1
ATOM 2544 N N . ASP A 1 344 ? 2.842 1.897 -25.454 1.00 84.88 344 ASP A N 1
ATOM 2545 C CA . ASP A 1 344 ? 2.371 1.562 -26.803 1.00 84.88 344 ASP A CA 1
ATOM 2546 C C . ASP A 1 344 ? 3.145 2.374 -27.851 1.00 84.88 344 ASP A C 1
ATOM 2548 O O . ASP A 1 344 ? 2.621 3.309 -28.462 1.00 84.88 344 ASP A O 1
ATOM 2552 N N . TYR A 1 345 ? 4.436 2.072 -27.996 1.00 87.94 345 TYR A N 1
ATOM 2553 C CA . TYR A 1 345 ? 5.244 2.623 -29.080 1.00 87.94 345 TYR A CA 1
ATOM 2554 C C . TYR A 1 345 ? 5.167 1.727 -30.314 1.00 87.94 345 TYR A C 1
ATOM 2556 O O . TYR A 1 345 ? 5.191 0.497 -30.228 1.00 87.94 345 TYR A O 1
ATOM 2564 N N . THR A 1 346 ? 5.077 2.361 -31.485 1.00 87.19 346 THR A N 1
ATOM 2565 C CA . THR A 1 346 ? 5.134 1.642 -32.760 1.00 87.19 346 THR A CA 1
ATOM 2566 C C . THR A 1 346 ? 6.582 1.227 -33.017 1.00 87.19 346 THR A C 1
ATOM 2568 O O . THR A 1 346 ? 7.427 2.114 -33.091 1.00 87.19 346 THR A O 1
ATOM 2571 N N . PRO A 1 347 ? 6.882 -0.071 -33.191 1.00 88.00 347 PRO A N 1
ATOM 2572 C CA . PRO A 1 347 ? 8.248 -0.514 -33.439 1.00 88.00 347 PRO A CA 1
ATOM 2573 C C . PRO A 1 347 ? 8.782 0.060 -34.745 1.00 88.00 347 PRO A C 1
ATOM 2575 O O . PRO A 1 347 ? 8.067 0.105 -35.756 1.00 88.00 347 PRO A O 1
ATOM 2578 N N . TYR A 1 348 ? 10.056 0.429 -34.764 1.00 86.44 348 TYR A N 1
ATOM 2579 C CA . TYR A 1 348 ? 10.679 0.970 -35.954 1.00 86.44 348 TYR A CA 1
ATOM 2580 C C . TYR A 1 348 ? 10.784 -0.072 -37.076 1.00 86.44 348 TYR A C 1
ATOM 2582 O O . TYR A 1 348 ? 11.531 -1.056 -37.026 1.00 86.44 348 TYR A O 1
ATOM 2590 N N . GLY A 1 349 ? 10.048 0.166 -38.161 1.00 86.81 349 GLY A N 1
ATOM 2591 C CA . GLY A 1 349 ? 10.071 -0.691 -39.340 1.00 86.81 349 GLY A CA 1
ATOM 2592 C C . GLY A 1 349 ? 9.491 -2.084 -39.077 1.00 86.81 349 GLY A C 1
ATOM 2593 O O . GLY A 1 349 ? 8.284 -2.235 -38.945 1.00 86.81 349 GLY A O 1
ATOM 2594 N N . ASN A 1 350 ? 10.353 -3.106 -39.075 1.00 85.00 350 ASN A N 1
ATOM 2595 C CA . ASN A 1 350 ? 9.973 -4.517 -38.890 1.00 85.00 350 ASN A CA 1
ATOM 2596 C C . ASN A 1 350 ? 10.587 -5.126 -37.616 1.00 85.00 350 ASN A C 1
ATOM 2598 O O . ASN A 1 350 ? 10.748 -6.345 -37.540 1.00 85.00 350 ASN A O 1
ATOM 2602 N N . GLN A 1 351 ? 11.001 -4.290 -36.663 1.00 90.25 351 GLN A N 1
ATOM 2603 C CA . GLN A 1 351 ? 11.516 -4.756 -35.377 1.00 90.25 351 GLN A CA 1
ATOM 2604 C C . GLN A 1 351 ? 10.411 -5.424 -34.549 1.00 90.25 351 GLN A C 1
ATOM 2606 O O . GLN A 1 351 ? 9.217 -5.200 -34.778 1.00 90.25 351 GLN A O 1
ATOM 2611 N N . LEU A 1 352 ? 10.801 -6.279 -33.600 1.00 91.88 352 LEU A N 1
ATOM 2612 C CA . LEU A 1 352 ? 9.828 -6.900 -32.704 1.00 91.88 352 LEU A CA 1
ATOM 2613 C C . LEU A 1 352 ? 9.278 -5.852 -31.729 1.00 91.88 352 LEU A C 1
ATOM 2615 O O . LEU A 1 352 ? 10.056 -5.082 -31.171 1.00 91.88 352 LEU A O 1
ATOM 2619 N N . PRO A 1 353 ? 7.963 -5.848 -31.457 1.00 92.50 353 PRO A N 1
ATOM 2620 C CA . PRO A 1 353 ? 7.408 -4.960 -30.448 1.00 92.50 353 PRO A CA 1
ATOM 2621 C C . PRO A 1 353 ? 7.849 -5.362 -29.042 1.00 92.50 353 PRO A C 1
ATOM 2623 O O . PRO A 1 353 ? 8.050 -6.550 -28.761 1.00 92.50 353 PRO A O 1
ATOM 2626 N N . ILE A 1 354 ? 7.874 -4.378 -28.133 1.00 93.75 354 ILE A N 1
ATOM 2627 C CA . ILE A 1 354 ? 8.153 -4.567 -26.698 1.00 93.75 354 ILE A CA 1
ATOM 2628 C C . ILE A 1 354 ? 7.352 -5.752 -26.143 1.00 93.75 354 ILE A C 1
ATOM 2630 O O . ILE A 1 354 ? 7.912 -6.622 -25.482 1.00 93.75 354 ILE A O 1
ATOM 2634 N N . SER A 1 355 ? 6.060 -5.836 -26.481 1.00 90.81 355 SER A N 1
ATOM 2635 C CA . SER A 1 355 ? 5.143 -6.887 -26.020 1.00 90.81 355 SER A CA 1
ATOM 2636 C C . SER A 1 355 ? 5.539 -8.306 -26.443 1.00 90.81 355 SER A C 1
ATOM 2638 O O . SER A 1 355 ? 5.209 -9.268 -25.753 1.00 90.81 355 SER A O 1
ATOM 2640 N N . THR A 1 356 ? 6.273 -8.460 -27.550 1.00 93.81 356 THR A N 1
ATOM 2641 C CA . THR A 1 356 ? 6.825 -9.762 -27.957 1.00 93.81 356 THR A CA 1
ATOM 2642 C C . THR A 1 356 ? 8.033 -10.134 -27.102 1.00 93.81 356 THR A C 1
ATOM 2644 O O . THR A 1 356 ? 8.140 -11.279 -26.669 1.00 93.81 356 THR A O 1
ATOM 2647 N N . ILE A 1 357 ? 8.912 -9.175 -26.794 1.00 94.50 357 ILE A N 1
ATOM 2648 C CA . ILE A 1 357 ? 10.071 -9.401 -25.912 1.00 94.50 357 ILE A CA 1
ATOM 2649 C C . ILE A 1 357 ? 9.609 -9.678 -24.470 1.00 94.50 357 ILE A C 1
ATOM 2651 O O . ILE A 1 357 ? 10.194 -10.505 -23.768 1.00 94.50 357 ILE A O 1
ATOM 2655 N N . THR A 1 358 ? 8.526 -9.032 -24.030 1.00 94.31 358 THR A N 1
ATOM 2656 C CA . THR A 1 358 ? 7.983 -9.139 -22.668 1.00 94.31 358 THR A CA 1
ATOM 2657 C C . THR A 1 358 ? 6.823 -10.130 -22.528 1.00 94.31 358 THR A C 1
ATOM 2659 O O . THR A 1 358 ? 6.204 -10.170 -21.471 1.00 94.31 358 THR A O 1
ATOM 2662 N N . GLN A 1 359 ? 6.552 -10.987 -23.523 1.00 90.81 359 GLN A N 1
ATOM 2663 C CA . GLN A 1 359 ? 5.364 -11.861 -23.590 1.00 90.81 359 GLN A CA 1
ATOM 2664 C C . GLN A 1 359 ? 5.129 -12.754 -22.347 1.00 90.81 359 GLN A C 1
ATOM 2666 O O . GLN A 1 359 ? 3.999 -13.154 -22.078 1.00 90.81 359 GLN A O 1
ATOM 2671 N N . GLY A 1 360 ? 6.171 -13.078 -21.573 1.00 91.31 360 GLY A N 1
ATOM 2672 C CA . GLY A 1 360 ? 6.068 -13.849 -20.322 1.00 91.31 360 GLY A CA 1
ATOM 2673 C C . GLY A 1 360 ? 5.847 -13.020 -19.049 1.00 91.31 360 GLY A C 1
ATOM 2674 O O . GLY A 1 360 ? 5.771 -13.590 -17.964 1.00 91.31 360 GLY A O 1
ATOM 2675 N N . TYR A 1 361 ? 5.789 -11.698 -19.175 1.00 93.12 361 TYR A N 1
ATOM 2676 C CA . TYR A 1 361 ? 5.781 -10.730 -18.078 1.00 93.12 361 TYR A CA 1
ATOM 2677 C C . TYR A 1 361 ? 4.670 -9.692 -18.226 1.00 93.12 361 TYR A C 1
ATOM 2679 O O . TYR A 1 361 ? 4.718 -8.662 -17.557 1.00 93.12 361 TYR A O 1
ATOM 2687 N N . ILE A 1 362 ? 3.701 -9.930 -19.113 1.00 89.88 362 ILE A N 1
ATOM 2688 C CA . ILE A 1 362 ? 2.577 -9.028 -19.362 1.00 89.88 362 ILE A CA 1
ATOM 2689 C C . ILE A 1 362 ? 1.260 -9.804 -19.456 1.00 89.88 362 ILE A C 1
ATOM 2691 O O . ILE A 1 362 ? 1.242 -10.959 -19.887 1.00 89.88 362 ILE A O 1
ATOM 2695 N N . ASP A 1 363 ? 0.154 -9.163 -19.082 1.00 82.75 363 ASP A N 1
ATOM 2696 C CA . ASP A 1 363 ? -1.194 -9.701 -19.242 1.00 82.75 363 ASP A CA 1
ATOM 2697 C C . ASP A 1 363 ? -1.791 -9.405 -20.630 1.00 82.75 363 ASP A C 1
ATOM 2699 O O . ASP A 1 363 ? -1.209 -8.735 -21.488 1.00 82.75 363 ASP A O 1
ATOM 2703 N N . THR A 1 364 ? -3.013 -9.893 -20.854 1.00 83.81 364 THR A N 1
ATOM 2704 C CA . THR A 1 364 ? -3.763 -9.664 -22.097 1.00 83.81 364 THR A CA 1
ATOM 2705 C C . THR A 1 364 ? -4.134 -8.199 -22.340 1.00 83.81 364 THR A C 1
ATOM 2707 O O . THR A 1 364 ? -4.530 -7.861 -23.452 1.00 83.81 364 THR A O 1
ATOM 2710 N N . ASN A 1 365 ? -4.028 -7.338 -21.325 1.00 79.50 365 ASN A N 1
ATOM 2711 C CA . ASN A 1 365 ? -4.302 -5.904 -21.393 1.00 79.50 365 ASN A CA 1
ATOM 2712 C C . ASN A 1 365 ? -3.015 -5.069 -21.533 1.00 79.50 365 ASN A C 1
ATOM 2714 O O . ASN A 1 365 ? -3.076 -3.850 -21.384 1.00 79.50 365 ASN A O 1
ATOM 2718 N N . GLN A 1 366 ? -1.868 -5.702 -21.811 1.00 83.25 366 GLN A N 1
ATOM 2719 C CA . GLN A 1 366 ? -0.549 -5.061 -21.888 1.00 83.25 366 GLN A CA 1
ATOM 2720 C C . GLN A 1 366 ? -0.098 -4.401 -20.572 1.00 83.25 366 GLN A C 1
ATOM 2722 O O . GLN A 1 366 ? 0.641 -3.415 -20.583 1.00 83.25 366 GLN A O 1
ATOM 2727 N N . ARG A 1 367 ? -0.515 -4.945 -19.424 1.00 84.50 367 ARG A N 1
ATOM 2728 C CA . ARG A 1 367 ? 0.032 -4.574 -18.113 1.00 84.50 367 ARG A CA 1
ATOM 2729 C C . ARG A 1 367 ? 1.101 -5.553 -17.675 1.00 84.50 367 ARG A C 1
ATOM 2731 O O . ARG A 1 367 ? 0.967 -6.752 -17.886 1.00 84.50 367 ARG A O 1
ATOM 2738 N N . VAL A 1 368 ? 2.143 -5.045 -17.034 1.00 87.00 368 VAL A N 1
ATOM 2739 C CA . VAL A 1 368 ? 3.239 -5.839 -16.486 1.00 87.00 368 VAL A CA 1
ATOM 2740 C C . VAL A 1 368 ? 2.722 -6.745 -15.367 1.00 87.00 368 VAL A C 1
ATOM 2742 O O . VAL A 1 368 ? 2.112 -6.276 -14.412 1.00 87.00 368 VAL A O 1
ATOM 2745 N N . THR A 1 369 ? 3.005 -8.041 -15.469 1.00 87.44 369 THR A N 1
ATOM 2746 C CA . THR A 1 369 ? 2.704 -9.076 -14.474 1.00 87.44 369 THR A CA 1
ATOM 2747 C C . THR A 1 369 ? 4.000 -9.730 -14.008 1.00 87.44 369 THR A C 1
ATOM 2749 O O . THR A 1 369 ? 4.408 -10.782 -14.510 1.00 87.44 369 THR A O 1
ATOM 2752 N N . ILE A 1 370 ? 4.664 -9.086 -13.053 1.00 86.50 370 ILE A N 1
ATOM 2753 C CA . ILE A 1 370 ? 5.901 -9.564 -12.419 1.00 86.50 370 ILE A CA 1
ATOM 2754 C C . ILE A 1 370 ? 5.719 -9.595 -10.902 1.00 86.50 370 ILE A C 1
ATOM 2756 O O . ILE A 1 370 ? 4.784 -9.002 -10.378 1.00 86.50 370 ILE A O 1
ATOM 2760 N N . ALA A 1 371 ? 6.582 -10.297 -10.172 1.00 82.62 371 ALA A N 1
ATOM 2761 C CA . ALA A 1 371 ? 6.536 -10.240 -8.712 1.00 82.62 371 ALA A CA 1
ATOM 2762 C C . ALA A 1 371 ? 6.978 -8.852 -8.201 1.00 82.62 371 ALA A C 1
ATOM 2764 O O . ALA A 1 371 ? 7.779 -8.181 -8.845 1.00 82.62 371 ALA A O 1
ATOM 2765 N N . ASP A 1 372 ? 6.516 -8.434 -7.018 1.00 79.06 372 ASP A N 1
ATOM 2766 C CA . ASP A 1 372 ? 6.821 -7.107 -6.434 1.00 79.06 372 ASP A CA 1
ATOM 2767 C C . ASP A 1 372 ? 8.320 -6.868 -6.178 1.00 79.06 372 ASP A C 1
ATOM 2769 O O . ASP A 1 372 ? 8.777 -5.749 -5.944 1.00 79.06 372 ASP A O 1
ATOM 2773 N N . ASN A 1 373 ? 9.097 -7.945 -6.217 1.00 85.75 373 ASN A N 1
ATOM 2774 C CA . ASN A 1 373 ? 10.537 -7.948 -6.075 1.00 85.75 373 ASN A CA 1
ATOM 2775 C C . ASN A 1 373 ? 11.273 -7.946 -7.428 1.00 85.75 373 ASN A C 1
ATOM 2777 O O . ASN A 1 373 ? 12.483 -8.170 -7.476 1.00 85.75 373 ASN A O 1
ATOM 2781 N N . GLN A 1 374 ? 10.549 -7.732 -8.524 1.00 93.31 374 GLN A N 1
ATOM 2782 C CA . GLN A 1 374 ? 11.064 -7.672 -9.882 1.00 93.31 374 GLN A CA 1
ATOM 2783 C C . GLN A 1 374 ? 10.835 -6.292 -10.495 1.00 93.31 374 GLN A C 1
ATOM 2785 O O . GLN A 1 374 ? 9.880 -5.591 -10.165 1.00 93.31 374 GLN A O 1
ATOM 2790 N N . VAL A 1 375 ? 11.724 -5.919 -11.410 1.00 94.94 375 VAL A N 1
ATOM 2791 C CA . VAL A 1 375 ? 11.669 -4.666 -12.172 1.00 94.94 375 VAL A CA 1
ATOM 2792 C C . VAL A 1 375 ? 12.165 -4.910 -13.592 1.00 94.94 375 VAL A C 1
ATOM 2794 O O . VAL A 1 375 ? 13.116 -5.673 -13.796 1.00 94.94 375 VAL A O 1
ATOM 2797 N N . ILE A 1 376 ? 11.521 -4.273 -14.568 1.00 96.44 376 ILE A N 1
ATOM 2798 C CA . ILE A 1 376 ? 11.908 -4.324 -15.982 1.00 96.44 376 ILE A CA 1
ATOM 2799 C C . ILE A 1 376 ? 12.458 -2.961 -16.396 1.00 96.44 376 ILE A C 1
ATOM 2801 O O . ILE A 1 376 ? 11.837 -1.948 -16.109 1.00 96.44 376 ILE A O 1
ATOM 2805 N N . PHE A 1 377 ? 13.585 -2.939 -17.101 1.00 96.31 377 PHE A N 1
ATOM 2806 C CA . PHE A 1 377 ? 14.148 -1.739 -17.718 1.00 96.31 377 PHE A CA 1
ATOM 2807 C C . PHE A 1 377 ? 13.995 -1.831 -19.236 1.00 96.31 377 PHE A C 1
ATOM 2809 O O . PHE A 1 377 ? 14.375 -2.845 -19.829 1.00 96.31 377 PHE A O 1
ATOM 2816 N N . LEU A 1 378 ? 13.453 -0.780 -19.845 1.00 95.56 378 LEU A N 1
ATOM 2817 C CA . LEU A 1 378 ? 13.305 -0.617 -21.291 1.00 95.56 378 LEU A CA 1
ATOM 2818 C C . LEU A 1 378 ? 14.196 0.529 -21.761 1.00 95.56 378 LEU A C 1
ATOM 2820 O O . LEU A 1 378 ? 14.178 1.592 -21.141 1.00 95.56 378 LEU A O 1
ATOM 2824 N N . PHE A 1 379 ? 14.951 0.332 -22.839 1.00 94.69 379 PHE A N 1
ATOM 2825 C CA . PHE A 1 379 ? 15.937 1.296 -23.330 1.00 94.69 379 PHE A CA 1
ATOM 2826 C C . PHE A 1 379 ? 15.634 1.787 -24.735 1.00 94.69 379 PHE A C 1
ATOM 2828 O O . PHE A 1 379 ? 15.281 0.998 -25.604 1.00 94.69 379 PHE A O 1
ATOM 2835 N N . GLU A 1 380 ? 15.911 3.072 -24.946 1.00 93.19 380 GLU A N 1
ATOM 2836 C CA . GLU A 1 380 ? 15.852 3.766 -26.228 1.00 93.19 380 GLU A CA 1
ATOM 2837 C C . GLU A 1 380 ? 17.235 4.336 -26.623 1.00 93.19 380 GLU A C 1
ATOM 2839 O O . GLU A 1 380 ? 17.759 5.308 -26.057 1.00 93.19 380 GLU A O 1
ATOM 2844 N N . LEU A 1 381 ? 17.832 3.713 -27.629 1.00 91.50 381 LEU A N 1
ATOM 2845 C CA . LEU A 1 381 ? 19.176 3.873 -28.180 1.00 91.50 381 LEU A CA 1
ATOM 2846 C C . LEU A 1 381 ? 19.173 4.256 -29.676 1.00 91.50 381 LEU A C 1
ATOM 2848 O O . LEU A 1 381 ? 20.247 4.277 -30.289 1.00 91.50 381 LEU A O 1
ATOM 2852 N N . GLY A 1 382 ? 18.011 4.570 -30.253 1.00 85.56 382 GLY A N 1
ATOM 2853 C CA . GLY A 1 382 ? 17.819 5.099 -31.599 1.00 85.56 382 GLY A CA 1
ATOM 2854 C C . GLY A 1 382 ? 17.676 6.624 -31.603 1.00 85.56 382 GLY A C 1
ATOM 2855 O O . GLY A 1 382 ? 18.649 7.350 -31.840 1.00 85.56 382 GLY A O 1
ATOM 2856 N N . SER A 1 383 ? 16.469 7.132 -31.339 1.00 81.12 383 SER A N 1
ATOM 2857 C CA . SER A 1 383 ? 16.180 8.574 -31.254 1.00 81.12 383 SER A CA 1
ATOM 2858 C C . SER A 1 383 ? 16.064 9.067 -29.808 1.00 81.12 383 SER A C 1
ATOM 2860 O O . SER A 1 383 ? 15.857 8.309 -28.879 1.00 81.12 383 SER A O 1
ATOM 2862 N N . GLY A 1 384 ? 16.269 10.366 -29.572 1.00 78.31 384 GLY A N 1
ATOM 2863 C CA . GLY A 1 384 ? 16.057 10.995 -28.258 1.00 78.31 384 GLY A CA 1
ATOM 2864 C C . GLY A 1 384 ? 14.733 11.722 -28.121 1.00 78.31 384 GLY A C 1
ATOM 2865 O O . GLY A 1 384 ? 14.471 12.292 -27.059 1.00 78.31 384 GLY A O 1
ATOM 2866 N N . SER A 1 385 ? 13.945 11.747 -29.193 1.00 83.06 385 SER A N 1
ATOM 2867 C CA . SER A 1 385 ? 12.758 12.579 -29.318 1.00 83.06 385 SER A CA 1
ATOM 2868 C C . SER A 1 385 ? 11.504 11.700 -29.321 1.00 83.06 385 SER A C 1
ATOM 2870 O O . SER A 1 385 ? 11.352 10.916 -30.254 1.00 83.06 385 SER A O 1
ATOM 2872 N N . PRO A 1 386 ? 10.563 11.888 -28.373 1.00 79.31 386 PRO A N 1
ATOM 2873 C CA . PRO A 1 386 ? 9.307 11.127 -28.267 1.00 79.31 386 PRO A CA 1
ATOM 2874 C C . PRO A 1 386 ? 8.319 11.183 -29.448 1.00 79.31 386 PRO A C 1
ATOM 2876 O O . PRO A 1 386 ? 7.168 10.788 -29.297 1.00 79.31 386 PRO A O 1
ATOM 2879 N N . GLY A 1 387 ? 8.723 11.720 -30.598 1.00 79.75 387 GLY A N 1
ATOM 2880 C CA . GLY A 1 387 ? 7.916 11.785 -31.818 1.00 79.75 387 GLY A CA 1
ATOM 2881 C C . GLY A 1 387 ? 8.635 11.266 -33.060 1.00 79.75 387 GLY A C 1
ATOM 2882 O O . GLY A 1 387 ? 8.083 11.385 -34.150 1.00 79.75 387 GLY A O 1
ATOM 2883 N N . ASP A 1 388 ? 9.849 10.735 -32.913 1.00 85.06 388 ASP A N 1
ATOM 2884 C CA . ASP A 1 388 ? 10.551 10.097 -34.019 1.00 85.06 388 ASP A CA 1
ATOM 2885 C C . ASP A 1 388 ? 10.105 8.637 -34.132 1.00 85.06 388 ASP A C 1
ATOM 2887 O O . ASP A 1 388 ? 9.949 7.954 -33.124 1.00 85.06 388 ASP A O 1
ATOM 2891 N N . ASP A 1 389 ? 9.961 8.136 -35.360 1.00 83.75 389 ASP A N 1
ATOM 2892 C CA . ASP A 1 389 ? 9.508 6.759 -35.622 1.00 83.75 389 ASP A CA 1
ATOM 2893 C C . ASP A 1 389 ? 10.435 5.684 -35.025 1.00 83.75 389 ASP A C 1
ATOM 2895 O O . ASP A 1 389 ? 10.052 4.523 -34.945 1.00 83.75 389 ASP A O 1
ATOM 2899 N N . SER A 1 390 ? 11.667 6.055 -34.663 1.00 83.31 390 SER A N 1
ATOM 2900 C CA . SER A 1 390 ? 12.660 5.184 -34.030 1.00 83.31 390 SER A CA 1
ATOM 2901 C C . SER A 1 390 ? 12.797 5.426 -32.526 1.00 83.31 390 SER A C 1
ATOM 2903 O O . SER A 1 390 ? 13.892 5.252 -32.007 1.00 83.31 390 SER A O 1
ATOM 2905 N N . TYR A 1 391 ? 11.766 5.979 -31.881 1.00 89.50 391 TYR A N 1
ATOM 2906 C CA . TYR A 1 391 ? 11.678 6.145 -30.433 1.00 89.50 391 TYR A CA 1
ATOM 2907 C C . TYR A 1 391 ? 10.637 5.160 -29.896 1.00 89.50 391 TYR A C 1
ATOM 2909 O O . TYR A 1 391 ? 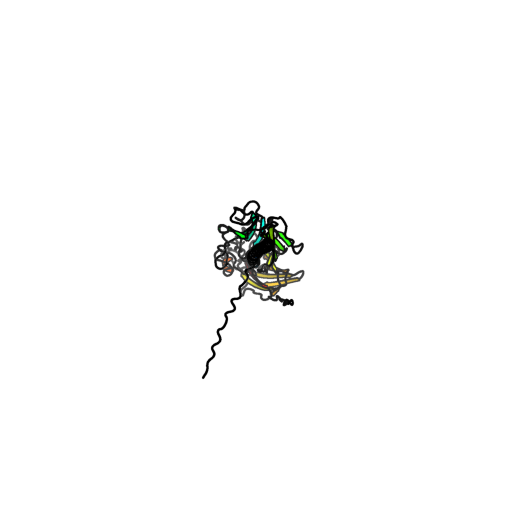9.434 5.431 -29.945 1.00 89.50 391 TYR A O 1
ATOM 2917 N N . ASP A 1 392 ? 11.092 3.991 -29.454 1.00 90.44 392 ASP A N 1
ATOM 2918 C CA . ASP A 1 392 ? 10.234 2.828 -29.246 1.00 90.44 392 ASP A CA 1
ATOM 2919 C C . ASP A 1 392 ? 10.641 1.884 -28.099 1.00 90.44 392 ASP A C 1
ATOM 2921 O O . ASP A 1 392 ? 9.845 1.033 -27.711 1.00 90.44 392 ASP A O 1
ATOM 2925 N N . PHE A 1 393 ? 11.776 2.112 -27.430 1.00 93.19 393 PHE A N 1
ATOM 2926 C CA . PHE A 1 393 ? 12.148 1.473 -26.153 1.00 93.19 393 PHE A CA 1
ATOM 2927 C C . PHE A 1 393 ? 12.343 -0.060 -26.159 1.00 93.19 393 PHE A C 1
ATOM 2929 O O . PHE A 1 393 ? 12.508 -0.659 -25.088 1.00 93.19 393 PHE A O 1
ATOM 2936 N N . GLN A 1 394 ? 12.362 -0.726 -27.317 1.00 93.44 394 GLN A N 1
ATOM 2937 C CA . GLN A 1 394 ? 12.710 -2.155 -27.397 1.00 93.44 394 GLN A CA 1
ATOM 2938 C C . GLN A 1 394 ? 14.204 -2.428 -27.636 1.00 93.44 394 GLN A C 1
ATOM 2940 O O . GLN A 1 394 ? 14.607 -3.594 -27.730 1.00 93.44 394 GLN A O 1
ATOM 2945 N N . ASP A 1 395 ? 15.038 -1.386 -27.714 1.00 93.19 395 ASP A N 1
ATOM 2946 C CA . ASP A 1 395 ? 16.440 -1.531 -28.111 1.00 93.19 395 ASP A CA 1
ATOM 2947 C C . ASP A 1 395 ? 17.221 -2.419 -27.143 1.00 93.19 395 ASP A C 1
ATOM 2949 O O . ASP A 1 395 ? 18.073 -3.195 -27.576 1.00 93.19 395 ASP A O 1
ATOM 2953 N N . ILE A 1 396 ? 16.920 -2.359 -25.841 1.00 95.62 396 ILE A N 1
ATOM 2954 C CA . ILE A 1 396 ? 17.358 -3.332 -24.828 1.00 95.62 396 ILE A CA 1
ATOM 2955 C C . ILE A 1 396 ? 16.251 -3.490 -23.778 1.00 95.62 396 ILE A C 1
ATOM 2957 O O . ILE A 1 396 ? 15.716 -2.504 -23.277 1.00 95.62 396 ILE A O 1
ATOM 2961 N N . VAL A 1 397 ? 15.963 -4.735 -23.391 1.00 97.19 397 VAL A N 1
ATOM 2962 C CA . VAL A 1 397 ? 15.034 -5.065 -22.301 1.00 97.19 397 VAL A CA 1
ATOM 2963 C C . VAL A 1 397 ? 15.752 -5.895 -21.239 1.00 97.19 397 VAL A C 1
ATOM 2965 O O . VAL A 1 397 ? 16.308 -6.954 -21.543 1.00 97.19 397 VAL A O 1
ATOM 2968 N N . ILE A 1 398 ? 15.725 -5.447 -19.983 1.00 97.62 398 ILE A N 1
ATOM 2969 C CA . ILE A 1 398 ? 16.401 -6.101 -18.848 1.00 97.62 398 ILE A CA 1
ATOM 2970 C C . ILE A 1 398 ? 15.385 -6.400 -17.746 1.00 97.62 398 ILE A C 1
ATOM 2972 O O . ILE A 1 398 ? 14.549 -5.564 -17.436 1.00 97.62 398 ILE A O 1
ATOM 2976 N N . LEU A 1 399 ? 15.481 -7.572 -17.117 1.00 97.50 399 LEU A N 1
ATOM 2977 C CA . LEU A 1 399 ? 14.725 -7.938 -15.918 1.00 97.50 399 LEU A CA 1
ATOM 2978 C C . LEU A 1 399 ? 15.685 -8.131 -14.745 1.00 97.50 399 LEU A C 1
ATOM 2980 O O . LEU A 1 399 ? 16.593 -8.963 -14.827 1.00 97.50 399 LEU A O 1
ATOM 2984 N N . ALA A 1 400 ? 15.432 -7.443 -13.634 1.00 97.44 400 ALA A N 1
ATOM 2985 C CA . ALA A 1 400 ? 16.067 -7.722 -12.350 1.00 97.44 400 ALA A CA 1
ATOM 2986 C C . ALA A 1 400 ? 15.062 -8.351 -11.375 1.00 97.44 400 ALA A C 1
ATOM 2988 O O . ALA A 1 400 ? 13.882 -8.016 -11.371 1.00 97.44 400 ALA A O 1
ATOM 2989 N N . THR A 1 401 ? 15.525 -9.296 -10.561 1.00 95.75 401 THR A N 1
ATOM 2990 C CA . THR A 1 401 ? 14.770 -9.988 -9.507 1.00 95.75 401 THR A CA 1
ATOM 2991 C C . THR A 1 401 ? 15.569 -9.919 -8.212 1.00 95.75 401 THR A C 1
ATOM 2993 O O . THR A 1 401 ? 16.695 -10.401 -8.163 1.00 95.75 401 THR A O 1
ATOM 2996 N N . ILE A 1 402 ? 15.001 -9.327 -7.164 1.00 94.25 402 ILE A N 1
ATOM 2997 C CA . ILE A 1 402 ? 15.665 -9.044 -5.891 1.00 94.25 402 ILE A CA 1
ATOM 2998 C C . ILE A 1 402 ? 15.012 -9.897 -4.803 1.00 94.25 402 ILE A C 1
ATOM 3000 O O . ILE A 1 402 ? 13.901 -9.635 -4.376 1.00 94.25 402 ILE A O 1
ATOM 3004 N N . THR A 1 403 ? 15.666 -10.948 -4.337 1.00 88.62 403 THR A N 1
ATOM 3005 C CA . THR A 1 403 ? 15.116 -11.875 -3.339 1.00 88.62 403 THR A CA 1
ATOM 3006 C C . THR A 1 403 ? 15.721 -11.597 -1.963 1.00 88.62 403 THR A C 1
ATOM 3008 O O . THR A 1 403 ? 16.934 -11.747 -1.829 1.00 88.62 403 THR A O 1
ATOM 3011 N N . PRO A 1 404 ? 14.939 -11.234 -0.931 1.00 83.00 404 PRO A N 1
ATOM 3012 C CA . PRO A 1 404 ? 15.465 -11.001 0.411 1.00 83.00 404 PRO A CA 1
ATOM 3013 C C . PRO A 1 404 ? 16.197 -12.223 0.962 1.00 83.00 404 PRO A C 1
ATOM 3015 O O . PRO A 1 404 ? 15.715 -13.356 0.860 1.00 83.00 404 PRO A O 1
ATOM 3018 N N . ASP A 1 405 ? 17.346 -11.994 1.595 1.00 80.62 405 ASP A N 1
ATOM 3019 C CA . ASP A 1 405 ? 18.011 -13.018 2.392 1.00 80.62 405 ASP A CA 1
ATOM 3020 C C . ASP A 1 405 ? 17.074 -13.353 3.563 1.00 80.62 405 ASP A C 1
ATOM 3022 O O . ASP A 1 405 ? 16.882 -12.541 4.465 1.00 80.62 405 ASP A O 1
ATOM 3026 N N . SER A 1 406 ? 16.500 -14.558 3.591 1.00 53.59 406 SER A N 1
ATOM 3027 C CA . SER A 1 406 ? 15.548 -14.986 4.633 1.00 53.59 406 SER A CA 1
ATOM 3028 C C . SER A 1 406 ? 16.182 -15.195 6.022 1.00 53.59 406 SER A C 1
ATOM 3030 O O . SER A 1 406 ? 15.692 -15.989 6.821 1.00 53.59 406 SER A O 1
ATOM 3032 N N . SER A 1 407 ? 17.283 -14.513 6.347 1.00 43.91 407 SER A N 1
ATOM 3033 C CA . SER A 1 407 ? 17.901 -14.566 7.670 1.00 43.91 407 SER A CA 1
ATOM 3034 C C . SER A 1 407 ? 17.231 -13.583 8.632 1.00 43.91 407 SER A C 1
ATOM 3036 O O . SER A 1 407 ? 17.883 -12.695 9.180 1.00 43.91 407 SER A O 1
ATOM 3038 N N . THR A 1 408 ? 15.932 -13.736 8.874 1.00 37.97 408 THR A N 1
ATOM 3039 C CA . THR A 1 408 ? 15.335 -13.237 10.112 1.00 37.97 408 THR A CA 1
ATOM 3040 C C . THR A 1 408 ? 15.632 -14.253 11.205 1.00 37.97 408 THR A C 1
ATOM 3042 O O . THR A 1 408 ? 14.922 -15.236 11.408 1.00 37.97 408 THR A O 1
ATOM 3045 N N . THR A 1 409 ? 16.720 -14.017 11.937 1.00 34.81 409 THR A N 1
ATOM 3046 C CA . THR A 1 409 ? 16.847 -14.508 13.308 1.00 34.81 409 THR A CA 1
ATOM 3047 C C . THR A 1 409 ? 15.674 -13.956 14.109 1.00 34.81 409 THR A C 1
ATOM 3049 O O . THR A 1 409 ? 15.736 -12.847 14.635 1.00 34.81 409 THR A O 1
ATOM 3052 N N . VAL A 1 410 ? 14.599 -14.735 14.202 1.00 34.53 410 VAL A N 1
ATOM 3053 C CA . VAL A 1 410 ? 13.685 -14.654 15.336 1.00 34.53 410 VAL A CA 1
ATOM 3054 C C . VAL A 1 410 ? 14.519 -15.090 16.533 1.00 34.53 410 VAL A C 1
ATOM 3056 O O . VAL A 1 410 ? 14.765 -16.280 16.732 1.00 34.53 410 VAL A O 1
ATOM 3059 N N . ALA A 1 411 ? 15.048 -14.123 17.282 1.00 36.09 411 ALA A N 1
ATOM 3060 C CA . ALA A 1 411 ? 15.515 -14.415 18.624 1.00 36.09 411 ALA A CA 1
ATOM 3061 C C . ALA A 1 411 ? 14.310 -15.008 19.375 1.00 36.09 411 ALA A C 1
ATOM 3063 O O . ALA A 1 411 ? 13.244 -14.387 19.358 1.00 36.09 411 ALA A O 1
ATOM 3064 N N . PRO A 1 412 ? 14.420 -16.212 19.960 1.00 36.06 412 PRO A N 1
ATOM 3065 C CA . PRO A 1 412 ? 13.349 -16.726 20.789 1.00 36.06 412 PRO A CA 1
ATOM 3066 C C . PRO A 1 412 ? 13.154 -15.746 21.943 1.00 36.06 412 PRO A C 1
ATOM 3068 O O . PRO A 1 412 ? 14.101 -15.423 22.661 1.00 36.06 412 PRO A O 1
ATOM 3071 N N . ASP A 1 413 ? 11.927 -15.253 22.069 1.00 38.66 413 ASP A N 1
ATOM 3072 C CA . ASP A 1 413 ? 11.460 -14.509 23.226 1.00 38.66 413 ASP A CA 1
ATOM 3073 C C . ASP A 1 413 ? 11.678 -15.383 24.466 1.00 38.66 413 ASP A C 1
ATOM 3075 O O . ASP A 1 413 ? 10.995 -16.385 24.680 1.00 38.66 413 ASP A O 1
ATOM 3079 N N . SER A 1 414 ? 12.705 -15.056 25.246 1.00 42.50 414 SER A N 1
ATOM 3080 C CA . SER A 1 414 ? 12.880 -15.596 26.584 1.00 42.50 414 SER A CA 1
ATOM 3081 C C . SER A 1 414 ? 12.155 -14.680 27.564 1.00 42.50 414 SER A C 1
ATOM 3083 O O . SER A 1 414 ? 12.785 -13.900 28.283 1.00 42.50 414 SER A O 1
ATOM 3085 N N . SER A 1 415 ? 10.828 -14.770 27.588 1.00 45.44 415 SER A N 1
ATOM 3086 C CA . SER A 1 415 ? 10.014 -14.290 28.699 1.00 45.44 415 SER A CA 1
ATOM 3087 C C . SER A 1 415 ? 8.847 -15.254 28.949 1.00 45.44 415 SER A C 1
ATOM 3089 O O . SER A 1 415 ? 7.920 -15.378 28.154 1.00 45.44 415 SER A O 1
ATOM 3091 N N . GLY A 1 416 ? 8.947 -15.994 30.059 1.00 38.22 416 GLY A N 1
ATOM 3092 C CA . GLY A 1 416 ? 7.997 -17.021 30.494 1.00 38.22 416 GLY A CA 1
ATOM 3093 C C . GLY A 1 416 ? 8.673 -18.113 31.299 1.00 38.22 416 GLY A C 1
ATOM 3094 O O . GLY A 1 416 ? 8.822 -19.219 30.738 1.00 38.22 416 GLY A O 1
#

Organism: Acaryochloris marina (strain MBIC 11017) (NCBI:txid329726)

InterPro domains:
  IPR012902 Prokaryotic N-terminal methylation site [TIGR02532] (18-39)

Secondary structure (DSSP, 8-state):
------------------PPPHHHHHHHHHHHHHHHHHHHHHHHHHHHHHHHHHHHHHHHHHHHHHHHHHHHHHHH-SEE-S-TTTSPPPTTTTTTPPTT-EEEEEEEPTT--STT--EEEEEEE--STTSPSSEEEEEEEPPBPTTSPBSSTT-GGG-EEEEEEEEE---B-----SSTTEEEE--BSEEEEEETTSSEEEEEEEEEEEETTTEEEEEEEEEEEE------EEEETTTEEEE-S-EEEEEEEEE---BSSTT-PBPEEEEEEEEEETTEEEEEEE--SSSPPEEEEEEE-TTEEEEEEEEEE--SSS---EEEETTTT-TTEEEE-TTPBPP-PPPSTTPPPHHHHTTTSB-TTSBB---TTEEEEEE--S-SSTTSTT--SBSEEEEEEEEE------------

Sequence (416 aa):
MKTKFPIKQAIYQKRTSQGFTLPELLVAAVISLGVVAIGGFGLVSIFRSSQVANAQNERRVELNRSLDFMATEVRHADRILLDADNEPAPPGFNTALPSGAESVLMLKMPGFTDVQQSVVYYTAPSPNNLWLGPQVVYRWGPKHNGDGTYADPSDLANWSHEPLIDSIQDNSTSPSCPDTNWTANGNLGFGACVDSTGKMAKLFHAGVYDTPLQGSDIYTANTTVATRNSRIVTVTGGSTVTILEKSKMDIRVLGSEITCGVGGPPINTSAAYELTHGQQISQSALSTVAPLGVQTNISVAPGTELATDGASTTGGSCSPNISVSSDNNSNRVLTLQNGDSIPDYTPYGNQLPISTITQGYIDTNQRVTIADNQVIFLFELGSGSPGDDSYDFQDIVILATITPDSSTTVAPDSSG

Foldseek 3Di:
DDDDDDDPDPPPPPPPPPDDDPVRVVVVVVVVVVVCVVVVVVVVVVVLVVQVVVQLVVVVVLQVVLVVVVLVVQQQFQFKDQEQQPDDAAPPNPPPDAPPKFWATWGHGPPALDPRQTKTWIKDQDPDPVFADGIFIWIWAADADPVRDGDPRNDSVRTDTGTRHGQAAQAQQWDDDPDPQWHWGDRGQWIWTAHVVRFKIKTKHKGWTQRVPPGIDIDIDIDIHGHNNDQQWDDDLQFKIAGAFWWWKKKWWLAAWDAQAAVHHTWAKWKKKWKDDPPDIDIDTWHRDPVTGIDTRHTHHGGIMMKMKMWTDDDDDGDHIDIDMSVVSAPFKGKAAAFAADDPADAGHPIDAPCVSCVVQADPRRTGRDPSQKMKMFGQHHDSDPPDSSRHRRRIIMMMGIGHPPPPPPPPPPDD